Protein AF-A0A254RHG7-F1 (afdb_monomer_lite)

Foldseek 3Di:
DDDDDDDDDDDDDDDDDDDDDDDDDDDDDPDPDDQQDVLVPFRGEEQAVVVVLVVFQDPVQAQGWYFYHDVTFIWGWHQDPPVRDIWTATPVRDTDDHDDDDDDDDDDDDDDDDDDDDDDDDDDDDDDDDDDDDDDDDDDDDDDDDDDDDRPDDDLDDDLVQFAAEDAQFDDDALCQLFDPVDDWDWDAFPQPRDIFTWADAAQWIWTLAFAADQDDPVQVQSVRFKAAHSNDVVSCRNHNIWGWQCQQLSHPQRPAPHWPQPDDFFGQHNPGPQKTFAAPQSLVSRQVSCPLQLLLQAGQTFAHPVLPGRNVVRRSSFHQSAKQFVVNSYGDRGNAKAKEFYDDGTQWGWIWIRGSVVSGIDIDIDRDTRMIHTYMIIGPDGNPPDPPPDDDDDDDDDDDDDDDDPDPPNFYWAEADPAAPQLFDPVDDWDWDAFPPPRDIFTWFADPNWIWTLAFAADCADPVLVQSVPFKAAQVNDVVRCRRHNIWGWQCQQQVHPQRHQQHFAADDPQGCRNHGPQKGFAAPVRLVVVLVVCVDALLCCAGQYQACPPHTFTGRPVVRRSRFHQRFKDWANDTDGGRAKAWEFHDDGTQWGWIWMDGGSVSDTDIDTDHRPTTMTHTHMIIGD

Secondary structure (DSSP, 8-state):
----------------------------------SB-GGGT-SEEESSHHHHTTS---GGGTT-EEEETTTTEEEEEEEETTTTEEEEEETTS-EE-SS--------------------------------------------------------S---GGGSBPPPP-S--S-GGGGS-TTS--EEEE-TTT--EEEEEEETTEEEESS-------TT-HHHHHSEE-GGG-HHHHHHH--EE-HHHHTT-GGGSTTS---S-SS-B-TTSPTTEEBPPHHHHHHHHHHHTT-STTTB-SSSS-GGG-----TTS--B----EEETTTTEEE-TTTEEEEEE--SSS-EEEEEEETTTTEEEEEEESS--EEEE---EEEEE-----------------------------PBP---SSTTTTS-TTS--EEEE-TTT--EEEEEEETTEEEESS-------SSSHHHHHHEE-GGG-HHHHHHH--EE-HHHHTT-GGG-TT--B---SSB-TTSPTTEEBPBHHHHHHHHHH-SS-GGGGB-SSS--SSS--BPP--TTS--B--EEEEETTEEEEETTEEEEE-B-SBSEEEEEEEETTTTEEEEEEEES-S-EEEE---EE-

pLDDT: mean 74.55, std 24.4, range [22.67, 98.38]

Sequence (627 aa):
MKKERVILGVYGHVLAWMACAFLFWGCGDDDSFSPVARDRGYDYAYTTADGLSKTPCNDMREGRDAVIGRDKDHYECRFDRIDSVYIWVGYDDTLTAEGREFKRSESSSSEGSSDSGSSSSIRNSSSSYSSSSYSSSSYSSSSRYSSSSFYLDTAWSFNKSSVGQGSITFTLTSKDELLNPDVEYGVMTDERDGQVYRTVIVGNRVWMAENLNFAGNDDYPLVLERSTCFNFDDDNCALLGRLYSREAAMDNVYCMLGAPCDIGDTLVRGVCPKGWHIPSNDEATALTYAFGDDLDGVRSVKGWGTSYGVGTNTSGFSMPASGCLDFDDYNFKNAGKTGYVWAYIKGSSMRYLIFRGSDHDVIIHSGYTDNIFVSVRCISDDTLNIALSSSSIRSSSSVSSSSSSSLSSSSVGLTSPLTEKGEQFNPDIEYGTMTDPRDGMTYKTVEVNGRTWMAENLNFAGDEDFPLQKQYSLCYEDKDENCELYGRLYSREAAMNSTACAYNTSCSPADPLQGACPTGWHIPSESEATELKDLVSTSFLELLSAKGWGNDTLVVAGEDTYGLSFIGSGYKLGDIFKNMGVNAFMWANIAGNTQRYFGINVEKKEVFVHSGYNSNIIYANVRCVKD

Structure (mmCIF, N/CA/C/O backbone):
data_AF-A0A254RHG7-F1
#
_entry.id   AF-A0A254RHG7-F1
#
loop_
_atom_site.group_PDB
_atom_site.id
_atom_site.type_symbol
_atom_site.label_atom_id
_atom_site.label_alt_id
_atom_site.label_comp_id
_atom_site.label_asym_id
_atom_site.label_entity_id
_atom_site.label_seq_id
_atom_site.pdbx_PDB_ins_code
_atom_site.Cartn_x
_atom_site.Cartn_y
_atom_site.Cartn_z
_atom_site.occupancy
_atom_site.B_iso_or_equiv
_atom_site.auth_seq_id
_atom_site.auth_comp_id
_atom_site.auth_asym_id
_atom_site.auth_atom_id
_atom_site.pdbx_PDB_model_num
ATOM 1 N N . MET A 1 1 ? -45.191 -9.715 75.147 1.00 37.47 1 MET A N 1
ATOM 2 C CA . MET A 1 1 ? -44.730 -10.818 76.028 1.00 37.47 1 MET A CA 1
ATOM 3 C C . MET A 1 1 ? -44.026 -10.220 77.255 1.00 37.47 1 MET A C 1
ATOM 5 O O . MET A 1 1 ? -44.064 -9.004 77.390 1.00 37.47 1 MET A O 1
ATOM 9 N N . LYS A 1 2 ? -43.501 -11.051 78.172 1.00 34.06 2 LYS A N 1
ATOM 10 C CA . LYS A 1 2 ? -42.813 -10.706 79.448 1.00 34.06 2 LYS A CA 1
ATOM 11 C C . LYS A 1 2 ? -41.845 -9.500 79.312 1.00 34.06 2 LYS A C 1
ATOM 13 O O . LYS A 1 2 ? -41.232 -9.365 78.262 1.00 34.06 2 LYS A O 1
ATOM 18 N N . LYS A 1 3 ? -41.869 -8.509 80.228 1.00 35.81 3 LYS A N 1
ATOM 19 C CA . LYS A 1 3 ? -41.097 -8.402 81.508 1.00 35.81 3 LYS A CA 1
ATOM 20 C C . LYS A 1 3 ? -39.564 -8.441 81.282 1.00 35.81 3 LYS A C 1
ATOM 22 O O . LYS A 1 3 ? -39.119 -9.241 80.477 1.00 35.81 3 LYS A O 1
ATOM 27 N N . GLU A 1 4 ? -38.716 -7.644 81.946 1.00 37.03 4 GLU A N 1
ATOM 28 C CA . GLU A 1 4 ? -38.873 -6.868 83.199 1.00 37.03 4 GLU A CA 1
ATOM 29 C C . GLU A 1 4 ? -37.878 -5.673 83.278 1.00 37.03 4 GLU A C 1
ATOM 31 O O . GLU A 1 4 ? -36.964 -5.583 82.464 1.00 37.03 4 GLU A O 1
ATOM 36 N N . ARG A 1 5 ? -38.021 -4.763 84.263 1.00 39.44 5 ARG A N 1
ATOM 37 C CA . ARG A 1 5 ? -37.010 -3.737 84.632 1.00 39.44 5 ARG A CA 1
ATOM 38 C C . ARG A 1 5 ? -36.576 -3.939 86.090 1.00 39.44 5 ARG A C 1
ATOM 40 O O . ARG A 1 5 ? -37.443 -4.047 86.952 1.00 39.44 5 ARG A O 1
ATOM 47 N N . VAL A 1 6 ? -35.268 -3.898 86.362 1.00 42.03 6 VAL A N 1
ATOM 48 C CA . VAL A 1 6 ? -34.648 -3.828 87.708 1.00 42.03 6 VAL A CA 1
ATOM 49 C C . VAL A 1 6 ? -33.498 -2.793 87.669 1.00 42.03 6 VAL A C 1
ATOM 51 O O . VAL A 1 6 ? -33.129 -2.344 86.584 1.00 42.03 6 VAL A O 1
ATOM 54 N N . ILE A 1 7 ? -33.040 -2.295 88.827 1.00 37.12 7 ILE A N 1
ATOM 55 C CA . ILE A 1 7 ? -32.425 -0.961 89.005 1.00 37.12 7 ILE A CA 1
ATOM 56 C C . ILE A 1 7 ? -31.230 -1.000 90.006 1.00 37.12 7 ILE A C 1
ATOM 58 O O . ILE A 1 7 ? -31.261 -1.809 90.928 1.00 37.12 7 ILE A O 1
ATOM 62 N N . LEU A 1 8 ? -30.295 -0.028 89.888 1.00 32.66 8 LEU A N 1
ATOM 63 C CA . LEU A 1 8 ? -29.336 0.521 90.897 1.00 32.66 8 LEU A CA 1
ATOM 64 C C . LEU A 1 8 ? -27.938 -0.122 91.141 1.00 32.66 8 LEU A C 1
ATOM 66 O O . LEU A 1 8 ? -27.756 -1.327 91.032 1.00 32.66 8 LEU A O 1
ATOM 70 N N . GLY A 1 9 ? -26.984 0.747 91.549 1.00 29.52 9 GLY A N 1
ATOM 71 C CA . GLY A 1 9 ? -25.582 0.483 91.971 1.00 29.52 9 GLY A CA 1
ATOM 72 C C . GLY A 1 9 ? -24.538 0.589 90.838 1.00 29.52 9 GLY A C 1
ATOM 73 O O . GLY A 1 9 ? -24.499 -0.308 90.009 1.00 29.52 9 GLY A O 1
ATOM 74 N N . VAL A 1 10 ? -23.702 1.625 90.627 1.00 33.53 10 VAL A N 1
ATOM 75 C CA . VAL A 1 10 ? -23.188 2.810 91.380 1.00 33.53 10 VAL A CA 1
ATOM 76 C C . VAL A 1 10 ? -21.927 2.562 92.247 1.00 33.53 10 VAL A C 1
ATOM 78 O O . VAL A 1 10 ? -21.897 1.629 93.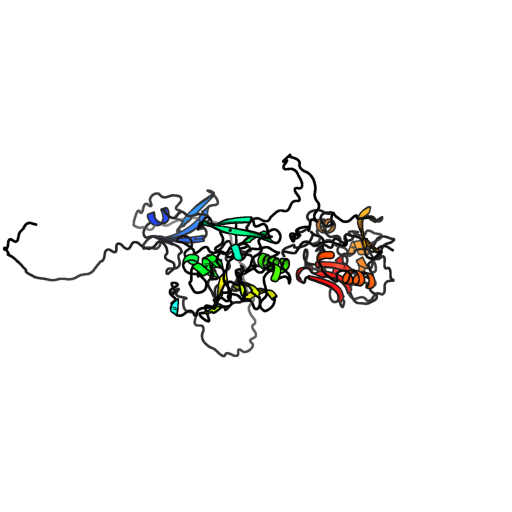039 1.00 33.53 10 VAL A O 1
ATOM 81 N N . TYR A 1 11 ? -20.953 3.488 92.125 1.00 31.22 11 TYR A N 1
ATOM 82 C CA . TYR A 1 11 ? -19.588 3.571 92.708 1.00 31.22 11 TYR A CA 1
ATOM 83 C C . TYR A 1 11 ? -18.489 2.699 92.052 1.00 31.22 11 TYR A C 1
ATOM 85 O O . TYR A 1 11 ? -18.737 1.558 91.687 1.00 31.22 11 TYR A O 1
ATOM 93 N N . GLY A 1 12 ? -17.249 3.192 91.874 1.00 28.59 12 GLY A N 1
ATOM 94 C CA . GLY A 1 12 ? -16.737 4.545 92.174 1.00 28.59 12 GLY A CA 1
ATOM 95 C C . GLY A 1 12 ? -15.328 4.838 91.614 1.00 28.59 12 GLY A C 1
ATOM 96 O O . GLY A 1 12 ? -14.592 3.924 91.258 1.00 28.59 12 GLY A O 1
ATOM 97 N N . HIS A 1 13 ? -14.968 6.125 91.521 1.00 31.89 13 HIS A N 1
ATOM 98 C CA . HIS A 1 13 ? -13.679 6.614 90.995 1.00 31.89 13 HIS A CA 1
ATOM 99 C C . HIS A 1 13 ? -12.520 6.492 91.999 1.00 31.89 13 HIS A C 1
ATOM 101 O O . HIS A 1 13 ? -12.733 6.705 93.190 1.00 31.89 13 HIS A O 1
ATOM 107 N N . VAL A 1 14 ? -11.282 6.411 91.486 1.00 32.38 14 VAL A N 1
ATOM 108 C CA . VAL A 1 14 ? -10.148 7.216 91.991 1.00 32.38 14 VAL A CA 1
ATOM 109 C C . VAL A 1 14 ? -9.352 7.780 90.799 1.00 32.38 14 VAL A C 1
ATOM 111 O O . VAL A 1 14 ? -9.077 7.064 89.841 1.00 32.38 14 VAL A O 1
ATOM 114 N N . LEU A 1 15 ? 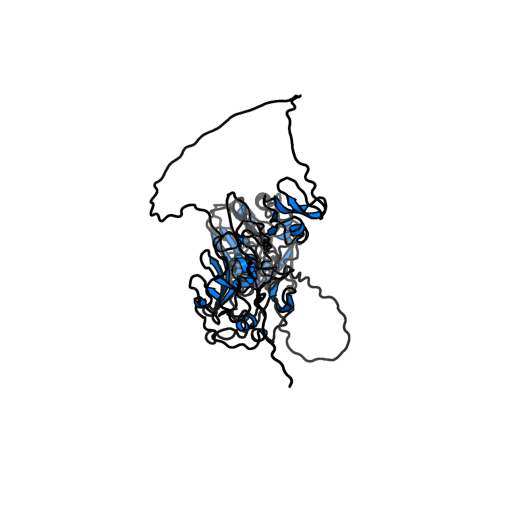-8.992 9.065 90.869 1.00 31.19 15 LEU A N 1
ATOM 115 C CA . LEU A 1 15 ? -8.139 9.815 89.932 1.00 31.19 15 LEU A CA 1
ATOM 116 C C . LEU A 1 15 ? -7.020 10.515 90.727 1.00 31.19 15 LEU A C 1
ATOM 118 O O . LEU A 1 15 ? -7.336 11.131 91.741 1.00 31.19 15 LEU A O 1
ATOM 122 N N . ALA A 1 16 ? -5.770 10.473 90.243 1.00 32.91 16 ALA A N 1
ATOM 123 C CA . ALA A 1 16 ? -4.665 11.437 90.473 1.00 32.91 16 ALA A CA 1
ATOM 124 C C . ALA A 1 16 ? -3.411 10.933 89.700 1.00 32.91 16 ALA A C 1
ATOM 126 O O . ALA A 1 16 ? -3.143 9.739 89.758 1.00 32.91 16 ALA A O 1
ATOM 127 N N . TRP A 1 17 ? -2.708 11.678 88.824 1.00 30.16 17 TRP A N 1
ATOM 128 C CA . TRP A 1 17 ? -1.944 12.943 89.007 1.00 30.16 17 TRP A CA 1
ATOM 129 C C . TRP A 1 17 ? -0.683 12.734 89.881 1.00 30.16 17 TRP A C 1
ATOM 131 O O . TRP A 1 17 ? -0.818 12.155 90.950 1.00 30.16 17 TRP A O 1
ATOM 141 N N . MET A 1 18 ? 0.555 13.166 89.562 1.00 31.02 18 MET A N 1
ATOM 142 C CA . MET A 1 18 ? 1.207 13.973 88.486 1.00 31.02 18 MET A CA 1
ATOM 143 C C . MET A 1 18 ? 2.749 13.690 88.527 1.00 31.02 18 MET A C 1
ATOM 145 O O . MET A 1 18 ? 3.188 13.119 89.520 1.00 31.02 18 MET A O 1
ATOM 149 N N . ALA A 1 19 ? 3.669 14.106 87.630 1.00 30.39 19 ALA A N 1
ATOM 150 C CA . ALA A 1 19 ? 3.687 14.593 86.230 1.00 30.39 19 ALA A CA 1
ATOM 151 C C . ALA A 1 19 ? 5.165 14.760 85.741 1.00 30.39 19 ALA A C 1
ATOM 153 O O . ALA A 1 19 ? 6.058 14.853 86.579 1.00 30.39 19 ALA A O 1
ATOM 154 N N . CYS A 1 20 ? 5.385 14.922 84.419 1.00 28.61 20 CYS A N 1
ATOM 155 C CA . CYS A 1 20 ? 6.659 15.278 83.729 1.00 28.61 20 CYS A CA 1
ATOM 156 C C . CYS A 1 20 ? 7.794 14.213 83.767 1.00 28.61 20 CYS A C 1
ATOM 158 O O . CYS A 1 20 ? 7.965 13.524 84.761 1.00 28.61 20 CYS A O 1
ATOM 160 N N . ALA A 1 21 ? 8.622 14.012 82.728 1.00 29.69 21 ALA A N 1
ATOM 161 C CA . ALA A 1 21 ? 9.085 14.938 81.679 1.00 29.69 21 ALA A CA 1
ATOM 162 C C . ALA A 1 21 ? 9.255 14.296 80.264 1.00 29.69 21 ALA A C 1
ATOM 164 O O . ALA A 1 21 ? 8.857 13.159 80.033 1.00 29.69 21 ALA A O 1
ATOM 165 N N . PHE A 1 22 ? 9.803 15.065 79.312 1.00 32.34 22 PHE A N 1
ATOM 166 C CA . PHE A 1 22 ? 9.886 14.801 77.859 1.00 32.34 22 PHE A CA 1
ATOM 167 C C . PHE A 1 22 ? 10.940 13.749 77.431 1.00 32.34 22 PHE A C 1
ATOM 169 O O . PHE A 1 22 ? 12.018 13.721 78.019 1.00 32.34 22 PHE A O 1
ATOM 176 N N . LEU A 1 23 ? 10.711 13.024 76.316 1.00 29.05 23 LEU A N 1
ATOM 177 C CA . LEU A 1 23 ? 11.305 13.291 74.974 1.00 29.05 23 LEU A CA 1
ATOM 178 C C . LEU A 1 23 ? 10.925 12.217 73.905 1.00 29.05 23 LEU A C 1
ATOM 180 O O . LEU A 1 23 ? 11.024 11.029 74.164 1.00 29.05 23 LEU A O 1
ATOM 184 N N . PHE A 1 24 ? 10.513 12.704 72.723 1.00 27.64 24 PHE A N 1
ATOM 185 C CA . PHE A 1 24 ? 10.409 12.153 71.342 1.00 27.64 24 PHE A CA 1
ATOM 186 C C . PHE A 1 24 ? 10.415 10.649 70.947 1.00 27.64 24 PHE A C 1
ATOM 188 O O . PHE A 1 24 ? 11.215 9.851 71.413 1.00 27.64 24 PHE A O 1
ATOM 195 N N . TRP A 1 25 ? 9.650 10.410 69.860 1.00 29.52 25 TRP A N 1
ATOM 196 C CA . TRP A 1 25 ? 9.616 9.274 68.906 1.00 29.52 25 TRP A CA 1
ATOM 197 C C . TRP A 1 25 ? 9.138 7.896 69.420 1.00 29.52 25 TRP A C 1
ATOM 199 O O . TRP A 1 25 ? 9.456 7.484 70.526 1.00 29.52 25 TRP A O 1
ATOM 209 N N . GLY A 1 26 ? 8.353 7.132 68.645 1.00 26.53 26 GLY A N 1
ATOM 210 C CA . GLY A 1 26 ? 7.794 7.393 67.302 1.00 26.53 26 GLY A CA 1
ATOM 211 C C . GLY A 1 26 ? 6.593 6.487 66.983 1.00 26.53 26 GLY A C 1
ATOM 212 O O . GLY A 1 26 ? 6.316 5.554 67.735 1.00 26.53 26 GLY A O 1
ATOM 213 N N . CYS A 1 27 ? 5.861 6.783 65.904 1.00 30.19 27 CYS A N 1
ATOM 214 C CA . CYS A 1 27 ? 4.738 5.955 65.446 1.00 30.19 27 CYS A CA 1
ATOM 215 C C . CYS A 1 27 ? 5.224 4.616 64.871 1.00 30.19 27 CYS A C 1
ATOM 217 O O . CYS A 1 27 ? 6.321 4.529 64.317 1.00 30.19 27 CYS A O 1
ATOM 219 N N . GLY A 1 28 ? 4.391 3.583 65.004 1.00 26.73 28 GLY A N 1
ATOM 220 C CA . GLY A 1 28 ? 4.493 2.354 64.223 1.00 26.73 28 GLY A CA 1
ATOM 221 C C . GLY A 1 28 ? 3.375 2.358 63.191 1.00 26.73 28 GLY A C 1
ATOM 222 O O . GLY A 1 28 ? 2.212 2.244 63.572 1.00 26.73 28 GLY A O 1
ATOM 223 N N . ASP A 1 29 ? 3.733 2.533 61.922 1.00 35.69 29 ASP A N 1
ATOM 224 C CA . ASP A 1 29 ? 2.783 2.635 60.816 1.00 35.69 29 ASP A CA 1
ATOM 225 C C . ASP A 1 29 ? 2.652 1.264 60.127 1.00 35.69 29 ASP A C 1
ATOM 227 O O . ASP A 1 29 ? 3.577 0.820 59.441 1.00 35.69 29 ASP A O 1
ATOM 231 N N . ASP A 1 30 ? 1.509 0.590 60.301 1.00 37.75 30 ASP A N 1
ATOM 232 C CA . ASP A 1 30 ? 1.137 -0.633 59.563 1.00 37.75 30 ASP A CA 1
ATOM 233 C C . ASP A 1 30 ? 0.602 -0.278 58.153 1.00 37.75 30 ASP A C 1
ATOM 235 O O . ASP A 1 30 ? -0.495 -0.671 57.751 1.00 37.75 30 ASP A O 1
ATOM 239 N N . ASP A 1 31 ? 1.377 0.502 57.391 1.00 35.47 31 ASP A N 1
ATOM 240 C CA . ASP A 1 31 ? 1.025 0.928 56.032 1.00 35.47 31 ASP A CA 1
ATOM 241 C C . ASP A 1 31 ? 1.254 -0.205 55.017 1.00 35.47 31 ASP A C 1
ATOM 243 O O . ASP A 1 31 ? 2.352 -0.410 54.483 1.00 35.47 31 ASP A O 1
ATOM 247 N N . SER A 1 32 ? 0.183 -0.931 54.692 1.00 38.09 32 SER A N 1
ATOM 248 C CA . SER A 1 32 ? 0.142 -1.828 53.535 1.00 38.09 32 SER A CA 1
ATOM 249 C C . SER A 1 32 ? 0.144 -1.015 52.233 1.00 38.09 32 SER A C 1
ATOM 251 O O . SER A 1 32 ? -0.911 -0.595 51.752 1.00 38.09 32 SER A O 1
ATOM 253 N N . PHE A 1 33 ? 1.328 -0.779 51.664 1.00 37.31 33 PHE A N 1
ATOM 254 C CA . PHE A 1 33 ? 1.475 -0.086 50.379 1.00 37.31 33 PHE A CA 1
ATOM 255 C C . PHE A 1 33 ? 0.704 -0.783 49.247 1.00 37.31 33 PHE A C 1
ATOM 257 O O . PHE A 1 33 ? 0.718 -2.009 49.127 1.00 37.31 33 PHE A O 1
ATOM 264 N N . SER A 1 34 ? 0.076 0.027 48.389 1.00 42.88 34 SER A N 1
ATOM 265 C CA . SER A 1 34 ? -0.474 -0.413 47.102 1.00 42.88 34 SER A CA 1
ATOM 266 C C . SER A 1 34 ? 0.655 -0.912 46.183 1.00 42.88 34 SER A C 1
ATOM 268 O O . SER A 1 34 ? 1.719 -0.289 46.176 1.00 42.88 34 SER A O 1
ATOM 270 N N . PRO A 1 35 ? 0.451 -1.978 45.382 1.00 44.72 35 PRO A N 1
ATOM 271 C CA . PRO A 1 35 ? 1.492 -2.531 44.508 1.00 44.72 35 PRO A CA 1
ATOM 272 C C . PRO A 1 35 ? 1.896 -1.619 43.334 1.00 44.72 35 PRO A C 1
ATOM 274 O O . PRO A 1 35 ? 2.892 -1.908 42.673 1.00 44.72 35 PRO A O 1
ATOM 277 N N . VAL A 1 36 ? 1.159 -0.531 43.073 1.00 49.34 36 VAL A N 1
ATOM 278 C CA . VAL A 1 36 ? 1.450 0.455 42.015 1.00 49.34 36 VAL A CA 1
ATOM 279 C C . VAL A 1 36 ? 1.908 1.770 42.650 1.00 49.34 36 VAL A C 1
ATOM 281 O O . VAL A 1 36 ? 1.174 2.363 43.441 1.00 49.34 36 VAL A O 1
ATOM 284 N N . ALA A 1 37 ? 3.105 2.246 42.289 1.00 46.34 37 ALA A N 1
ATOM 285 C CA . ALA A 1 37 ? 3.747 3.417 42.907 1.00 46.34 37 ALA A CA 1
ATOM 286 C C . ALA A 1 37 ? 4.294 4.435 41.883 1.00 46.34 37 ALA A C 1
ATOM 288 O O . ALA A 1 37 ? 5.361 5.027 42.081 1.00 46.34 37 ALA A O 1
ATOM 289 N N . ARG A 1 38 ? 3.535 4.656 40.800 1.00 42.88 38 ARG A N 1
ATOM 290 C CA . ARG A 1 38 ? 3.906 5.512 39.654 1.00 42.88 38 ARG A CA 1
ATOM 291 C C . ARG A 1 38 ? 4.381 6.917 40.043 1.00 42.88 38 ARG A C 1
ATOM 293 O O . ARG A 1 38 ? 5.352 7.393 39.462 1.00 42.88 38 ARG A O 1
ATOM 300 N N . ASP A 1 39 ? 3.801 7.522 41.081 1.00 46.12 39 ASP A N 1
ATOM 301 C CA . ASP A 1 39 ? 4.171 8.841 41.633 1.00 46.12 39 ASP A CA 1
ATOM 302 C C . ASP A 1 39 ? 5.650 8.965 42.061 1.00 46.12 39 ASP A C 1
ATOM 304 O O . ASP A 1 39 ? 6.124 10.057 42.381 1.00 46.12 39 ASP A O 1
ATOM 308 N N . ARG A 1 40 ? 6.386 7.846 42.136 1.00 48.69 40 ARG A N 1
ATOM 309 C CA . ARG A 1 40 ? 7.788 7.786 42.579 1.00 48.69 40 ARG A CA 1
ATOM 310 C C . ARG A 1 40 ? 8.770 7.341 41.492 1.00 48.69 40 ARG A C 1
ATOM 312 O O . ARG A 1 40 ? 9.963 7.302 41.778 1.00 48.69 40 ARG A O 1
ATOM 319 N N . GLY A 1 41 ? 8.290 7.080 40.273 1.00 55.28 41 GLY A N 1
ATOM 320 C CA . GLY A 1 41 ? 9.126 6.763 39.109 1.00 55.28 41 GLY A CA 1
ATOM 321 C C . GLY A 1 41 ? 9.441 5.279 38.896 1.00 55.28 41 GLY A C 1
ATOM 322 O O . GLY A 1 41 ? 10.425 4.992 38.228 1.00 55.28 41 GLY A O 1
ATOM 323 N N . TYR A 1 42 ? 8.633 4.364 39.444 1.00 64.62 42 TYR A N 1
ATOM 324 C CA . TYR A 1 42 ? 8.774 2.906 39.286 1.00 64.62 42 TYR A CA 1
ATOM 325 C C . TYR A 1 42 ? 7.408 2.289 38.954 1.00 64.62 42 TYR A C 1
ATOM 327 O O . TYR A 1 42 ? 6.379 2.832 39.372 1.00 64.62 42 TYR A O 1
ATOM 335 N N . ASP A 1 43 ? 7.370 1.162 38.237 1.00 69.62 43 ASP A N 1
ATOM 336 C CA . ASP A 1 43 ? 6.110 0.461 37.952 1.00 69.62 43 ASP A CA 1
ATOM 337 C C . ASP A 1 43 ? 5.527 -0.166 39.229 1.00 69.62 43 ASP A C 1
ATOM 339 O O . ASP A 1 43 ? 4.337 -0.004 39.516 1.00 69.62 43 ASP A O 1
ATOM 343 N N . TYR A 1 44 ? 6.380 -0.825 40.022 1.00 74.31 44 TYR A N 1
ATOM 344 C CA . TYR A 1 44 ? 5.988 -1.573 41.218 1.00 74.31 44 TYR A CA 1
ATOM 345 C C . TYR A 1 44 ? 6.738 -1.123 42.481 1.00 74.31 44 TYR A C 1
ATOM 347 O O . TYR A 1 44 ? 7.918 -0.770 42.432 1.00 74.31 44 TYR A O 1
ATOM 355 N N . ALA A 1 45 ? 6.090 -1.210 43.647 1.00 74.56 45 ALA A N 1
ATOM 356 C CA . ALA A 1 45 ? 6.768 -1.037 44.935 1.00 74.56 45 ALA A CA 1
ATOM 357 C C . ALA A 1 45 ? 6.237 -1.985 46.016 1.00 74.56 45 ALA A C 1
ATOM 359 O O . ALA A 1 45 ? 5.033 -2.206 46.132 1.00 74.56 45 ALA A O 1
ATOM 360 N N . TYR A 1 46 ? 7.145 -2.505 46.844 1.00 73.06 46 TYR A N 1
ATOM 361 C CA . TYR A 1 46 ? 6.838 -3.483 47.887 1.00 73.06 46 TYR A CA 1
ATOM 362 C C . TYR A 1 46 ? 7.539 -3.145 49.206 1.00 73.06 46 TYR A C 1
ATOM 364 O O . TYR A 1 46 ? 8.697 -2.735 49.236 1.00 73.06 46 TYR A O 1
ATOM 372 N N . THR A 1 47 ? 6.869 -3.374 50.336 1.00 66.38 47 THR A N 1
ATOM 373 C CA . THR A 1 47 ? 7.469 -3.164 51.669 1.00 66.38 47 THR A CA 1
ATOM 374 C C . THR A 1 47 ? 8.518 -4.220 52.030 1.00 66.38 47 THR A C 1
ATOM 376 O O . THR A 1 47 ? 9.380 -3.959 52.866 1.00 66.38 47 THR A O 1
ATOM 379 N N . THR A 1 48 ? 8.457 -5.405 51.411 1.00 66.62 48 THR A N 1
ATOM 380 C CA . THR A 1 48 ? 9.360 -6.542 51.649 1.00 66.62 48 THR A CA 1
ATOM 381 C C . THR A 1 48 ? 9.562 -7.365 50.372 1.00 66.62 48 THR A C 1
ATOM 383 O O . THR A 1 48 ? 8.742 -7.308 49.454 1.00 66.62 48 THR A O 1
ATOM 386 N N . ALA A 1 49 ? 10.611 -8.193 50.333 1.00 65.31 49 ALA A N 1
ATOM 387 C CA . ALA A 1 49 ? 10.867 -9.112 49.218 1.00 65.31 49 ALA A CA 1
ATOM 388 C C . ALA A 1 49 ? 9.782 -10.194 49.033 1.00 65.31 49 ALA A C 1
ATOM 390 O O . ALA A 1 49 ? 9.630 -10.727 47.937 1.00 65.31 49 ALA A O 1
ATOM 391 N N . ASP A 1 50 ? 8.975 -10.465 50.065 1.00 66.56 50 ASP A N 1
ATOM 392 C CA . ASP A 1 50 ? 7.787 -11.327 49.976 1.00 66.56 50 ASP A CA 1
ATOM 393 C C . ASP A 1 50 ? 6.604 -10.648 49.243 1.00 66.56 50 ASP A C 1
ATOM 395 O O . ASP A 1 50 ? 5.584 -11.273 48.962 1.00 66.56 50 ASP A O 1
ATOM 399 N N . GLY A 1 51 ? 6.718 -9.357 48.914 1.00 67.31 51 GLY A N 1
ATOM 400 C CA . GLY A 1 51 ? 5.858 -8.704 47.928 1.00 67.31 51 GLY A CA 1
ATOM 401 C C . GLY A 1 51 ? 6.290 -9.047 46.501 1.00 67.31 51 GLY A C 1
ATOM 402 O O . GLY A 1 51 ? 5.507 -9.612 45.742 1.00 67.31 51 GLY A O 1
ATOM 403 N N . LEU A 1 52 ? 7.559 -8.780 46.164 1.00 72.31 52 LEU A N 1
ATOM 404 C CA . LEU A 1 52 ? 8.093 -9.008 44.816 1.00 72.31 52 LEU A CA 1
ATOM 405 C C . LEU A 1 52 ? 8.087 -10.494 44.417 1.00 72.31 52 LEU A C 1
ATOM 407 O O . LEU A 1 52 ? 7.800 -10.814 43.267 1.00 72.31 52 LEU A O 1
ATOM 411 N N . SER A 1 53 ? 8.311 -11.417 45.361 1.00 65.12 53 SER A N 1
ATOM 412 C CA . SER A 1 53 ? 8.266 -12.869 45.108 1.00 65.12 53 SER A CA 1
ATOM 413 C C . SER A 1 53 ? 6.912 -13.375 44.585 1.00 65.12 53 SER A C 1
ATOM 415 O O . SER A 1 53 ? 6.857 -14.428 43.951 1.00 65.12 53 SER A O 1
ATOM 417 N N . LYS A 1 54 ? 5.823 -12.633 44.833 1.00 69.25 54 LYS A N 1
ATOM 418 C CA . LYS A 1 54 ? 4.461 -12.936 44.359 1.00 69.25 54 LYS A CA 1
ATOM 419 C C . LYS A 1 54 ? 4.145 -12.289 43.007 1.00 69.25 54 LYS A C 1
ATOM 421 O O . LYS A 1 54 ? 3.136 -12.635 42.397 1.00 69.25 54 LYS A O 1
ATOM 426 N N . THR A 1 55 ? 5.030 -11.423 42.516 1.00 69.75 55 THR A N 1
ATOM 427 C CA . THR A 1 55 ? 4.971 -10.790 41.194 1.00 69.75 55 THR A CA 1
ATOM 428 C C . THR A 1 55 ? 6.201 -11.221 40.384 1.00 69.75 55 THR A C 1
ATOM 430 O O . THR A 1 55 ? 7.133 -10.433 40.199 1.00 69.75 55 THR A O 1
ATOM 433 N N . PRO A 1 56 ? 6.261 -12.485 39.920 1.00 76.25 56 PRO A N 1
ATOM 434 C CA . PRO A 1 56 ? 7.413 -12.982 39.176 1.00 76.25 56 PRO A CA 1
ATOM 435 C C . PRO A 1 56 ? 7.648 -12.169 37.898 1.00 76.25 56 PRO A C 1
ATOM 437 O O . PRO A 1 56 ? 6.700 -11.766 37.215 1.00 76.25 56 PRO A O 1
ATOM 440 N N . CYS A 1 57 ? 8.924 -11.946 37.585 1.00 76.56 57 CYS A N 1
ATOM 441 C CA . CYS A 1 57 ? 9.361 -11.407 36.304 1.00 76.56 57 CYS A CA 1
ATOM 442 C C . CYS A 1 57 ? 8.992 -12.398 35.185 1.00 76.56 57 CYS A C 1
ATOM 444 O O . CYS A 1 57 ? 9.040 -13.614 35.379 1.00 76.56 57 CYS A O 1
ATOM 446 N N . ASN A 1 58 ? 8.561 -11.880 34.038 1.00 73.25 58 ASN A N 1
ATOM 447 C CA . ASN A 1 58 ? 8.144 -12.644 32.863 1.00 73.25 58 ASN A CA 1
ATOM 448 C C . ASN A 1 58 ? 8.220 -11.767 31.601 1.00 73.25 58 ASN A C 1
ATOM 450 O O . ASN A 1 58 ? 8.496 -10.571 31.686 1.00 73.25 58 ASN A O 1
ATOM 454 N N . ASP A 1 59 ? 7.931 -12.364 30.448 1.00 59.72 59 ASP A N 1
ATOM 455 C CA . ASP A 1 59 ? 7.795 -11.711 29.140 1.00 59.72 59 ASP A CA 1
ATOM 456 C C . ASP A 1 59 ? 6.907 -10.455 29.175 1.00 59.72 59 ASP A C 1
ATOM 458 O O . ASP A 1 59 ? 7.257 -9.420 28.616 1.00 59.72 59 ASP A O 1
ATOM 462 N N . MET A 1 60 ? 5.794 -10.504 29.910 1.00 52.44 60 MET A N 1
ATOM 463 C CA . MET A 1 60 ? 4.880 -9.367 30.087 1.00 52.44 60 MET A CA 1
ATOM 464 C C . MET A 1 60 ? 5.439 -8.227 30.966 1.00 52.44 60 MET A C 1
ATOM 466 O O . MET A 1 60 ? 4.788 -7.188 31.099 1.00 52.44 60 MET A O 1
ATOM 470 N N . ARG A 1 61 ? 6.606 -8.409 31.598 1.00 67.12 61 ARG A N 1
ATOM 471 C CA . ARG A 1 61 ? 7.228 -7.463 32.542 1.00 67.12 61 ARG A CA 1
ATOM 472 C C . ARG A 1 61 ? 8.664 -7.075 32.186 1.00 67.12 61 ARG A C 1
ATOM 474 O O . ARG A 1 61 ? 9.268 -6.328 32.949 1.00 67.12 61 ARG A O 1
ATOM 481 N N . GLU A 1 62 ? 9.217 -7.541 31.068 1.00 77.25 62 GLU A N 1
ATOM 482 C CA . GLU A 1 62 ? 10.585 -7.188 30.674 1.00 77.25 62 GLU A CA 1
ATOM 483 C C . GLU A 1 62 ? 10.761 -5.661 30.541 1.00 77.25 62 GLU A C 1
ATOM 485 O O . GLU A 1 62 ? 9.902 -4.964 29.998 1.00 77.25 62 GLU A O 1
ATOM 490 N N . GLY A 1 63 ? 11.853 -5.131 31.101 1.00 71.81 63 GLY A N 1
ATOM 491 C CA . GLY A 1 63 ? 12.142 -3.695 31.161 1.00 71.81 63 GLY A CA 1
ATOM 492 C C . GLY A 1 63 ? 11.314 -2.894 32.180 1.00 71.81 63 GLY A C 1
ATOM 493 O O . GLY A 1 63 ? 11.337 -1.667 32.127 1.00 71.81 63 GLY A O 1
ATOM 494 N N . ARG A 1 64 ? 10.568 -3.548 33.086 1.00 75.94 64 ARG A N 1
ATOM 495 C CA . ARG A 1 64 ? 9.835 -2.889 34.189 1.00 75.94 64 ARG A CA 1
ATOM 496 C C . ARG A 1 64 ? 10.696 -2.727 35.437 1.00 75.94 64 ARG A C 1
ATOM 498 O O . ARG A 1 64 ? 11.475 -3.624 35.766 1.00 75.94 64 ARG A O 1
ATOM 505 N N . ASP A 1 65 ? 10.450 -1.645 36.176 1.00 82.56 65 ASP A N 1
ATOM 506 C CA . ASP A 1 65 ? 11.130 -1.328 37.439 1.00 82.56 65 ASP A CA 1
ATOM 507 C C . ASP A 1 65 ? 10.290 -1.699 38.672 1.00 82.56 65 ASP A C 1
ATOM 509 O O . ASP A 1 65 ? 9.117 -1.328 38.797 1.00 82.56 65 ASP A O 1
ATOM 513 N N . ALA A 1 66 ? 10.921 -2.358 39.643 1.00 80.12 66 ALA A N 1
ATOM 514 C CA . ALA A 1 66 ? 10.370 -2.623 40.967 1.00 80.12 66 ALA A CA 1
ATOM 515 C C . ALA A 1 66 ? 11.310 -2.136 42.080 1.00 80.12 66 ALA A C 1
ATOM 517 O O . ALA A 1 66 ? 12.529 -2.268 41.985 1.00 80.12 66 ALA A O 1
ATOM 518 N N . VAL A 1 67 ? 10.745 -1.615 43.174 1.00 79.94 67 VAL A N 1
ATOM 519 C CA . VAL A 1 67 ? 11.516 -1.169 44.349 1.00 79.94 67 VAL A CA 1
ATOM 520 C C . VAL A 1 67 ? 11.048 -1.858 45.629 1.00 79.94 67 VAL A C 1
ATOM 522 O O . VAL A 1 67 ? 9.845 -1.994 45.871 1.00 79.94 67 VAL A O 1
ATOM 525 N N . ILE A 1 68 ? 11.999 -2.267 46.474 1.00 78.75 68 ILE A N 1
ATOM 526 C CA . ILE A 1 68 ? 11.739 -2.929 47.758 1.00 78.75 68 ILE A CA 1
ATOM 527 C C . ILE A 1 68 ? 12.230 -2.073 48.937 1.00 78.75 68 ILE A C 1
ATOM 529 O O . ILE A 1 68 ? 13.320 -1.504 48.922 1.00 78.75 68 ILE A O 1
ATOM 533 N N . GLY A 1 69 ? 11.429 -2.031 50.005 1.00 65.06 69 GLY A N 1
ATOM 534 C CA . GLY A 1 69 ? 11.860 -1.582 51.331 1.00 65.06 69 GLY A CA 1
ATOM 535 C C . GLY A 1 69 ? 11.993 -0.064 51.508 1.00 65.06 69 GLY A C 1
ATOM 536 O O . GLY A 1 69 ? 11.545 0.737 50.690 1.00 65.06 69 GLY A O 1
ATOM 537 N N . ARG A 1 70 ? 12.580 0.344 52.644 1.00 55.00 70 ARG A N 1
ATOM 538 C CA . ARG A 1 70 ? 12.807 1.766 52.985 1.00 55.00 70 ARG A CA 1
ATOM 539 C C . ARG A 1 70 ? 14.060 2.344 52.335 1.00 55.00 70 ARG A C 1
ATOM 541 O O . ARG A 1 70 ? 14.062 3.524 51.993 1.00 55.00 70 ARG A O 1
ATOM 548 N N . ASP A 1 71 ? 15.083 1.512 52.168 1.00 57.50 71 ASP A N 1
ATOM 549 C CA . ASP A 1 71 ? 16.382 1.902 51.612 1.00 57.50 71 ASP A CA 1
ATOM 550 C C . ASP A 1 71 ? 16.353 1.982 50.068 1.00 57.50 71 ASP A C 1
ATOM 552 O O . ASP A 1 71 ? 17.255 2.560 49.468 1.00 57.50 71 ASP A O 1
ATOM 556 N N . LYS A 1 72 ? 15.241 1.528 49.459 1.00 66.38 72 LYS A N 1
ATOM 557 C CA . LYS A 1 72 ? 14.949 1.471 48.018 1.00 66.38 72 LYS A CA 1
ATOM 558 C C . LYS A 1 72 ? 15.895 0.557 47.239 1.00 66.38 72 LYS A C 1
ATOM 560 O O . LYS A 1 72 ? 16.599 1.006 46.340 1.00 66.38 72 LYS A O 1
ATOM 565 N N . ASP A 1 73 ? 15.844 -0.736 47.523 1.00 73.69 73 ASP A N 1
ATOM 566 C CA . ASP A 1 73 ? 16.526 -1.723 46.688 1.00 73.69 73 ASP A CA 1
ATOM 567 C C . ASP A 1 73 ? 15.817 -1.771 45.317 1.00 73.69 73 ASP A C 1
ATOM 569 O O . ASP A 1 73 ? 14.630 -2.107 45.242 1.00 73.69 73 ASP A O 1
ATOM 573 N N . HIS A 1 74 ? 16.510 -1.357 44.251 1.00 79.69 74 HIS A N 1
ATOM 574 C CA . HIS A 1 74 ? 15.986 -1.274 42.879 1.00 79.69 74 HIS A CA 1
ATOM 575 C C . HIS A 1 74 ? 16.213 -2.579 42.107 1.00 79.69 74 HIS A C 1
ATOM 577 O O . HIS A 1 74 ? 17.334 -3.091 42.097 1.00 79.69 74 HIS A O 1
ATOM 583 N N . TYR A 1 75 ? 15.189 -3.041 41.384 1.00 82.50 75 TYR A N 1
ATOM 584 C CA . TYR A 1 75 ? 15.214 -4.241 40.547 1.00 82.50 75 TYR A CA 1
ATOM 585 C C . TYR A 1 75 ? 14.594 -3.985 39.170 1.00 82.50 75 TYR A C 1
ATOM 587 O O . TYR A 1 75 ? 13.459 -3.519 39.086 1.00 82.50 75 TYR A O 1
ATOM 595 N N . GLU A 1 76 ? 15.290 -4.385 38.108 1.00 83.94 76 GLU A N 1
ATOM 596 C CA . GLU A 1 76 ? 14.766 -4.395 36.735 1.00 83.94 76 GLU A CA 1
ATOM 597 C C . GLU A 1 76 ? 14.417 -5.839 36.329 1.00 83.94 76 GLU A C 1
ATOM 599 O O . GLU A 1 76 ? 15.183 -6.768 36.607 1.00 83.94 76 GLU A O 1
ATOM 604 N N . CYS A 1 77 ? 13.270 -6.058 35.685 1.00 82.88 77 CYS A N 1
ATOM 605 C CA . CYS A 1 77 ? 12.893 -7.375 35.159 1.00 82.88 77 CYS A CA 1
ATOM 606 C C . CYS A 1 77 ? 13.539 -7.612 33.783 1.00 82.88 77 CYS A C 1
ATOM 608 O O . CYS A 1 77 ? 13.271 -6.874 32.836 1.00 82.88 77 CYS A O 1
ATOM 610 N N . ARG A 1 78 ? 14.386 -8.644 33.661 1.00 79.75 78 ARG A N 1
ATOM 611 C CA . ARG A 1 78 ? 15.169 -8.952 32.446 1.00 79.75 78 ARG A CA 1
ATOM 612 C C . ARG A 1 78 ? 15.120 -10.437 32.085 1.00 79.75 78 ARG A C 1
ATOM 614 O O . ARG A 1 78 ? 15.032 -11.286 32.973 1.00 79.75 78 ARG A O 1
ATOM 621 N N . PHE A 1 79 ? 15.255 -10.759 30.798 1.00 81.12 79 PHE A N 1
ATOM 622 C CA . PHE A 1 79 ? 15.499 -12.129 30.342 1.00 81.12 79 PHE A CA 1
ATOM 623 C C . PHE A 1 79 ? 16.973 -12.544 30.510 1.00 81.12 79 PHE A C 1
ATOM 625 O O . PHE A 1 79 ? 17.864 -12.006 29.841 1.00 81.12 79 PHE A O 1
ATOM 632 N N . ASP A 1 80 ? 17.244 -13.539 31.358 1.00 77.50 80 ASP A N 1
ATOM 633 C CA . ASP A 1 80 ? 18.557 -14.181 31.432 1.00 77.50 80 ASP A CA 1
ATOM 634 C C . ASP A 1 80 ? 18.731 -15.174 30.274 1.00 77.50 80 ASP A C 1
ATOM 636 O O . ASP A 1 80 ? 17.996 -16.154 30.132 1.00 77.50 80 ASP A O 1
ATOM 640 N N . ARG A 1 81 ? 19.747 -14.925 29.443 1.00 70.94 81 ARG A N 1
ATOM 641 C CA . ARG A 1 81 ? 20.085 -15.734 28.264 1.00 70.94 81 ARG A CA 1
ATOM 642 C C . ARG A 1 81 ? 20.863 -17.012 28.590 1.00 70.94 81 ARG A C 1
ATOM 644 O O . ARG A 1 81 ? 21.041 -17.828 27.690 1.00 70.94 81 ARG A O 1
ATOM 651 N N . ILE A 1 82 ? 21.365 -17.167 29.815 1.00 67.00 82 ILE A N 1
ATOM 652 C CA . ILE A 1 82 ? 22.096 -18.358 30.263 1.00 67.00 82 ILE A CA 1
ATOM 653 C C . ILE A 1 82 ? 21.089 -19.442 30.650 1.00 67.00 82 ILE A C 1
ATOM 655 O O . ILE A 1 82 ? 21.066 -20.505 30.031 1.00 67.00 82 ILE A O 1
ATOM 659 N N . ASP A 1 83 ? 20.209 -19.135 31.603 1.00 66.81 83 ASP A N 1
ATOM 660 C CA . ASP A 1 83 ? 19.210 -20.077 32.126 1.00 66.81 83 ASP A CA 1
ATOM 661 C C . ASP A 1 83 ? 17.840 -19.978 31.415 1.00 66.81 83 ASP A C 1
ATOM 663 O O . ASP A 1 83 ? 16.923 -20.742 31.712 1.00 66.81 83 ASP A O 1
ATOM 667 N N . SER A 1 84 ? 17.709 -19.089 30.418 1.00 70.62 84 SER A N 1
ATOM 668 C CA . SER A 1 84 ? 16.503 -18.891 29.586 1.00 70.62 84 SER A CA 1
ATOM 669 C C . SER A 1 84 ? 15.242 -18.553 30.393 1.00 70.62 84 SER A C 1
ATOM 671 O O . SER A 1 84 ? 14.148 -19.047 30.112 1.00 70.62 84 SER A O 1
ATOM 673 N N . VAL A 1 85 ? 15.404 -17.710 31.415 1.00 68.94 85 VAL A N 1
ATOM 674 C CA . VAL A 1 85 ? 14.386 -17.404 32.426 1.00 68.94 85 VAL A CA 1
ATOM 675 C C . VAL A 1 85 ? 14.332 -15.905 32.717 1.00 68.94 85 VAL A C 1
ATOM 677 O O . VAL A 1 85 ? 15.332 -15.197 32.650 1.00 68.94 85 VAL A O 1
ATOM 680 N N . TYR A 1 86 ? 13.142 -15.414 33.046 1.00 76.56 86 TYR A N 1
ATOM 681 C CA . TYR A 1 86 ? 12.909 -14.026 33.425 1.00 76.56 86 TYR A CA 1
ATOM 682 C C . TYR A 1 86 ? 13.176 -13.811 34.920 1.00 76.56 86 TYR A C 1
ATOM 684 O O . TYR A 1 86 ? 12.579 -14.485 35.762 1.00 76.56 86 TYR A O 1
ATOM 692 N N . ILE A 1 87 ? 14.059 -12.868 35.258 1.00 80.75 87 ILE A N 1
ATOM 693 C CA . ILE A 1 87 ? 14.511 -12.611 36.633 1.00 80.75 87 ILE A CA 1
ATOM 694 C C . ILE A 1 87 ? 14.492 -11.124 37.000 1.00 80.75 87 ILE A C 1
ATOM 696 O O . ILE A 1 87 ? 14.708 -10.248 36.164 1.00 80.75 87 ILE A O 1
ATOM 700 N N . TRP A 1 88 ? 14.270 -10.848 38.287 1.00 80.38 88 TRP A N 1
ATOM 701 C CA . TRP A 1 88 ? 14.452 -9.520 38.873 1.00 80.38 88 TRP A CA 1
ATOM 702 C C . TRP A 1 88 ? 15.933 -9.320 39.228 1.00 80.38 88 TRP A C 1
ATOM 704 O O . TRP A 1 88 ? 16.472 -9.997 40.112 1.00 80.38 88 TRP A O 1
ATOM 714 N N . VAL A 1 89 ? 16.589 -8.396 38.525 1.00 81.19 89 VAL A N 1
ATOM 715 C CA . VAL A 1 89 ? 18.022 -8.096 38.650 1.00 81.19 89 VAL A CA 1
ATOM 716 C C . VAL A 1 89 ? 18.207 -6.833 39.486 1.00 81.19 89 VAL A C 1
ATOM 718 O O . VAL A 1 89 ? 17.804 -5.751 39.061 1.00 81.19 89 VAL A O 1
ATOM 721 N N . GLY A 1 90 ? 18.807 -6.969 40.671 1.00 79.69 90 GLY A N 1
ATOM 722 C CA . GLY A 1 90 ? 19.133 -5.832 41.531 1.00 79.69 90 GLY A CA 1
ATOM 723 C C . GLY A 1 90 ? 20.284 -4.991 40.970 1.00 79.69 90 GLY A C 1
ATOM 724 O O . GLY A 1 90 ? 21.240 -5.547 40.432 1.00 79.69 90 GLY A O 1
ATOM 725 N N . TYR A 1 91 ? 20.227 -3.665 41.129 1.00 69.81 91 TYR A N 1
ATOM 726 C CA . TYR A 1 91 ? 21.276 -2.752 40.632 1.00 69.81 91 TYR A CA 1
ATOM 727 C C . TYR A 1 91 ? 22.663 -2.960 41.279 1.00 69.81 91 TYR A C 1
ATOM 729 O O . TYR A 1 91 ? 23.670 -2.639 40.653 1.00 69.81 91 TYR A O 1
ATOM 737 N N . ASP A 1 92 ? 22.721 -3.544 42.481 1.00 62.22 92 ASP A N 1
ATOM 738 C CA . ASP A 1 92 ? 23.957 -3.903 43.202 1.00 62.22 92 ASP A CA 1
ATOM 739 C C . ASP A 1 92 ? 24.367 -5.383 42.967 1.00 62.22 92 ASP A C 1
ATOM 741 O O . ASP A 1 92 ? 24.792 -6.077 43.891 1.00 62.22 92 ASP A O 1
ATOM 745 N N . ASP A 1 93 ? 24.164 -5.909 41.750 1.00 51.28 93 ASP A N 1
ATOM 746 C CA . ASP A 1 93 ? 24.427 -7.308 41.334 1.00 51.28 93 ASP A CA 1
ATOM 747 C C . ASP A 1 93 ? 23.757 -8.401 42.211 1.00 51.28 93 ASP A C 1
ATOM 749 O O . ASP A 1 93 ? 24.122 -9.581 42.185 1.00 51.28 93 ASP A O 1
ATOM 753 N N . THR A 1 94 ? 22.716 -8.046 42.973 1.00 52.84 94 THR A N 1
ATOM 754 C CA . THR A 1 94 ? 21.936 -9.000 43.780 1.00 52.84 94 THR A CA 1
ATOM 755 C C . THR A 1 94 ? 20.832 -9.660 42.948 1.00 52.84 94 THR A C 1
ATOM 757 O O . THR A 1 94 ? 19.699 -9.186 42.851 1.00 52.84 94 THR A O 1
ATOM 760 N N . LEU A 1 95 ? 21.175 -10.793 42.334 1.00 49.59 95 LEU A N 1
ATOM 761 C CA . LEU A 1 95 ? 20.247 -11.645 41.583 1.00 49.59 95 LEU A CA 1
ATOM 762 C C . LEU A 1 95 ? 19.218 -12.318 42.508 1.00 49.59 95 LEU A C 1
ATOM 764 O O . LEU A 1 95 ? 19.585 -12.897 43.532 1.00 49.59 95 LEU A O 1
ATOM 768 N N . THR A 1 96 ? 17.940 -12.322 42.110 1.00 52.19 96 THR A N 1
ATOM 769 C CA . THR A 1 96 ? 16.882 -13.105 42.782 1.00 52.19 96 THR A CA 1
ATOM 770 C C . THR A 1 96 ? 16.220 -14.112 41.836 1.00 52.19 96 THR A C 1
ATOM 772 O O . THR A 1 96 ? 15.101 -13.928 41.359 1.00 52.19 96 THR A O 1
ATOM 775 N N . ALA A 1 97 ? 16.923 -15.219 41.580 1.00 45.16 97 ALA A N 1
ATOM 776 C CA . ALA A 1 97 ? 16.357 -16.405 40.939 1.00 45.16 97 ALA A CA 1
ATOM 777 C C . ALA A 1 97 ? 15.677 -17.297 41.997 1.00 45.16 97 ALA A C 1
ATOM 779 O O . ALA A 1 97 ? 16.348 -17.992 42.757 1.00 45.16 97 ALA A O 1
ATOM 780 N N . GLU A 1 98 ? 14.341 -17.257 42.024 1.00 40.62 98 GLU A N 1
ATOM 781 C CA . GLU A 1 98 ? 13.450 -17.951 42.971 1.00 40.62 98 GLU A CA 1
ATOM 782 C C . GLU A 1 98 ? 13.597 -17.563 44.463 1.00 40.62 98 GLU A C 1
ATOM 784 O O . GLU A 1 98 ? 14.651 -17.201 44.982 1.00 40.62 98 GLU A O 1
ATOM 789 N N . GLY A 1 99 ? 12.486 -17.607 45.204 1.00 43.50 99 GLY A N 1
ATOM 790 C CA . GLY A 1 99 ? 12.439 -17.074 46.568 1.00 43.50 99 GLY A CA 1
ATOM 791 C C . GLY A 1 99 ? 13.082 -17.974 47.631 1.00 43.50 99 GLY A C 1
ATOM 792 O O . GLY A 1 99 ? 12.431 -18.908 48.112 1.00 43.50 99 GLY A O 1
ATOM 793 N N . ARG A 1 100 ? 14.296 -17.637 48.110 1.00 31.64 100 ARG A N 1
ATOM 794 C CA . ARG A 1 100 ? 14.735 -17.998 49.479 1.00 31.64 100 ARG A CA 1
ATOM 795 C C . ARG A 1 100 ? 15.885 -17.158 50.072 1.00 31.64 100 ARG A C 1
ATOM 797 O O . ARG A 1 100 ? 16.990 -17.148 49.557 1.00 31.64 100 ARG A O 1
ATOM 804 N N . GLU A 1 101 ? 15.589 -16.555 51.229 1.00 27.84 101 GLU A N 1
ATOM 805 C CA . GLU A 1 101 ? 16.469 -15.966 52.266 1.00 27.84 101 GLU A CA 1
ATOM 806 C C . GLU A 1 101 ? 17.720 -15.145 51.875 1.00 27.84 101 GLU A C 1
ATOM 808 O O . GLU A 1 101 ? 18.811 -15.663 51.648 1.00 27.84 101 GLU A O 1
ATOM 813 N N . PHE A 1 102 ? 17.601 -13.828 52.066 1.00 27.23 102 PHE A N 1
ATOM 814 C CA . PHE A 1 102 ? 18.720 -12.914 52.311 1.00 27.23 102 PHE A CA 1
ATOM 815 C C . PHE A 1 102 ? 19.352 -13.172 53.696 1.00 27.23 102 PHE A C 1
ATOM 817 O O . PHE A 1 102 ? 18.630 -13.306 54.688 1.00 27.23 102 PHE A O 1
ATOM 824 N N . LYS A 1 103 ? 20.690 -13.153 53.813 1.00 23.77 103 LYS A N 1
ATOM 825 C CA . LYS A 1 103 ? 21.391 -13.138 55.115 1.00 23.77 103 LYS A CA 1
ATOM 826 C C . LYS A 1 103 ? 22.340 -11.952 55.254 1.00 23.77 103 LYS A C 1
ATOM 828 O O . LYS A 1 103 ? 23.494 -11.995 54.845 1.00 23.77 103 LYS A O 1
ATOM 833 N N . ARG A 1 104 ? 21.839 -10.917 55.931 1.00 26.41 104 ARG A N 1
ATOM 834 C CA . ARG A 1 104 ? 22.611 -9.778 56.442 1.00 26.41 104 ARG A CA 1
ATOM 835 C C . ARG A 1 104 ? 23.560 -10.246 57.551 1.00 26.41 104 ARG A C 1
ATOM 837 O O . ARG A 1 104 ? 23.113 -10.855 58.522 1.00 26.41 104 ARG A O 1
ATOM 844 N N . SER A 1 105 ? 24.838 -9.897 57.454 1.00 24.45 105 SER A N 1
ATOM 845 C CA . SER A 1 105 ? 25.785 -9.925 58.576 1.00 24.45 105 SER A CA 1
ATOM 846 C C . SER A 1 105 ? 26.480 -8.572 58.660 1.00 24.45 105 SER A C 1
ATOM 848 O O . SER A 1 105 ? 27.113 -8.147 57.697 1.00 24.45 105 SER A O 1
ATOM 850 N N . GLU A 1 106 ? 26.325 -7.874 59.781 1.00 25.52 106 GLU A N 1
ATOM 851 C CA . GLU A 1 106 ? 26.767 -6.486 59.905 1.00 25.52 106 GLU A CA 1
ATOM 852 C C . GLU A 1 106 ? 28.214 -6.342 60.401 1.00 25.52 106 GLU A C 1
ATOM 854 O O . GLU A 1 106 ? 28.678 -7.096 61.254 1.00 25.52 106 GLU A O 1
ATOM 859 N N . SER A 1 107 ? 28.818 -5.221 59.995 1.00 25.48 107 SER A N 1
ATOM 860 C CA . SER A 1 107 ? 29.796 -4.416 60.746 1.00 25.48 107 SER A CA 1
ATOM 861 C C . SER A 1 107 ? 31.305 -4.734 60.699 1.00 25.48 107 SER A C 1
ATOM 863 O O . SER A 1 107 ? 31.763 -5.867 60.797 1.00 25.48 107 SER A O 1
ATOM 865 N N . SER A 1 108 ? 32.050 -3.618 60.734 1.00 24.19 108 SER A N 1
ATOM 866 C CA . SER A 1 108 ? 33.432 -3.413 61.213 1.00 24.19 108 SER A CA 1
ATOM 867 C C . SER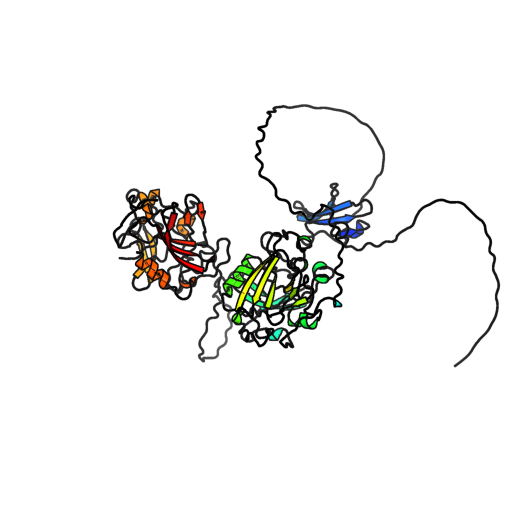 A 1 108 ? 34.631 -3.692 60.276 1.00 24.19 108 SER A C 1
ATOM 869 O O . SER A 1 108 ? 34.883 -4.815 59.871 1.00 24.19 108 SER A O 1
ATOM 871 N N . SER A 1 109 ? 35.373 -2.601 59.994 1.00 24.50 109 SER A N 1
ATOM 872 C CA . SER A 1 109 ? 36.852 -2.418 59.976 1.00 24.50 109 SER A CA 1
ATOM 873 C C . SER A 1 109 ? 37.777 -3.610 59.626 1.00 24.50 109 SER A C 1
ATOM 875 O O . SER A 1 109 ? 37.649 -4.671 60.218 1.00 24.50 109 SER A O 1
ATOM 877 N N . SER A 1 110 ? 38.857 -3.461 58.844 1.00 25.45 110 SER A N 1
ATOM 878 C CA . SER A 1 110 ? 39.852 -2.366 58.897 1.00 25.45 110 SER A CA 1
ATOM 879 C C . SER A 1 110 ? 40.812 -2.317 57.681 1.00 25.45 110 SER A C 1
ATOM 881 O O . SER A 1 110 ? 40.690 -3.087 56.738 1.00 25.45 110 SER A O 1
ATOM 883 N N . GLU A 1 111 ? 41.799 -1.416 57.757 1.00 26.56 111 GLU A N 1
ATOM 884 C CA . GLU A 1 111 ? 42.996 -1.247 56.906 1.00 26.56 111 GLU A CA 1
ATOM 885 C C . GLU A 1 111 ? 43.732 -2.557 56.512 1.00 26.56 111 GLU A C 1
ATOM 887 O O . GLU A 1 111 ? 43.783 -3.495 57.309 1.00 26.56 111 GLU A O 1
ATOM 892 N N . GLY A 1 112 ? 44.395 -2.591 55.339 1.00 25.17 112 GLY A N 1
ATOM 893 C CA . GLY A 1 112 ? 45.256 -3.719 54.923 1.00 25.17 112 GLY A CA 1
ATOM 894 C C . GLY A 1 112 ? 45.906 -3.588 53.528 1.00 25.17 112 GLY A C 1
ATOM 895 O O . GLY A 1 112 ? 45.331 -4.003 52.530 1.00 25.17 112 GLY A O 1
ATOM 896 N N . SER A 1 113 ? 47.109 -3.010 53.459 1.00 25.61 113 SER A N 1
ATOM 897 C CA . SER A 1 113 ? 47.871 -2.681 52.232 1.00 25.61 113 SER A CA 1
ATOM 898 C C . SER A 1 113 ? 48.468 -3.866 51.436 1.00 25.61 113 SER A C 1
ATOM 900 O O . SER A 1 113 ? 48.730 -4.918 52.012 1.00 25.61 113 SER A O 1
ATOM 902 N N . SER A 1 114 ? 48.928 -3.569 50.200 1.00 27.47 114 SER A N 1
ATOM 903 C CA . SER A 1 114 ? 50.070 -4.208 49.477 1.00 27.47 114 SER A CA 1
ATOM 904 C C . SER A 1 114 ? 49.834 -5.597 48.820 1.00 27.47 114 SER A C 1
ATOM 906 O O . SER A 1 114 ? 49.044 -6.382 49.327 1.00 27.47 114 SER A O 1
ATOM 908 N N . ASP A 1 115 ? 50.475 -5.995 47.705 1.00 26.39 115 ASP A N 1
ATOM 909 C CA . ASP A 1 115 ? 51.284 -5.269 46.696 1.00 26.39 115 ASP A CA 1
ATOM 910 C C . ASP A 1 115 ? 51.398 -6.074 45.370 1.00 26.39 115 ASP A C 1
ATOM 912 O O . ASP A 1 115 ? 51.140 -7.275 45.349 1.00 26.39 115 ASP A O 1
ATOM 916 N N . SER A 1 116 ? 51.960 -5.445 44.328 1.00 30.33 116 SER A N 1
ATOM 917 C CA . SER A 1 116 ? 52.587 -6.033 43.122 1.00 30.33 116 SER A CA 1
ATOM 918 C C . SER A 1 116 ? 51.706 -6.780 42.089 1.00 30.33 116 SER A C 1
ATOM 920 O O . SER A 1 116 ? 50.818 -7.547 42.431 1.00 30.33 116 SER A O 1
ATOM 922 N N . GLY A 1 117 ? 51.940 -6.643 40.773 1.00 26.53 117 GLY A N 1
ATOM 923 C CA . GLY A 1 117 ? 52.792 -5.658 40.083 1.00 26.53 117 GLY A CA 1
ATOM 924 C C . GLY A 1 117 ? 53.164 -6.024 38.631 1.00 26.53 117 GLY A C 1
ATOM 925 O O . GLY A 1 117 ? 53.357 -7.197 38.334 1.00 26.53 117 GLY A O 1
ATOM 926 N N . SER A 1 118 ? 53.383 -4.996 37.786 1.00 27.48 118 SER A N 1
ATOM 927 C CA . SER A 1 118 ? 54.027 -5.053 36.441 1.00 27.48 118 SER A CA 1
ATOM 928 C C . SER A 1 118 ? 53.262 -5.821 35.329 1.00 27.48 118 SER A C 1
ATOM 930 O O . SER A 1 118 ? 52.512 -6.737 35.619 1.00 27.48 118 SER A O 1
ATOM 932 N N . SER A 1 119 ? 53.397 -5.590 34.009 1.00 29.41 119 SER A N 1
ATOM 933 C CA . SER A 1 119 ? 53.958 -4.523 33.131 1.00 29.41 119 SER A CA 1
ATOM 934 C C . SER A 1 119 ? 53.769 -4.985 31.658 1.00 29.41 119 SER A C 1
ATOM 936 O O . SER A 1 119 ? 53.830 -6.190 31.445 1.00 29.41 119 SER A O 1
ATOM 938 N N . SER A 1 120 ? 53.661 -4.210 30.564 1.00 29.34 120 SER A N 1
ATOM 939 C CA . SER A 1 120 ? 53.507 -2.768 30.229 1.00 29.34 120 SER A CA 1
ATOM 940 C C . SER A 1 120 ? 53.169 -2.688 28.694 1.00 29.34 120 SER A C 1
ATOM 942 O O . SER A 1 120 ? 52.877 -3.732 28.124 1.00 29.34 120 SER A O 1
ATOM 944 N N . SER A 1 121 ? 53.163 -1.596 27.901 1.00 28.66 121 SER A N 1
ATOM 945 C CA . SER A 1 121 ? 53.597 -0.191 28.052 1.00 28.66 121 SER A CA 1
ATOM 946 C C . SER A 1 121 ? 52.918 0.769 27.040 1.00 28.66 121 SER A C 1
ATOM 948 O O . SER A 1 121 ? 52.722 0.434 25.879 1.00 28.66 121 SER A O 1
ATOM 950 N N . ILE A 1 122 ? 52.622 1.989 27.505 1.00 25.91 122 ILE A N 1
ATOM 951 C CA . ILE A 1 122 ? 52.734 3.317 26.849 1.00 25.91 122 ILE A CA 1
ATOM 952 C C . ILE A 1 122 ? 52.798 3.393 25.299 1.00 25.91 122 ILE A C 1
ATOM 954 O O . ILE A 1 122 ? 53.824 3.053 24.710 1.00 25.91 122 ILE A O 1
ATOM 958 N N . ARG A 1 123 ? 51.852 4.142 24.693 1.00 26.61 123 ARG A N 1
ATOM 959 C CA . ARG A 1 123 ? 52.160 5.351 23.877 1.00 26.61 123 ARG A CA 1
ATOM 960 C C . ARG A 1 123 ? 50.944 6.271 23.662 1.00 26.61 123 ARG A C 1
ATOM 962 O O . ARG A 1 123 ? 49.942 5.864 23.094 1.00 26.61 123 ARG A O 1
ATOM 969 N N . ASN A 1 124 ? 51.084 7.530 24.085 1.00 25.73 124 ASN A N 1
ATOM 970 C CA . ASN A 1 124 ? 50.173 8.640 23.773 1.00 25.73 124 ASN A CA 1
ATOM 971 C C . ASN A 1 124 ? 50.499 9.256 22.404 1.00 25.73 124 ASN A C 1
ATOM 973 O O . ASN A 1 124 ? 51.677 9.337 22.056 1.00 25.73 124 ASN A O 1
ATOM 977 N N . SER A 1 125 ? 49.491 9.850 21.752 1.00 27.89 125 SER A N 1
ATOM 978 C CA . SER A 1 125 ? 49.665 11.033 20.891 1.00 27.89 125 SER A CA 1
ATOM 979 C C . SER A 1 125 ? 48.412 11.924 20.872 1.00 27.89 125 SER A C 1
ATOM 981 O O . SER A 1 125 ? 47.376 11.576 20.320 1.00 27.89 125 SER A O 1
ATOM 983 N N . SER A 1 126 ? 48.559 13.100 21.476 1.00 27.22 126 SER A N 1
ATOM 984 C CA . SER A 1 126 ? 47.773 14.336 21.313 1.00 27.22 126 SER A CA 1
ATOM 985 C C . SER A 1 126 ? 47.888 14.917 19.882 1.00 27.22 126 SER A C 1
ATOM 987 O O . SER A 1 126 ? 48.853 14.589 19.197 1.00 27.22 126 SER A O 1
ATOM 989 N N . SER A 1 127 ? 47.047 15.836 19.378 1.00 26.61 127 SER A N 1
ATOM 990 C CA . SER A 1 127 ? 45.780 16.441 19.856 1.00 26.61 127 SER A CA 1
ATOM 991 C C . SER A 1 127 ? 45.160 17.355 18.773 1.00 26.61 127 SER A C 1
ATOM 993 O O . SER A 1 127 ? 45.866 17.806 17.880 1.00 26.61 127 SER A O 1
ATOM 995 N N . SER A 1 128 ? 43.877 17.708 18.943 1.00 24.55 128 SER A N 1
ATOM 996 C CA . SER A 1 128 ? 43.252 19.021 18.638 1.00 24.55 128 SER A CA 1
ATOM 997 C C . SER A 1 128 ? 43.566 19.772 17.325 1.00 24.55 128 SER A C 1
ATOM 999 O O . SER A 1 128 ? 44.659 20.308 17.150 1.00 24.55 128 SER A O 1
ATOM 1001 N N . TYR A 1 129 ? 42.511 20.075 16.561 1.00 24.33 129 TYR A N 1
ATOM 1002 C CA . TYR A 1 129 ? 42.374 21.369 15.876 1.00 24.33 129 TYR A CA 1
ATOM 1003 C C . TYR A 1 129 ? 41.055 22.032 16.287 1.00 24.33 129 TYR A C 1
ATOM 1005 O O . TYR A 1 129 ? 40.051 21.348 16.478 1.00 24.33 129 TYR A O 1
ATOM 1013 N N . SER A 1 130 ? 41.074 23.355 16.458 1.00 23.48 130 SER A N 1
ATOM 1014 C CA . SER A 1 130 ? 39.980 24.110 17.078 1.00 23.48 130 SER A CA 1
ATOM 1015 C C . SER A 1 130 ? 39.267 25.032 16.093 1.00 23.48 130 SER A C 1
ATOM 1017 O O . SER A 1 130 ? 39.915 25.735 15.326 1.00 23.48 130 SER A O 1
ATOM 1019 N N . SER A 1 131 ? 37.938 25.075 16.217 1.00 24.83 131 SER A N 1
ATOM 1020 C CA . SER A 1 131 ? 37.065 26.252 16.071 1.00 24.83 131 SER A CA 1
ATOM 1021 C C . SER A 1 131 ? 37.379 27.322 15.010 1.00 24.83 131 SER A C 1
ATOM 1023 O O . SER A 1 131 ? 38.313 28.114 15.152 1.00 24.83 131 SER A O 1
ATOM 1025 N N . SER A 1 132 ? 36.399 27.573 14.145 1.00 25.03 132 SER A N 1
ATOM 1026 C CA . SER A 1 132 ? 35.965 28.949 13.885 1.00 25.03 132 SER A CA 1
ATOM 1027 C C . SER A 1 132 ? 34.438 29.010 13.816 1.00 25.03 132 SER A C 1
ATOM 1029 O O . SER A 1 132 ? 33.780 28.072 13.372 1.00 25.03 132 SER A O 1
ATOM 1031 N N . SER A 1 133 ? 33.868 30.096 14.332 1.00 23.02 133 SER A N 1
ATOM 1032 C CA . SER A 1 133 ? 32.429 30.348 14.383 1.00 23.02 133 SER A CA 1
ATOM 1033 C C . SER A 1 133 ? 32.114 31.666 13.684 1.00 23.02 133 SER A C 1
ATOM 1035 O O . SER A 1 133 ? 32.895 32.615 13.758 1.00 23.02 133 SER A O 1
ATOM 1037 N N . TYR A 1 134 ? 30.954 31.738 13.032 1.00 22.73 134 TYR A N 1
ATOM 1038 C CA . TYR A 1 134 ? 30.389 32.990 12.538 1.00 22.73 134 TYR A CA 1
ATOM 1039 C C . TYR A 1 134 ? 28.915 33.080 12.921 1.00 22.73 134 TYR A C 1
ATOM 1041 O O . TYR A 1 134 ? 28.144 32.148 12.711 1.00 22.73 134 TYR A O 1
ATOM 1049 N N . SER A 1 135 ? 28.553 34.208 13.526 1.00 23.08 135 SER A N 1
ATOM 1050 C CA . SER A 1 135 ? 27.229 34.462 14.092 1.00 23.08 135 SER A CA 1
ATOM 1051 C C . SER A 1 135 ? 26.327 35.208 13.114 1.00 23.08 135 SER A C 1
ATOM 1053 O O . SER A 1 135 ? 26.782 36.133 12.442 1.00 23.08 135 SER A O 1
ATOM 1055 N N . SER A 1 136 ? 25.024 34.936 13.161 1.00 23.78 136 SER A N 1
ATOM 1056 C CA . SER A 1 136 ? 23.996 35.819 12.598 1.00 23.78 136 SER A CA 1
ATOM 1057 C C . SER A 1 136 ? 22.776 35.921 13.522 1.00 23.78 136 SER A C 1
ATOM 1059 O O . SER A 1 136 ? 21.911 35.055 13.550 1.00 23.78 136 SER A O 1
ATOM 1061 N N . SER A 1 137 ? 22.748 37.023 14.281 1.00 24.50 137 SER A N 1
ATOM 1062 C CA . SER A 1 137 ? 21.560 37.760 14.757 1.00 24.50 137 SER A CA 1
ATOM 1063 C C . SER A 1 137 ? 20.279 36.978 15.097 1.00 24.50 137 SER A C 1
ATOM 1065 O O . SER A 1 137 ? 19.491 36.627 14.219 1.00 24.50 137 SER A O 1
ATOM 1067 N N . SER A 1 138 ? 19.985 36.877 16.392 1.00 22.67 138 SER A N 1
ATOM 1068 C CA . SER A 1 138 ? 18.652 36.557 16.905 1.00 22.67 138 SER A CA 1
ATOM 1069 C C . SER A 1 138 ? 17.657 37.714 16.724 1.00 22.67 138 SER A C 1
ATOM 1071 O O . SER A 1 138 ? 18.019 38.886 16.814 1.00 22.67 138 SER A O 1
ATOM 1073 N N . TYR A 1 139 ? 16.374 37.369 16.590 1.00 23.28 139 TYR A N 1
ATOM 1074 C CA . TYR A 1 139 ? 15.257 38.224 16.998 1.00 23.28 139 TYR A CA 1
ATOM 1075 C C . TYR A 1 139 ? 14.366 37.427 17.951 1.00 23.28 139 TYR A C 1
ATOM 1077 O O . TYR A 1 139 ? 13.715 36.468 17.548 1.00 23.28 139 TYR A O 1
ATOM 1085 N N . SER A 1 140 ? 14.362 37.813 19.227 1.00 23.62 140 SER A N 1
ATOM 1086 C CA . SER A 1 140 ? 13.553 37.163 20.260 1.00 23.62 140 SER A CA 1
ATOM 1087 C C . SER A 1 140 ? 12.262 37.936 20.516 1.00 23.62 140 SER A C 1
ATOM 1089 O O . SER A 1 140 ? 12.306 39.110 20.876 1.00 23.62 140 SER A O 1
ATOM 1091 N N . SER A 1 141 ? 11.128 37.242 20.477 1.00 26.11 141 SER A N 1
ATOM 1092 C CA . SER A 1 141 ? 9.920 37.612 21.222 1.00 26.11 141 SER A CA 1
ATOM 1093 C C . SER A 1 141 ? 9.541 36.428 22.111 1.00 26.11 141 SER A C 1
ATOM 1095 O O . SER A 1 141 ? 9.166 35.369 21.616 1.00 26.11 141 SER A O 1
ATOM 1097 N N . SER A 1 142 ? 9.743 36.575 23.420 1.00 26.16 142 SER A N 1
ATOM 1098 C CA . SER A 1 142 ? 9.876 35.453 24.358 1.00 26.16 142 SER A CA 1
ATOM 1099 C C . SER A 1 142 ? 8.717 35.324 25.347 1.00 26.16 142 SER A C 1
ATOM 1101 O O . SER A 1 142 ? 8.428 36.284 26.061 1.00 26.16 142 SER A O 1
ATOM 1103 N N . SER A 1 143 ? 8.205 34.101 25.527 1.00 24.50 143 SER A N 1
ATOM 1104 C CA . SER A 1 143 ? 7.312 33.740 26.641 1.00 24.50 143 SER A CA 1
ATOM 1105 C C . SER A 1 143 ? 7.676 32.382 27.259 1.00 24.50 143 SER A C 1
ATOM 1107 O O . SER A 1 143 ? 6.933 31.422 27.131 1.00 24.50 143 SER A O 1
ATOM 1109 N N . ARG A 1 144 ? 8.828 32.328 27.943 1.00 26.66 144 ARG A N 1
ATOM 1110 C CA . ARG A 1 144 ? 9.174 31.382 29.031 1.00 26.66 144 ARG A CA 1
ATOM 1111 C C . ARG A 1 144 ? 8.589 29.952 28.952 1.00 26.66 144 ARG A C 1
ATOM 1113 O O . ARG A 1 144 ? 7.596 29.668 29.614 1.00 26.66 144 ARG A O 1
ATOM 1120 N N . TYR A 1 145 ? 9.347 29.025 28.367 1.00 25.06 145 TYR A N 1
ATOM 1121 C CA . TYR A 1 145 ? 9.501 27.711 29.002 1.00 25.06 145 TYR A CA 1
ATOM 1122 C C . TYR A 1 145 ? 10.713 27.778 29.930 1.00 25.06 145 TYR A C 1
ATOM 1124 O O . TYR A 1 145 ? 11.821 28.086 29.495 1.00 25.06 145 TYR A O 1
ATOM 1132 N N . SER A 1 146 ? 10.479 27.568 31.224 1.00 23.33 146 SER A N 1
ATOM 1133 C CA . SER A 1 146 ? 11.530 27.436 32.233 1.00 23.33 146 SER A CA 1
ATOM 1134 C C . SER A 1 146 ? 11.703 25.957 32.535 1.00 23.33 146 SER A C 1
ATOM 1136 O O . SER A 1 146 ? 10.717 25.280 32.811 1.00 23.33 146 SER A O 1
ATOM 1138 N N . SER A 1 147 ? 12.937 25.459 32.512 1.00 37.09 147 SER A N 1
ATOM 1139 C CA . SER A 1 147 ? 13.221 24.067 32.854 1.00 37.09 147 SER A CA 1
ATOM 1140 C C . SER A 1 147 ? 12.957 23.826 34.341 1.00 37.09 147 SER A C 1
ATOM 1142 O O . SER A 1 147 ? 13.744 24.236 35.194 1.00 37.09 147 SER A O 1
ATOM 1144 N N . SER A 1 148 ? 11.851 23.160 34.653 1.00 26.33 148 SER A N 1
ATOM 1145 C CA . SER A 1 148 ? 11.525 22.670 35.992 1.00 26.33 148 SER A CA 1
ATOM 1146 C C . SER A 1 148 ? 10.794 21.339 35.876 1.00 26.33 148 SER A C 1
ATOM 1148 O O . SER A 1 148 ? 9.827 21.248 35.127 1.00 26.33 148 SER A O 1
ATOM 1150 N N . SER A 1 149 ? 11.281 20.346 36.622 1.00 30.98 149 SER A N 1
ATOM 1151 C CA . SER A 1 149 ? 10.692 19.020 36.866 1.00 30.98 149 SER A CA 1
ATOM 1152 C C . SER A 1 149 ? 9.201 18.891 36.532 1.00 30.98 149 SER A C 1
ATOM 1154 O O . SER A 1 149 ? 8.367 19.491 37.216 1.00 30.98 149 SER A O 1
ATOM 1156 N N . PHE A 1 150 ? 8.872 18.044 35.552 1.00 27.75 150 PHE A N 1
ATOM 1157 C CA . PHE A 1 150 ? 7.510 17.540 35.379 1.00 27.75 150 PHE A CA 1
ATOM 1158 C C . PHE A 1 150 ? 7.134 16.705 36.608 1.00 27.75 150 PHE A C 1
ATOM 1160 O O . PHE A 1 150 ? 7.602 15.580 36.772 1.00 27.75 150 PHE A O 1
ATOM 1167 N N . TYR A 1 151 ? 6.303 17.274 37.477 1.00 30.11 151 TYR A N 1
ATOM 1168 C CA . TYR A 1 151 ? 5.550 16.498 38.454 1.00 30.11 151 TYR A CA 1
ATOM 1169 C C . TYR A 1 151 ? 4.384 15.834 37.723 1.00 30.11 151 TYR A C 1
ATOM 1171 O O . TYR A 1 151 ? 3.566 16.522 37.111 1.00 30.11 151 TYR A O 1
ATOM 1179 N N . LEU A 1 152 ? 4.310 14.506 37.796 1.00 31.88 152 LEU A N 1
ATOM 1180 C CA . LEU A 1 152 ? 3.111 13.761 37.434 1.00 31.88 152 LEU A CA 1
ATOM 1181 C C . LEU A 1 152 ? 2.083 13.934 38.557 1.00 31.88 152 LEU A C 1
ATOM 1183 O O . LEU A 1 152 ? 2.105 13.205 39.542 1.00 31.88 152 LEU A O 1
ATOM 1187 N N . ASP A 1 153 ? 1.200 14.917 38.402 1.00 32.44 153 ASP A N 1
ATOM 1188 C CA . ASP A 1 153 ? -0.038 15.034 39.175 1.00 32.44 153 ASP A CA 1
ATOM 1189 C C . ASP A 1 153 ? -1.217 15.098 38.201 1.00 32.44 153 ASP A C 1
ATOM 1191 O O . ASP A 1 153 ? -1.563 16.156 37.672 1.00 32.44 153 ASP A O 1
ATOM 1195 N N . THR A 1 154 ? -1.770 13.928 37.874 1.00 40.53 154 THR A N 1
ATOM 1196 C CA . THR A 1 154 ? -3.148 13.778 37.377 1.00 40.53 154 THR A CA 1
ATOM 1197 C C . THR A 1 154 ? -3.555 12.305 37.386 1.00 40.53 154 THR A C 1
ATOM 1199 O O . THR A 1 154 ? -3.518 11.613 36.367 1.00 40.53 154 THR A O 1
ATOM 1202 N N . ALA A 1 155 ? -4.040 11.832 38.536 1.00 39.12 155 ALA A N 1
ATOM 1203 C CA . ALA A 1 155 ? -5.032 10.759 38.517 1.00 39.12 155 ALA A CA 1
ATOM 1204 C C . ALA A 1 155 ? -6.211 11.213 37.635 1.00 39.12 155 ALA A C 1
ATOM 1206 O O . ALA A 1 155 ? -6.598 12.388 37.691 1.00 39.12 155 ALA A O 1
ATOM 1207 N N . TRP A 1 156 ? -6.773 10.318 36.818 1.00 49.66 156 TRP A N 1
ATOM 1208 C CA . TRP A 1 156 ? -7.798 10.633 35.810 1.00 49.66 156 TRP A CA 1
ATOM 1209 C C . TRP A 1 156 ? -9.156 10.998 36.446 1.00 49.66 156 TRP A C 1
ATOM 1211 O O . TRP A 1 156 ? -10.119 10.237 36.466 1.00 49.66 156 TRP A O 1
ATOM 1221 N N . SER A 1 157 ? -9.204 12.204 37.011 1.00 50.19 157 SER A N 1
ATOM 1222 C CA . SER A 1 157 ? -10.240 12.717 37.914 1.00 50.19 157 SER A CA 1
ATOM 1223 C C . SER A 1 157 ? -10.901 13.990 37.373 1.00 50.19 157 SER A C 1
ATOM 1225 O O . SER A 1 157 ? -11.395 14.833 38.125 1.00 50.19 157 SER A O 1
ATOM 1227 N N . PHE A 1 158 ? -10.942 14.131 36.043 1.00 60.75 158 PHE A N 1
ATOM 1228 C CA . PHE A 1 158 ? -11.726 15.183 35.403 1.00 60.75 158 PHE A CA 1
ATOM 1229 C C . PHE A 1 158 ? -13.219 14.969 35.697 1.00 60.75 158 PHE A C 1
ATOM 1231 O O . PHE A 1 158 ? -13.714 13.841 35.775 1.00 60.75 158 PHE A O 1
ATOM 1238 N N . ASN A 1 159 ? -13.969 16.057 35.861 1.00 67.25 159 ASN A N 1
ATOM 1239 C CA . ASN A 1 159 ? -15.394 15.944 36.132 1.00 67.25 159 ASN A CA 1
ATOM 1240 C C . ASN A 1 159 ? -16.150 15.575 34.844 1.00 67.25 159 ASN A C 1
ATOM 1242 O O . ASN A 1 159 ? -16.300 16.410 33.954 1.00 67.25 159 ASN A O 1
ATOM 1246 N N . LYS A 1 160 ? -16.710 14.360 34.768 1.00 76.00 160 LYS A N 1
ATOM 1247 C CA . LYS A 1 160 ? -17.571 13.938 33.645 1.00 76.00 160 LYS A CA 1
ATOM 1248 C C . LYS A 1 160 ? -18.708 14.932 33.357 1.00 76.00 160 LYS A C 1
ATOM 1250 O O . LYS A 1 160 ? -19.090 15.092 32.204 1.00 76.00 160 LYS A O 1
ATOM 1255 N N . SER A 1 161 ? -19.211 15.657 34.364 1.00 76.75 161 SER A N 1
ATOM 1256 C CA . SER A 1 161 ? -20.274 16.656 34.183 1.00 76.75 161 SER A CA 1
ATOM 1257 C C . SER A 1 161 ? -19.816 17.992 33.575 1.00 76.75 161 SER A C 1
ATOM 1259 O O . SER A 1 161 ? -20.658 18.873 33.407 1.00 76.75 161 SER A O 1
ATOM 1261 N N . SER A 1 162 ? -18.521 18.191 33.297 1.00 82.19 162 SER A N 1
ATOM 1262 C CA . SER A 1 162 ? -18.018 19.355 32.546 1.00 82.19 162 SER A CA 1
ATOM 1263 C C . SER A 1 162 ? -17.680 19.044 31.086 1.00 82.19 162 SER A C 1
ATOM 1265 O O . SER A 1 162 ? -17.328 19.967 30.359 1.00 82.19 162 SER A O 1
ATOM 1267 N N . VAL A 1 163 ? -17.803 17.785 30.646 1.00 83.94 163 VAL A N 1
ATOM 1268 C CA . VAL A 1 163 ? -17.683 17.412 29.229 1.00 83.94 163 VAL A CA 1
ATOM 1269 C C . VAL A 1 163 ? -19.052 17.482 28.552 1.00 83.94 163 VAL A C 1
ATOM 1271 O O . VAL A 1 163 ? -20.027 16.871 29.001 1.00 83.94 163 VAL A O 1
ATOM 1274 N N . GLY A 1 164 ? -19.122 18.245 27.463 1.00 86.69 164 GLY A N 1
ATOM 1275 C CA . GLY A 1 164 ? -20.338 18.443 26.685 1.00 86.69 164 GLY A CA 1
ATOM 1276 C C . GLY A 1 164 ? -20.748 17.198 25.897 1.00 86.69 164 GLY A C 1
ATOM 1277 O O . GLY A 1 164 ? -19.917 16.446 25.383 1.00 86.69 164 GLY A O 1
ATOM 1278 N N . GLN A 1 165 ? -22.059 16.976 25.839 1.00 89.31 165 GLN A N 1
ATOM 1279 C CA . GLN A 1 165 ? -22.684 15.777 25.285 1.00 89.31 165 GLN A CA 1
ATOM 1280 C C . GLN A 1 165 ? -22.879 15.901 23.770 1.00 89.31 165 GLN A C 1
ATOM 1282 O O . GLN A 1 165 ? -23.412 16.898 23.279 1.00 89.31 165 GLN A O 1
ATOM 1287 N N . GLY A 1 166 ? -22.488 14.865 23.033 1.00 87.69 166 GLY A N 1
ATOM 1288 C CA . GLY A 1 166 ? -22.629 14.780 21.586 1.00 87.69 166 GLY A CA 1
ATOM 1289 C C . GLY A 1 166 ? -24.015 14.287 21.169 1.00 87.69 166 GLY A C 1
ATOM 1290 O O . GLY A 1 166 ? -24.671 13.527 21.882 1.00 87.69 166 GLY A O 1
ATOM 1291 N N . SER A 1 167 ? -24.470 14.696 19.984 1.00 87.44 167 SER A N 1
ATOM 1292 C CA . SER A 1 167 ? -25.741 14.235 19.416 1.00 87.44 167 SER A CA 1
ATOM 1293 C C . SER A 1 167 ? -25.533 12.997 18.544 1.00 87.44 167 SER A C 1
ATOM 1295 O O . SER A 1 167 ? -24.866 13.066 17.513 1.00 87.44 167 SER A O 1
ATOM 1297 N N . ILE A 1 168 ? -26.149 11.881 18.937 1.00 84.31 168 ILE A N 1
ATOM 1298 C CA . ILE A 1 168 ? -26.305 10.693 18.091 1.00 84.31 168 ILE A CA 1
ATOM 1299 C C . ILE A 1 168 ? -27.529 10.914 17.191 1.00 84.31 168 ILE A C 1
ATOM 1301 O O . ILE A 1 168 ? -28.587 11.332 17.658 1.00 84.31 168 ILE A O 1
ATOM 1305 N N . THR A 1 169 ? -27.373 10.672 15.887 1.00 82.62 169 THR A N 1
ATOM 1306 C CA . THR A 1 169 ? -28.367 11.011 14.843 1.00 82.62 169 THR A CA 1
ATOM 1307 C C . THR A 1 169 ? -29.003 9.788 14.171 1.00 82.62 169 THR A C 1
ATOM 1309 O O . THR A 1 169 ? -29.710 9.916 13.173 1.00 82.62 169 THR A O 1
ATOM 1312 N N . PHE A 1 170 ? -28.764 8.602 14.728 1.00 85.19 170 PHE A N 1
ATOM 1313 C CA . PHE A 1 170 ? -29.262 7.308 14.264 1.00 85.19 170 PHE A CA 1
ATOM 1314 C C . PHE A 1 170 ? -29.849 6.504 15.438 1.00 85.19 170 PHE A C 1
ATOM 1316 O O . PHE A 1 170 ? -29.875 6.968 16.577 1.00 85.19 170 PHE A O 1
ATOM 1323 N N . THR A 1 171 ? -30.318 5.285 15.174 1.00 88.38 171 THR A N 1
ATOM 1324 C CA . THR A 1 171 ? -30.778 4.349 16.210 1.00 88.38 171 THR A CA 1
ATOM 1325 C C . THR A 1 171 ? -30.254 2.951 15.901 1.00 88.38 171 THR A C 1
ATOM 1327 O O . THR A 1 171 ? -30.301 2.520 14.749 1.00 88.38 171 THR A O 1
ATOM 1330 N N . LEU A 1 172 ? -29.754 2.268 16.930 1.00 89.62 172 LEU A N 1
ATOM 1331 C CA . LEU A 1 172 ? -29.315 0.872 16.919 1.00 89.62 172 LEU A CA 1
ATOM 1332 C C . LEU A 1 172 ? -29.922 0.176 18.145 1.00 89.62 172 LEU A C 1
ATOM 1334 O O . LEU A 1 172 ? -30.180 0.826 19.157 1.00 89.62 172 LEU A O 1
ATOM 1338 N N . THR A 1 173 ? -30.144 -1.130 18.048 1.00 91.44 173 THR A N 1
ATOM 1339 C CA . THR A 1 173 ? -30.614 -2.003 19.137 1.00 91.44 173 THR A CA 1
ATOM 1340 C C . THR A 1 173 ? -29.713 -3.226 19.345 1.00 91.44 173 THR A C 1
ATOM 1342 O O . THR A 1 173 ? -29.709 -3.791 20.434 1.00 91.44 173 THR A O 1
ATOM 1345 N N . SER A 1 174 ? -28.899 -3.593 18.347 1.00 94.00 174 SER A N 1
ATOM 1346 C CA . SER A 1 174 ? -27.712 -4.453 18.493 1.00 94.00 174 SER A CA 1
ATOM 1347 C C . SER A 1 174 ? -26.542 -3.907 17.667 1.00 94.00 174 SER A C 1
ATOM 1349 O O . SER A 1 174 ? -26.756 -3.271 16.632 1.00 94.00 174 SER A O 1
ATOM 1351 N N . LYS A 1 175 ? -25.308 -4.231 18.076 1.00 93.88 175 LYS A N 1
ATOM 1352 C CA . LYS A 1 175 ? -24.093 -4.036 17.267 1.00 93.88 175 LYS A CA 1
ATOM 1353 C C . LYS A 1 175 ? -24.116 -4.841 15.961 1.00 93.88 175 LYS A C 1
ATOM 1355 O O . LYS A 1 175 ? -23.576 -4.381 14.960 1.00 93.88 175 LYS A O 1
ATOM 1360 N N . ASP A 1 176 ? -24.835 -5.972 15.916 1.00 94.31 176 ASP A N 1
ATOM 1361 C CA . ASP A 1 176 ? -25.015 -6.748 14.676 1.00 94.31 176 ASP A CA 1
ATOM 1362 C C . ASP A 1 176 ? -25.710 -5.930 13.564 1.00 94.31 176 ASP A C 1
ATOM 1364 O O . ASP A 1 176 ? -25.537 -6.230 12.387 1.00 94.31 176 ASP A O 1
ATOM 1368 N N . GLU A 1 177 ? -26.455 -4.865 13.896 1.00 94.81 177 GLU A N 1
ATOM 1369 C CA . GLU A 1 177 ? -27.088 -3.980 12.904 1.00 94.81 177 GLU A CA 1
ATOM 1370 C C . GLU A 1 177 ? -26.098 -3.066 12.153 1.00 94.81 177 GLU A C 1
ATOM 1372 O O . GLU A 1 177 ? -26.512 -2.308 11.273 1.00 94.81 177 GLU A O 1
ATOM 1377 N N . LEU A 1 178 ? -24.806 -3.113 12.491 1.00 94.62 178 LEU A N 1
ATOM 1378 C CA . LEU A 1 178 ? -23.731 -2.483 11.721 1.00 94.62 178 LEU A CA 1
ATOM 1379 C C . LEU A 1 178 ? -23.254 -3.368 10.553 1.00 94.62 178 LEU A C 1
ATOM 1381 O O . LEU A 1 178 ? -22.731 -2.851 9.562 1.00 94.62 178 LEU A O 1
ATOM 1385 N N . LEU A 1 179 ? -23.441 -4.684 10.666 1.00 95.12 179 LEU A N 1
ATOM 1386 C CA . LEU A 1 179 ? -22.891 -5.698 9.769 1.00 95.12 179 LEU A CA 1
ATOM 1387 C C . LEU A 1 179 ? -23.721 -5.837 8.486 1.00 95.12 179 LEU A C 1
ATOM 1389 O O . LEU A 1 179 ? -24.940 -5.669 8.486 1.00 95.12 179 LEU A O 1
ATOM 1393 N N . ASN A 1 180 ? -23.062 -6.201 7.389 1.00 92.31 180 ASN A N 1
ATOM 1394 C CA . ASN A 1 180 ? -23.733 -6.607 6.153 1.00 92.31 180 ASN A CA 1
ATOM 1395 C C . ASN A 1 180 ? -24.212 -8.070 6.252 1.00 92.31 180 ASN A C 1
ATOM 1397 O O . ASN A 1 180 ? -23.353 -8.940 6.368 1.00 92.31 180 ASN A O 1
ATOM 1401 N N . PRO A 1 181 ? -25.518 -8.389 6.173 1.00 91.19 181 PRO A N 1
ATOM 1402 C CA . PRO A 1 181 ? -25.990 -9.777 6.223 1.00 91.19 181 PRO A CA 1
ATOM 1403 C C . PRO A 1 181 ? -25.532 -10.642 5.035 1.00 91.19 181 PRO A C 1
ATOM 1405 O O . PRO A 1 181 ? -25.574 -11.865 5.148 1.00 91.19 181 PRO A O 1
ATOM 1408 N N . ASP A 1 182 ? -25.089 -10.030 3.930 1.00 88.88 182 ASP A N 1
ATOM 1409 C CA . ASP A 1 182 ? -24.623 -10.729 2.725 1.00 88.88 182 ASP A CA 1
ATOM 1410 C C . ASP A 1 182 ? -23.106 -11.044 2.748 1.00 88.88 182 ASP A C 1
ATOM 1412 O O . ASP A 1 182 ? -22.583 -11.624 1.797 1.00 88.88 182 ASP A O 1
ATOM 1416 N N . VAL A 1 183 ? -22.389 -10.684 3.823 1.00 86.31 183 VAL A N 1
ATOM 1417 C CA . VAL A 1 183 ? -20.951 -10.967 4.013 1.00 86.31 183 VAL A CA 1
ATOM 1418 C C . VAL A 1 183 ? -20.746 -12.098 5.026 1.00 86.31 183 VAL A C 1
ATOM 1420 O O . VAL A 1 183 ? -21.344 -12.104 6.102 1.00 86.31 183 VAL A O 1
ATOM 1423 N N . GLU A 1 184 ? -19.851 -13.040 4.715 1.00 89.19 184 GLU A N 1
ATOM 1424 C CA . GLU A 1 184 ? -19.407 -14.066 5.663 1.00 89.19 184 GLU A CA 1
ATOM 1425 C C . GLU A 1 184 ? -18.325 -13.503 6.601 1.00 89.19 184 GLU A C 1
ATOM 1427 O O . GLU A 1 184 ? -17.235 -13.132 6.167 1.00 89.19 184 GLU A O 1
ATOM 1432 N N . TYR A 1 185 ? -18.629 -13.443 7.901 1.00 91.50 185 TYR A N 1
ATOM 1433 C CA . TYR A 1 185 ? -17.700 -12.979 8.935 1.00 91.50 185 TYR A CA 1
ATOM 1434 C C . TYR A 1 185 ? -17.049 -14.145 9.665 1.00 91.50 185 TYR A C 1
ATOM 1436 O O . TYR A 1 185 ? -17.728 -15.065 10.131 1.00 91.50 185 TYR A O 1
ATOM 1444 N N . GLY A 1 186 ? -15.747 -14.017 9.902 1.00 93.12 186 GLY A N 1
ATOM 1445 C CA . GLY A 1 186 ? -15.091 -14.739 10.979 1.00 93.12 186 GLY A CA 1
ATOM 1446 C C . GLY A 1 186 ? -15.542 -14.233 12.354 1.00 93.12 186 GLY A C 1
ATOM 1447 O O . GLY A 1 186 ? -16.279 -13.250 12.497 1.00 93.12 186 GLY A O 1
ATOM 1448 N N . VAL A 1 187 ? -15.078 -14.914 13.396 1.00 95.50 187 VAL A N 1
ATOM 1449 C CA . VAL A 1 187 ? -15.260 -14.500 14.790 1.00 95.50 187 VAL A CA 1
ATOM 1450 C C . VAL A 1 187 ? -13.953 -14.652 15.550 1.00 95.50 187 VAL A C 1
ATOM 1452 O O . VAL A 1 187 ? -13.197 -15.594 15.313 1.00 95.50 187 VAL A O 1
ATOM 1455 N N . MET A 1 188 ? -13.715 -13.752 16.497 1.00 95.12 188 MET A N 1
ATOM 1456 C CA . MET A 1 188 ? -12.723 -13.932 17.551 1.00 95.12 188 MET A CA 1
ATOM 1457 C C . MET A 1 188 ? -13.357 -13.615 18.908 1.00 95.12 188 MET A C 1
ATOM 1459 O O . MET A 1 188 ? -14.345 -12.880 18.982 1.00 95.12 188 MET A O 1
ATOM 1463 N N . THR A 1 189 ? -12.797 -14.179 19.975 1.00 96.75 189 THR A N 1
ATOM 1464 C CA . THR A 1 189 ? -13.209 -13.904 21.356 1.00 96.75 189 THR A CA 1
ATOM 1465 C C . THR A 1 189 ? -12.029 -13.302 22.098 1.00 96.75 189 THR A C 1
ATOM 1467 O O . THR A 1 189 ? -10.934 -13.864 22.061 1.00 96.75 189 THR A O 1
ATOM 1470 N N . ASP A 1 190 ? -12.239 -12.182 22.780 1.00 96.38 190 ASP A N 1
ATOM 1471 C CA . ASP A 1 190 ? -11.239 -11.610 23.674 1.00 96.38 190 ASP A CA 1
ATOM 1472 C C . ASP A 1 190 ? -11.276 -12.353 25.018 1.00 96.38 190 ASP A C 1
ATOM 1474 O O . ASP A 1 190 ? -12.253 -12.281 25.763 1.00 96.38 190 ASP A O 1
ATOM 1478 N N . GLU A 1 191 ? -10.219 -13.102 25.335 1.00 94.50 191 GLU A N 1
ATOM 1479 C CA . GLU A 1 191 ? -10.139 -13.900 26.568 1.00 94.50 191 GLU A CA 1
ATOM 1480 C C . GLU A 1 191 ? -10.131 -13.043 27.851 1.00 94.50 191 GLU A C 1
ATOM 1482 O O . GLU A 1 191 ? -10.321 -13.578 28.944 1.00 94.50 191 GLU A O 1
ATOM 1487 N N . ARG A 1 192 ? -9.921 -11.720 27.741 1.00 94.62 192 ARG A N 1
ATOM 1488 C CA . ARG A 1 192 ? -9.787 -10.798 28.884 1.00 94.62 192 ARG A CA 1
ATOM 1489 C C . ARG A 1 192 ? -11.124 -10.314 29.444 1.00 94.62 192 ARG A C 1
ATOM 1491 O O . ARG A 1 192 ? -11.185 -9.955 30.618 1.00 94.62 192 ARG A O 1
ATOM 1498 N N . ASP A 1 193 ? -12.173 -10.282 28.621 1.00 94.75 193 ASP A N 1
ATOM 1499 C CA . ASP A 1 193 ? -13.528 -9.861 29.013 1.00 94.75 193 ASP A CA 1
ATOM 1500 C C . ASP A 1 193 ? -14.658 -10.767 28.478 1.00 94.75 193 ASP A C 1
ATOM 1502 O O . ASP A 1 193 ? -15.811 -10.625 28.888 1.00 94.75 193 ASP A O 1
ATOM 1506 N N . GLY A 1 194 ? -14.339 -11.727 27.605 1.00 94.62 194 GLY A N 1
ATOM 1507 C CA . GLY A 1 194 ? -15.292 -12.652 26.995 1.00 94.62 194 GLY A CA 1
ATOM 1508 C C . GLY A 1 194 ? -16.102 -12.067 25.834 1.00 94.62 194 GLY A C 1
ATOM 1509 O O . GLY A 1 194 ? -17.016 -12.740 25.351 1.00 94.62 194 GLY A O 1
ATOM 1510 N N . GLN A 1 195 ? -15.814 -10.845 25.372 1.00 95.44 195 GLN A N 1
ATOM 1511 C CA . GLN A 1 195 ? -16.526 -10.251 24.242 1.00 95.44 195 GLN A CA 1
ATOM 1512 C C . GLN A 1 195 ? -16.146 -10.936 22.924 1.00 95.44 195 GLN A C 1
ATOM 1514 O O . GLN A 1 195 ? -14.978 -11.194 22.631 1.00 95.44 195 GLN A O 1
ATOM 1519 N N . VAL A 1 196 ? -17.168 -11.218 22.112 1.00 97.00 196 VAL A N 1
ATOM 1520 C CA . VAL A 1 196 ? -17.026 -11.806 20.777 1.00 97.00 196 VAL A CA 1
ATOM 1521 C C . VAL A 1 196 ? -17.141 -10.699 19.735 1.00 97.00 196 VAL A C 1
ATOM 1523 O O . VAL A 1 196 ? -18.130 -9.955 19.716 1.00 97.00 196 VAL A O 1
ATOM 1526 N N . TYR A 1 197 ? -16.144 -10.621 18.859 1.00 97.44 197 TYR A N 1
ATOM 1527 C CA . TYR A 1 197 ? -16.047 -9.640 17.785 1.00 97.44 197 TYR A CA 1
ATOM 1528 C C . TYR A 1 197 ? -16.089 -10.347 16.429 1.00 97.44 197 TYR A C 1
ATOM 1530 O O . TYR A 1 197 ? -15.445 -11.383 16.233 1.00 97.44 197 TYR A O 1
ATOM 1538 N N . ARG A 1 198 ? -16.831 -9.786 15.472 1.00 97.69 198 ARG A N 1
ATOM 1539 C CA . ARG A 1 198 ? -16.747 -10.201 14.067 1.00 97.69 198 ARG A CA 1
ATOM 1540 C C . ARG A 1 198 ? -15.399 -9.824 13.477 1.00 97.69 198 ARG A C 1
ATOM 1542 O O . ARG A 1 198 ? -14.841 -8.767 13.780 1.00 97.69 198 ARG A O 1
ATOM 1549 N N . THR A 1 199 ? -14.913 -10.664 12.577 1.00 96.12 199 THR A N 1
ATOM 1550 C CA . THR A 1 199 ? -13.672 -10.438 11.841 1.00 96.12 199 THR A CA 1
ATOM 1551 C C . THR A 1 199 ? -13.900 -10.597 10.343 1.00 96.12 199 THR A C 1
ATOM 1553 O O . THR A 1 199 ? -14.806 -11.308 9.910 1.00 96.12 199 THR A O 1
ATOM 1556 N N . VAL A 1 200 ? -13.100 -9.897 9.544 1.00 93.00 200 VAL A N 1
ATOM 1557 C CA . VAL A 1 200 ? -13.171 -9.908 8.079 1.00 93.00 200 VAL A CA 1
ATOM 1558 C C . VAL A 1 200 ? -11.761 -9.859 7.498 1.00 93.00 200 VAL A C 1
ATOM 1560 O O . VAL A 1 200 ? -10.836 -9.360 8.141 1.00 93.00 200 VAL A O 1
ATOM 1563 N N . ILE A 1 201 ? -11.576 -10.406 6.300 1.00 82.88 201 ILE A N 1
ATOM 1564 C CA . ILE A 1 201 ? -10.291 -10.387 5.600 1.00 82.88 201 ILE A CA 1
ATOM 1565 C C . ILE A 1 201 ? -10.241 -9.138 4.717 1.00 82.88 201 ILE A C 1
ATOM 1567 O O . ILE A 1 201 ? -11.102 -8.961 3.860 1.00 82.88 201 ILE A O 1
ATOM 1571 N N . VAL A 1 202 ? -9.226 -8.292 4.910 1.00 77.38 202 VAL A N 1
ATOM 1572 C CA . VAL A 1 202 ? -8.935 -7.146 4.032 1.00 77.38 202 VAL A CA 1
ATOM 1573 C C . VAL A 1 202 ? -7.449 -7.181 3.692 1.00 77.38 202 VAL A C 1
ATOM 1575 O O . VAL A 1 202 ? -6.599 -7.210 4.587 1.00 77.38 202 VAL A O 1
ATOM 1578 N N . GLY A 1 203 ? -7.122 -7.233 2.399 1.00 70.88 203 GLY A N 1
ATOM 1579 C CA . GLY A 1 203 ? -5.783 -7.625 1.963 1.00 70.88 203 GLY A CA 1
ATOM 1580 C C . GLY A 1 203 ? -5.497 -9.089 2.321 1.00 70.88 203 GLY A C 1
ATOM 1581 O O . GLY A 1 203 ? -6.366 -9.954 2.232 1.00 70.88 203 GLY A O 1
ATOM 1582 N N . ASN A 1 204 ? -4.286 -9.358 2.807 1.00 62.69 204 ASN A N 1
ATOM 1583 C CA . ASN A 1 204 ? -3.879 -10.647 3.382 1.00 62.69 204 ASN A CA 1
ATOM 1584 C C . ASN A 1 204 ? -4.021 -10.701 4.922 1.00 62.69 204 ASN A C 1
ATOM 1586 O O . ASN A 1 204 ? -3.439 -11.577 5.565 1.00 62.69 204 ASN A O 1
ATOM 1590 N N . ARG A 1 205 ? -4.750 -9.757 5.530 1.00 74.94 205 ARG A N 1
ATOM 1591 C CA . ARG A 1 205 ? -4.861 -9.587 6.986 1.00 74.94 205 ARG A CA 1
ATOM 1592 C C . ARG A 1 205 ? -6.283 -9.831 7.473 1.00 74.94 205 ARG A C 1
ATOM 1594 O O . ARG A 1 205 ? -7.250 -9.437 6.822 1.00 74.94 205 ARG A O 1
ATOM 1601 N N . VAL A 1 206 ? -6.406 -10.435 8.654 1.00 89.06 206 VAL A N 1
ATOM 1602 C CA . VAL A 1 206 ? -7.684 -10.527 9.370 1.00 89.06 206 VAL A CA 1
ATOM 1603 C C . VAL A 1 206 ? -7.836 -9.284 10.247 1.00 89.06 206 VAL A C 1
ATOM 1605 O O . VAL A 1 206 ? -7.016 -9.038 11.128 1.00 89.06 206 VAL A O 1
ATOM 1608 N N . TRP A 1 207 ? -8.889 -8.508 10.012 1.00 95.94 207 TRP A N 1
ATOM 1609 C CA . TRP A 1 207 ? -9.233 -7.301 10.763 1.00 95.94 207 TRP A CA 1
ATOM 1610 C C . TRP A 1 207 ? -10.464 -7.538 11.635 1.00 95.94 207 TRP A C 1
ATOM 1612 O O . TRP A 1 207 ? -11.354 -8.314 11.277 1.00 95.94 207 TRP A O 1
ATOM 1622 N N . MET A 1 208 ? -10.569 -6.819 12.752 1.00 97.69 208 MET A N 1
ATOM 1623 C CA . MET A 1 208 ? -11.845 -6.667 13.449 1.00 97.69 208 MET A CA 1
ATOM 1624 C C . MET A 1 208 ? -12.823 -5.862 12.577 1.00 97.69 208 MET A C 1
ATOM 1626 O O . MET A 1 208 ? -12.557 -4.712 12.218 1.00 97.69 208 MET A O 1
ATOM 1630 N N . ALA A 1 209 ? -13.980 -6.460 12.280 1.00 96.62 209 ALA A N 1
ATOM 1631 C CA . ALA A 1 209 ? -15.114 -5.792 11.636 1.00 96.62 209 ALA A CA 1
ATOM 1632 C C . ALA A 1 209 ? -15.926 -4.939 12.635 1.00 96.62 209 ALA A C 1
ATOM 1634 O O . ALA A 1 209 ? -16.807 -4.176 12.249 1.00 96.62 209 ALA A O 1
ATOM 1635 N N . GLU A 1 210 ? -15.598 -5.006 13.924 1.00 97.00 210 GLU A N 1
ATOM 1636 C CA . GLU A 1 210 ? -16.206 -4.209 14.986 1.00 97.00 210 GLU A CA 1
ATOM 1637 C C . GLU A 1 210 ? -15.152 -3.368 15.717 1.00 97.00 210 GLU A C 1
ATOM 1639 O O . GLU A 1 210 ? -13.968 -3.697 15.722 1.00 97.00 210 GLU A O 1
ATOM 1644 N N . ASN A 1 211 ? -15.578 -2.276 16.353 1.00 98.06 211 ASN A N 1
ATOM 1645 C CA . ASN A 1 211 ? -14.710 -1.505 17.244 1.00 98.06 211 ASN A CA 1
ATOM 1646 C C . ASN A 1 211 ? -14.491 -2.276 18.559 1.00 98.06 211 ASN A C 1
ATOM 1648 O O . ASN A 1 211 ? -15.440 -2.824 19.121 1.00 98.06 211 ASN A O 1
ATOM 1652 N N . LEU A 1 212 ? -13.262 -2.266 19.080 1.00 98.38 212 LEU A N 1
ATOM 1653 C CA . LEU A 1 212 ? -12.917 -2.863 20.370 1.00 98.38 212 LEU A CA 1
ATOM 1654 C C . LEU A 1 212 ? -13.722 -2.206 21.507 1.00 98.38 212 LEU A C 1
ATOM 1656 O O . LEU A 1 212 ? -13.910 -0.987 21.525 1.00 98.38 212 LEU A O 1
ATOM 1660 N N . ASN A 1 213 ? -14.178 -3.014 22.465 1.00 97.94 213 ASN A N 1
ATOM 1661 C CA . ASN A 1 213 ? -14.948 -2.574 23.632 1.00 97.94 213 ASN A CA 1
ATOM 1662 C C . ASN A 1 213 ? -14.340 -3.050 24.971 1.00 97.94 213 ASN A C 1
ATOM 1664 O O . ASN A 1 213 ? -14.998 -2.992 26.010 1.00 97.94 213 ASN A O 1
ATOM 1668 N N . PHE A 1 214 ? -13.084 -3.512 24.972 1.00 97.88 214 PHE A N 1
ATOM 1669 C CA . PHE A 1 214 ? -12.375 -3.914 26.189 1.00 97.88 214 PHE A CA 1
ATOM 1670 C C . PHE A 1 214 ? -12.232 -2.725 27.148 1.00 97.88 214 PHE A C 1
ATOM 1672 O O . PHE A 1 214 ? -11.596 -1.721 26.816 1.00 97.88 214 PHE A O 1
ATOM 1679 N N . ALA A 1 215 ? -12.842 -2.823 28.329 1.00 95.12 215 ALA A N 1
ATOM 1680 C CA . ALA A 1 215 ? -12.948 -1.715 29.280 1.00 95.12 215 ALA A CA 1
ATOM 1681 C C . ALA A 1 215 ? -11.704 -1.504 30.162 1.00 95.12 215 ALA A C 1
ATOM 1683 O O . ALA A 1 215 ? -11.654 -0.515 30.890 1.00 95.12 215 ALA A O 1
ATOM 1684 N N . GLY A 1 216 ? -10.716 -2.403 30.095 1.00 91.25 216 GLY A N 1
ATOM 1685 C CA . GLY A 1 216 ? -9.630 -2.487 31.072 1.00 91.25 216 GLY A CA 1
ATOM 1686 C C . GLY A 1 216 ? -10.031 -3.254 32.336 1.00 91.25 216 GLY A C 1
ATOM 1687 O O . GLY A 1 216 ? -11.204 -3.538 32.576 1.00 91.25 216 GLY A O 1
ATOM 1688 N N . ASN A 1 217 ? -9.033 -3.617 33.137 1.00 89.19 217 ASN A N 1
ATOM 1689 C CA . ASN A 1 217 ? -9.163 -4.292 34.431 1.00 89.19 217 ASN A CA 1
ATOM 1690 C C . ASN A 1 217 ? -7.895 -4.006 35.272 1.00 89.19 217 ASN A C 1
ATOM 1692 O O . ASN A 1 217 ? -7.089 -3.159 34.883 1.00 89.19 217 ASN A O 1
ATOM 1696 N N . ASP A 1 218 ? -7.700 -4.708 36.391 1.00 82.38 218 ASP A N 1
ATOM 1697 C CA . ASP A 1 218 ? -6.553 -4.502 37.293 1.00 82.38 218 ASP A CA 1
ATOM 1698 C C . ASP A 1 218 ? -5.177 -4.774 36.637 1.00 82.38 218 ASP A C 1
ATOM 1700 O O . ASP A 1 218 ? -4.188 -4.148 37.019 1.00 82.38 218 ASP A O 1
ATOM 1704 N N . ASP A 1 219 ? -5.103 -5.648 35.622 1.00 84.25 219 ASP A N 1
ATOM 1705 C CA . ASP A 1 219 ? -3.8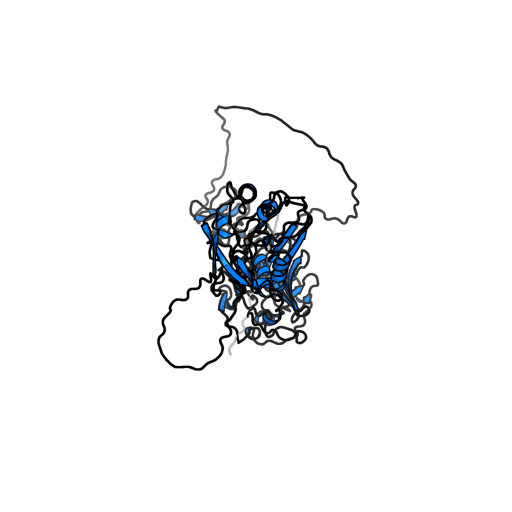86 -5.895 34.827 1.00 84.25 219 ASP A CA 1
ATOM 1706 C C . ASP A 1 219 ? -3.660 -4.820 33.740 1.00 84.25 219 ASP A C 1
ATOM 1708 O O . ASP A 1 219 ? -2.534 -4.621 33.286 1.00 84.25 219 ASP A O 1
ATOM 1712 N N . TYR A 1 220 ? -4.718 -4.101 33.343 1.00 86.75 220 TYR A N 1
ATOM 1713 C CA . TYR A 1 220 ? -4.722 -3.063 32.302 1.00 86.75 220 TYR A CA 1
ATOM 1714 C C . TYR A 1 220 ? -5.180 -1.687 32.849 1.00 86.75 220 TYR A C 1
ATOM 1716 O O . TYR A 1 220 ? -6.143 -1.101 32.335 1.00 86.75 220 TYR A O 1
ATOM 1724 N N . PRO A 1 221 ? -4.512 -1.113 33.874 1.00 82.94 221 PRO A N 1
ATOM 1725 C CA . PRO A 1 221 ? -4.991 0.088 34.564 1.00 82.94 221 PRO A CA 1
ATOM 1726 C C . PRO A 1 221 ? -4.991 1.349 33.684 1.00 82.94 221 PRO A C 1
ATOM 1728 O O . PRO A 1 221 ? -5.839 2.220 33.862 1.00 82.94 221 PRO A O 1
ATOM 1731 N N . LEU A 1 222 ? -4.094 1.447 32.689 1.00 85.12 222 LEU A N 1
ATOM 1732 C CA . LEU A 1 222 ? -4.117 2.551 31.714 1.00 85.12 222 LEU A CA 1
ATOM 1733 C C . LEU A 1 222 ? -5.405 2.542 30.883 1.00 85.12 222 LEU A C 1
ATOM 1735 O O . LEU A 1 222 ? -5.979 3.598 30.631 1.00 85.12 222 LEU A O 1
ATOM 1739 N N . VAL A 1 223 ? -5.874 1.356 30.499 1.00 91.50 223 VAL A N 1
ATOM 1740 C CA . VAL A 1 223 ? -7.118 1.168 29.746 1.00 91.50 223 VAL A CA 1
ATOM 1741 C C . VAL A 1 223 ? -8.333 1.419 30.641 1.00 91.50 223 VAL A C 1
ATOM 1743 O O . VAL A 1 223 ? -9.277 2.082 30.213 1.00 91.50 223 VAL A O 1
ATOM 1746 N N . LEU A 1 224 ? -8.286 0.936 31.887 1.00 87.38 224 LEU A N 1
ATOM 1747 C CA . LEU A 1 224 ? -9.356 1.087 32.877 1.00 87.38 224 LEU A CA 1
ATOM 1748 C C . LEU A 1 224 ? -9.628 2.558 33.218 1.00 87.38 224 LEU A C 1
ATOM 1750 O O . LEU A 1 224 ? -10.780 2.983 33.271 1.00 87.38 224 LEU A O 1
ATOM 1754 N N . GLU A 1 225 ? -8.570 3.345 33.417 1.00 84.94 225 GLU A N 1
ATOM 1755 C CA . GLU A 1 225 ? -8.693 4.783 33.644 1.00 84.94 225 GLU A CA 1
ATOM 1756 C C . GLU A 1 225 ? -9.018 5.531 32.343 1.00 84.94 225 GLU A C 1
ATOM 1758 O O . GLU A 1 225 ? -9.980 6.295 32.286 1.00 84.94 225 GLU A O 1
ATOM 1763 N N . ARG A 1 226 ? -8.225 5.329 31.282 1.00 88.50 226 ARG A N 1
ATOM 1764 C CA . ARG A 1 226 ? -8.131 6.258 30.139 1.00 88.50 226 ARG A CA 1
ATOM 1765 C C . ARG A 1 226 ? -8.825 5.720 28.880 1.00 88.50 226 ARG A C 1
ATOM 1767 O O . ARG A 1 226 ? -8.408 5.960 27.747 1.00 88.50 226 ARG A O 1
ATOM 1774 N N . SER A 1 227 ? -9.955 5.049 29.093 1.00 92.94 227 SER A N 1
ATOM 1775 C CA . SER A 1 227 ? -10.946 4.711 28.066 1.00 92.94 227 SER A CA 1
ATOM 1776 C C . SER A 1 227 ? -12.345 5.196 28.462 1.00 92.94 227 SER A C 1
ATOM 1778 O O . SER A 1 227 ? -12.626 5.484 29.628 1.00 92.94 227 SER A O 1
ATOM 1780 N N . THR A 1 228 ? -13.246 5.354 27.492 1.00 93.06 228 THR A N 1
ATOM 1781 C CA . THR A 1 228 ? -14.583 5.888 27.755 1.00 93.06 228 THR A CA 1
ATOM 1782 C C . THR A 1 228 ? -15.603 5.544 26.672 1.00 93.06 228 THR A C 1
ATOM 1784 O O . THR A 1 228 ? -15.257 5.332 25.512 1.00 93.06 228 THR A O 1
ATOM 1787 N N . CYS A 1 229 ? -16.878 5.501 27.050 1.00 94.81 229 CYS A N 1
ATOM 1788 C CA . CYS A 1 229 ? -17.994 5.327 26.121 1.00 94.81 229 CYS A CA 1
ATOM 1789 C C . CYS A 1 229 ? -18.470 6.681 25.595 1.00 94.81 229 CYS A C 1
ATOM 1791 O O . CYS A 1 229 ? -18.367 7.689 26.300 1.00 94.81 229 CYS A O 1
ATOM 1793 N N . PHE A 1 230 ? -19.030 6.722 24.383 1.00 93.75 230 PHE A N 1
ATOM 1794 C CA . PHE A 1 230 ? -19.621 7.956 23.862 1.00 93.75 230 PHE A CA 1
ATOM 1795 C C . PHE A 1 230 ? -20.714 8.464 24.823 1.00 93.75 230 PHE A C 1
ATOM 1797 O O . PHE A 1 230 ? -21.544 7.682 25.289 1.00 93.75 230 PHE A O 1
ATOM 1804 N N . ASN A 1 231 ? -20.684 9.758 25.160 1.00 92.62 231 ASN A N 1
ATOM 1805 C CA . ASN A 1 231 ? -21.541 10.387 26.180 1.00 92.62 231 ASN A CA 1
ATOM 1806 C C . ASN A 1 231 ? -21.417 9.822 27.619 1.00 92.62 231 ASN A C 1
ATOM 1808 O O . ASN A 1 231 ? -22.212 10.179 28.484 1.00 92.62 231 ASN A O 1
ATOM 1812 N N . PHE A 1 232 ? -20.393 9.009 27.913 1.00 92.12 232 PHE A N 1
ATOM 1813 C CA . PHE A 1 232 ? -20.238 8.237 29.164 1.00 92.12 232 PHE A CA 1
ATOM 1814 C C . PHE A 1 232 ? -21.353 7.215 29.432 1.00 92.12 232 PHE A C 1
ATOM 1816 O O . PHE A 1 232 ? -21.593 6.858 30.584 1.00 92.12 232 PHE A O 1
ATOM 1823 N N . ASP A 1 233 ? -22.012 6.755 28.374 1.00 91.81 233 ASP A N 1
ATOM 1824 C CA . ASP A 1 233 ? -23.142 5.832 28.422 1.00 91.81 233 ASP A CA 1
ATOM 1825 C C . ASP A 1 233 ? -22.702 4.445 27.924 1.00 91.81 233 ASP A C 1
ATOM 1827 O O . ASP A 1 233 ? -22.233 4.303 26.790 1.00 91.81 233 ASP A O 1
ATOM 1831 N N . ASP A 1 234 ? -22.801 3.431 28.788 1.00 93.62 234 ASP A N 1
ATOM 1832 C CA . ASP A 1 234 ? -22.302 2.080 28.514 1.00 93.62 234 ASP A CA 1
ATOM 1833 C C . ASP A 1 234 ? -23.089 1.372 27.390 1.00 93.62 234 ASP A C 1
ATOM 1835 O O . ASP A 1 234 ? -22.511 0.541 26.681 1.00 93.62 234 ASP A O 1
ATOM 1839 N N . ASP A 1 235 ? -24.344 1.763 27.125 1.00 93.69 235 ASP A N 1
ATOM 1840 C CA . ASP A 1 235 ? -25.106 1.258 25.972 1.00 93.69 235 ASP A CA 1
ATOM 1841 C C . ASP A 1 235 ? -24.451 1.702 24.647 1.00 93.69 235 ASP A C 1
ATOM 1843 O O . ASP A 1 235 ? -24.382 0.931 23.686 1.00 93.69 235 ASP A O 1
ATOM 1847 N N . ASN A 1 236 ? -23.860 2.905 24.591 1.00 94.62 236 ASN A N 1
ATOM 1848 C CA . ASN A 1 236 ? -23.105 3.346 23.411 1.00 94.62 236 ASN A CA 1
ATOM 1849 C C . ASN A 1 236 ? -21.799 2.557 23.233 1.00 94.62 236 ASN A C 1
ATOM 1851 O O . ASN A 1 236 ? -21.408 2.300 22.096 1.00 94.62 236 ASN A O 1
ATOM 1855 N N . CYS A 1 237 ? -21.149 2.128 24.322 1.00 95.44 237 CYS A N 1
ATOM 1856 C CA . CYS A 1 237 ? -20.015 1.198 24.248 1.00 95.44 237 CYS A CA 1
ATOM 1857 C C . CYS A 1 237 ? -20.436 -0.148 23.638 1.00 95.44 237 CYS A C 1
ATOM 1859 O O . CYS A 1 237 ? -19.780 -0.646 22.724 1.00 95.44 237 CYS A O 1
ATOM 1861 N N . ALA A 1 238 ? -21.557 -0.712 24.096 1.00 94.81 238 ALA A N 1
ATOM 1862 C CA . ALA A 1 238 ? -22.077 -1.985 23.597 1.00 94.81 238 ALA A CA 1
ATOM 1863 C C . ALA A 1 238 ? -22.505 -1.941 22.114 1.00 94.81 238 ALA A C 1
ATOM 1865 O O . ALA A 1 238 ? -22.472 -2.972 21.443 1.00 94.81 238 ALA A O 1
ATOM 1866 N N . LEU A 1 239 ? -22.893 -0.766 21.600 1.00 94.81 239 LEU A N 1
ATOM 1867 C CA . LEU A 1 239 ? -23.369 -0.574 20.223 1.00 94.81 239 LEU A CA 1
ATOM 1868 C C . LEU A 1 239 ? -22.300 -0.078 19.234 1.00 94.81 239 LEU A C 1
ATOM 1870 O O . LEU A 1 239 ? -22.399 -0.381 18.047 1.00 94.81 239 LEU A O 1
ATOM 1874 N N . LEU A 1 240 ? -21.317 0.710 19.684 1.00 94.88 240 LEU A N 1
ATOM 1875 C CA . LEU A 1 240 ? -20.349 1.417 18.821 1.00 94.88 240 LEU A CA 1
ATOM 1876 C C . LEU A 1 240 ? -18.882 1.113 19.160 1.00 94.88 240 LEU A C 1
ATOM 1878 O O . LEU A 1 240 ? -17.983 1.643 18.500 1.00 94.88 240 LEU A O 1
ATOM 1882 N N . GLY A 1 241 ? -18.633 0.288 20.176 1.00 96.69 241 GLY A N 1
ATOM 1883 C CA . GLY A 1 241 ? -17.322 0.111 20.787 1.00 96.69 241 GLY A CA 1
ATOM 1884 C C . GLY A 1 241 ? -16.891 1.310 21.634 1.00 96.69 241 GLY A C 1
ATOM 1885 O O . GLY A 1 241 ? -17.589 2.317 21.776 1.00 96.69 241 GLY A O 1
ATOM 1886 N N . ARG A 1 242 ? -15.705 1.185 22.220 1.00 96.94 242 ARG A N 1
ATOM 1887 C CA . ARG A 1 242 ? -15.149 2.117 23.201 1.00 96.94 242 ARG A CA 1
ATOM 1888 C C . ARG A 1 242 ? -14.190 3.111 22.544 1.00 96.94 242 ARG A C 1
ATOM 1890 O O . ARG A 1 242 ? -13.634 2.850 21.477 1.00 96.94 242 ARG A O 1
ATOM 1897 N N . LEU A 1 243 ? -14.016 4.269 23.176 1.00 97.25 243 LEU A N 1
ATOM 1898 C CA . LEU A 1 243 ? -13.047 5.294 22.794 1.00 97.25 243 LEU A CA 1
ATOM 1899 C C . LEU A 1 243 ? -11.864 5.248 23.768 1.00 97.25 243 LEU A C 1
ATOM 1901 O O . LEU A 1 243 ? -12.053 5.194 24.982 1.00 97.25 243 LEU A O 1
ATOM 1905 N N . TYR A 1 244 ? -10.645 5.293 23.249 1.00 95.50 244 TYR A N 1
ATOM 1906 C CA . TYR A 1 244 ? -9.398 5.181 24.008 1.00 95.50 244 TYR A CA 1
ATOM 1907 C C . TYR A 1 244 ? -8.538 6.414 23.743 1.00 95.50 244 TYR A C 1
ATOM 1909 O O . TYR A 1 244 ? -8.556 6.920 22.621 1.00 95.50 244 TYR A O 1
ATOM 1917 N N . SER A 1 245 ? -7.762 6.881 24.720 1.00 92.38 245 SER A N 1
ATOM 1918 C CA . SER A 1 245 ? -6.666 7.819 24.440 1.00 92.38 245 SER A CA 1
ATOM 1919 C C . SER A 1 245 ? -5.480 7.112 23.774 1.00 92.38 245 SER A C 1
ATOM 1921 O O . SER A 1 245 ? -5.450 5.883 23.688 1.00 92.38 245 SER A O 1
ATOM 1923 N N . ARG A 1 246 ? -4.466 7.874 23.348 1.00 90.69 246 ARG A N 1
ATOM 1924 C CA . ARG A 1 246 ? -3.227 7.334 22.765 1.00 90.69 246 ARG A CA 1
ATOM 1925 C C . ARG A 1 246 ? -2.512 6.378 23.725 1.00 90.69 246 ARG A C 1
ATOM 1927 O O . ARG A 1 246 ? -2.232 5.244 23.355 1.00 90.69 246 ARG A O 1
ATOM 1934 N N . GLU A 1 247 ? -2.260 6.794 24.965 1.00 88.62 247 GLU A N 1
ATOM 1935 C CA . GLU A 1 247 ? -1.605 5.952 25.978 1.00 88.62 247 GLU A CA 1
ATOM 1936 C C . GLU A 1 247 ? -2.428 4.728 26.408 1.00 88.62 247 GLU A C 1
ATOM 1938 O O . GLU A 1 247 ? -1.835 3.717 26.780 1.00 88.62 247 GLU A O 1
ATOM 1943 N N . ALA A 1 248 ? -3.763 4.780 26.323 1.00 93.06 248 ALA A N 1
ATOM 1944 C CA . ALA A 1 248 ? -4.613 3.612 26.554 1.00 93.06 248 ALA A CA 1
ATOM 1945 C C . ALA A 1 248 ? -4.604 2.656 25.354 1.00 93.06 248 ALA A C 1
ATOM 1947 O O . ALA A 1 248 ? -4.434 1.457 25.540 1.00 93.06 248 ALA A O 1
ATOM 1948 N N . ALA A 1 249 ? -4.731 3.168 24.126 1.00 95.00 249 ALA A N 1
ATOM 1949 C CA . ALA A 1 249 ? -4.704 2.362 22.906 1.00 95.00 249 ALA A CA 1
ATOM 1950 C C . ALA A 1 249 ? -3.356 1.647 22.715 1.00 95.00 249 ALA A C 1
ATOM 1952 O O . ALA A 1 249 ? -3.321 0.475 22.348 1.00 95.00 249 ALA A O 1
ATOM 1953 N N . MET A 1 250 ? -2.253 2.327 23.030 1.00 92.81 250 MET A N 1
ATOM 1954 C CA . MET A 1 250 ? -0.898 1.764 22.995 1.00 92.81 250 MET A CA 1
ATOM 1955 C C . MET A 1 250 ? -0.517 1.007 24.282 1.00 92.81 250 MET A C 1
ATOM 1957 O O . MET A 1 250 ? 0.580 0.458 24.346 1.00 92.81 250 MET A O 1
ATOM 1961 N N . ASP A 1 251 ? -1.398 0.979 25.294 1.00 91.62 251 ASP A N 1
ATOM 1962 C CA . ASP A 1 251 ? -1.202 0.365 26.622 1.00 91.62 251 ASP A CA 1
ATOM 1963 C C . ASP A 1 251 ? 0.149 0.729 27.282 1.00 91.62 251 ASP A C 1
ATOM 1965 O O . ASP A 1 251 ? 0.824 -0.088 27.913 1.00 91.62 251 ASP A O 1
ATOM 1969 N N . ASN A 1 252 ? 0.599 1.975 27.089 1.00 88.12 252 ASN A N 1
ATOM 1970 C CA . ASN A 1 252 ? 1.939 2.400 27.481 1.00 88.12 252 ASN A CA 1
ATOM 1971 C C . ASN A 1 252 ? 2.009 3.876 27.900 1.00 88.12 252 ASN A C 1
ATOM 1973 O O . ASN A 1 252 ? 1.621 4.784 27.164 1.00 88.12 252 ASN A O 1
ATOM 1977 N N . VAL A 1 253 ? 2.583 4.111 29.084 1.00 81.88 253 VAL A N 1
ATOM 1978 C CA . VAL A 1 253 ? 2.766 5.435 29.696 1.00 81.88 253 VAL A CA 1
ATOM 1979 C C . VAL A 1 253 ? 3.673 6.359 28.872 1.00 81.88 253 VAL A C 1
ATOM 1981 O O . VAL A 1 253 ? 3.428 7.562 28.833 1.00 81.88 253 VAL A O 1
ATOM 1984 N N . TYR A 1 254 ? 4.660 5.827 28.141 1.00 82.25 254 TYR A N 1
ATOM 1985 C CA . TYR A 1 254 ? 5.527 6.641 27.275 1.00 82.25 254 TYR A CA 1
ATOM 1986 C C . TYR A 1 254 ? 4.785 7.244 26.073 1.00 82.25 254 TYR A C 1
ATOM 1988 O O . TYR A 1 254 ? 5.242 8.222 25.492 1.00 82.25 254 TYR A O 1
ATOM 1996 N N . CYS A 1 255 ? 3.612 6.709 25.724 1.00 85.81 255 CYS A N 1
ATOM 1997 C CA . CYS A 1 255 ? 2.794 7.199 24.618 1.00 85.81 255 CYS A CA 1
ATOM 1998 C C . CYS A 1 255 ? 1.821 8.322 25.014 1.00 85.81 255 CYS A C 1
ATOM 2000 O O . CYS A 1 255 ? 1.047 8.766 24.162 1.00 85.81 255 CYS A O 1
ATOM 2002 N N . MET A 1 256 ? 1.882 8.807 26.262 1.00 80.38 256 MET A N 1
ATOM 2003 C CA . MET A 1 256 ? 1.102 9.955 26.739 1.00 80.38 256 MET A CA 1
ATOM 2004 C C . MET A 1 256 ? 1.276 11.202 25.860 1.00 80.38 256 MET A C 1
ATOM 2006 O O . MET A 1 256 ? 2.302 11.401 25.202 1.00 80.38 256 MET A O 1
ATOM 2010 N N . LEU A 1 257 ? 0.252 12.059 25.858 1.00 71.56 257 LEU A N 1
ATOM 2011 C CA . LEU A 1 257 ? 0.232 13.308 25.097 1.00 71.56 257 LEU A CA 1
ATOM 2012 C C . LEU A 1 257 ? 1.488 14.163 25.364 1.00 71.56 257 LEU A C 1
ATOM 2014 O O . LEU A 1 257 ? 1.854 14.422 26.509 1.00 71.56 257 LEU A O 1
ATOM 2018 N N . GLY A 1 258 ? 2.144 14.607 24.289 1.00 66.81 258 GLY A N 1
ATOM 2019 C CA . GLY A 1 258 ? 3.389 15.382 24.340 1.00 66.81 258 GLY A CA 1
ATOM 2020 C C . GLY A 1 258 ? 4.681 14.556 24.425 1.00 66.81 258 GLY A C 1
ATOM 2021 O O . GLY A 1 258 ? 5.755 15.122 24.222 1.00 66.81 258 GLY A O 1
ATOM 2022 N N . ALA A 1 259 ? 4.609 13.239 24.655 1.00 72.50 259 ALA A N 1
ATOM 2023 C CA . ALA A 1 259 ? 5.768 12.344 24.676 1.00 72.50 259 ALA A CA 1
ATOM 2024 C C . ALA A 1 259 ? 5.934 11.549 23.356 1.00 72.50 259 ALA A C 1
ATOM 2026 O O . ALA A 1 259 ? 4.943 11.229 22.681 1.00 72.50 259 ALA A O 1
ATOM 2027 N N . PRO A 1 260 ? 7.179 11.221 22.950 1.00 80.00 260 PRO A N 1
ATOM 2028 C CA . PRO A 1 260 ? 7.429 10.316 21.834 1.00 80.00 260 PRO A CA 1
ATOM 2029 C C . PRO A 1 260 ? 7.068 8.870 22.209 1.00 80.00 260 PRO A C 1
ATOM 2031 O O . PRO A 1 260 ? 7.539 8.335 23.208 1.00 80.00 260 PRO A O 1
ATOM 2034 N N . CYS A 1 261 ? 6.233 8.234 21.389 1.00 84.88 261 CYS A N 1
ATOM 2035 C CA . CYS A 1 261 ? 5.757 6.865 21.589 1.00 84.88 261 CYS A CA 1
ATOM 2036 C C . CYS A 1 261 ? 6.711 5.888 20.888 1.00 84.88 261 CYS A C 1
ATOM 2038 O O . CYS A 1 261 ? 6.367 5.283 19.881 1.00 84.88 261 CYS A O 1
ATOM 2040 N N . ASP A 1 262 ? 7.941 5.779 21.392 1.00 84.94 262 ASP A N 1
ATOM 2041 C CA . ASP A 1 262 ? 9.015 4.987 20.773 1.00 84.94 262 ASP A CA 1
ATOM 2042 C C . ASP A 1 262 ? 9.060 3.551 21.327 1.00 84.94 262 ASP A C 1
ATOM 2044 O O . ASP A 1 262 ? 10.091 3.078 21.798 1.00 84.94 262 ASP A O 1
ATOM 2048 N N . ILE A 1 263 ? 7.911 2.867 21.311 1.00 79.69 263 ILE A N 1
ATOM 2049 C CA . ILE A 1 263 ? 7.681 1.608 22.051 1.00 79.69 263 ILE A CA 1
ATOM 2050 C C . ILE A 1 263 ? 7.826 0.329 21.206 1.00 79.69 263 ILE A C 1
ATOM 2052 O O . ILE A 1 263 ? 7.606 -0.771 21.705 1.00 79.69 263 ILE A O 1
ATOM 2056 N N . GLY A 1 264 ? 8.181 0.473 19.931 1.00 68.69 264 GLY A N 1
ATOM 2057 C CA . GLY A 1 264 ? 8.396 -0.615 18.976 1.00 68.69 264 GLY A CA 1
ATOM 2058 C C . GLY A 1 264 ? 8.714 -0.066 17.584 1.00 68.69 264 GLY A C 1
ATOM 2059 O O . GLY A 1 264 ? 8.394 1.088 17.286 1.00 68.69 264 GLY A O 1
ATOM 2060 N N . ASP A 1 265 ? 9.355 -0.863 16.729 1.00 55.94 265 ASP A N 1
ATOM 2061 C CA . ASP A 1 265 ? 9.747 -0.413 15.384 1.00 55.94 265 ASP A CA 1
ATOM 2062 C C . ASP A 1 265 ? 8.670 -0.644 14.308 1.00 55.94 265 ASP A C 1
ATOM 2064 O O . ASP A 1 265 ? 8.622 0.127 13.353 1.00 55.94 265 ASP A O 1
ATOM 2068 N N . THR A 1 266 ? 7.767 -1.622 14.476 1.00 62.41 266 THR A N 1
ATOM 2069 C CA . THR A 1 266 ? 6.638 -1.872 13.549 1.00 62.41 266 THR A CA 1
ATOM 2070 C C . THR A 1 266 ? 5.345 -2.293 14.260 1.00 62.41 266 THR A C 1
ATOM 2072 O O . THR A 1 266 ? 4.393 -1.515 14.291 1.00 62.41 266 THR A O 1
ATOM 2075 N N . LEU A 1 267 ? 5.291 -3.497 14.848 1.00 78.38 267 LEU A N 1
ATOM 2076 C CA . LEU A 1 267 ? 4.096 -4.015 15.530 1.00 78.38 267 LEU A CA 1
ATOM 2077 C C . LEU A 1 267 ? 4.010 -3.550 16.992 1.00 78.38 267 LEU A C 1
ATOM 2079 O O . LEU A 1 267 ? 4.956 -3.701 17.764 1.00 78.38 267 LEU A O 1
ATOM 2083 N N . VAL A 1 268 ? 2.829 -3.067 17.390 1.00 88.75 268 VAL A N 1
ATOM 2084 C CA . VAL A 1 268 ? 2.490 -2.700 18.774 1.00 88.75 268 VAL A CA 1
ATOM 2085 C C . VAL A 1 268 ? 1.170 -3.362 19.156 1.00 88.75 268 VAL A C 1
ATOM 2087 O O . VAL A 1 268 ? 0.112 -2.966 18.670 1.00 88.75 268 VAL A O 1
ATOM 2090 N N . ARG A 1 269 ? 1.208 -4.346 20.069 1.00 91.56 269 ARG A N 1
ATOM 2091 C CA . ARG A 1 269 ? -0.013 -4.998 20.584 1.00 91.56 269 ARG A CA 1
ATOM 2092 C C . ARG A 1 269 ? -0.973 -3.974 21.198 1.00 91.56 269 ARG A C 1
ATOM 2094 O O . ARG A 1 269 ? -2.164 -3.975 20.907 1.00 91.56 269 ARG A O 1
ATOM 2101 N N . GLY A 1 270 ? -0.445 -3.105 22.062 1.00 93.12 270 GLY A N 1
ATOM 2102 C CA . GLY A 1 270 ? -1.235 -2.143 22.825 1.00 93.12 270 GLY A CA 1
ATOM 2103 C C . GLY A 1 270 ? -2.400 -2.810 23.563 1.00 93.12 270 GLY A C 1
ATOM 2104 O O . GLY A 1 270 ? -2.242 -3.888 24.150 1.00 93.12 270 GLY A O 1
ATOM 2105 N N . VAL A 1 271 ? -3.578 -2.183 23.479 1.00 96.94 271 VAL A N 1
ATOM 2106 C CA . VAL A 1 271 ? -4.835 -2.663 24.076 1.00 96.94 271 VAL A CA 1
ATOM 2107 C C . VAL A 1 271 ? -5.448 -3.872 23.355 1.00 96.94 271 VAL A C 1
ATOM 2109 O O . VAL A 1 271 ? -6.428 -4.430 23.847 1.00 96.94 271 VAL A O 1
ATOM 2112 N N . CYS A 1 272 ? -4.907 -4.322 22.222 1.00 97.38 272 CYS A N 1
ATOM 2113 C CA . CYS A 1 272 ? -5.446 -5.478 21.507 1.00 97.38 272 CYS A CA 1
ATOM 2114 C C . CYS A 1 272 ? -5.217 -6.810 22.253 1.00 97.38 272 CYS A C 1
ATOM 2116 O O . CYS A 1 272 ? -4.294 -6.921 23.068 1.00 97.38 272 CYS A O 1
ATOM 2118 N N . PRO A 1 273 ? -6.081 -7.820 22.026 1.00 96.06 273 PRO A N 1
ATOM 2119 C CA . PRO A 1 273 ? -5.915 -9.150 22.607 1.00 96.06 273 PRO A CA 1
ATOM 2120 C C . PRO A 1 273 ? -4.670 -9.860 22.053 1.00 96.06 273 PRO A C 1
ATOM 2122 O O . PRO A 1 273 ? -4.081 -9.447 21.060 1.00 96.06 273 PRO A O 1
ATOM 2125 N N . LYS A 1 274 ? -4.246 -10.955 22.691 1.00 88.69 274 LYS A N 1
ATOM 2126 C CA . LYS A 1 274 ? -3.093 -11.747 22.230 1.00 88.69 274 LYS A CA 1
ATOM 2127 C C . LYS A 1 274 ? -3.351 -12.324 20.827 1.00 88.69 274 LYS A C 1
ATOM 2129 O O . LYS A 1 274 ? -4.428 -12.863 20.589 1.00 88.69 274 LYS A O 1
ATOM 2134 N N . GLY A 1 275 ? -2.365 -12.244 19.927 1.00 87.81 275 GLY A N 1
ATOM 2135 C CA . GLY A 1 275 ? -2.530 -12.602 18.509 1.00 87.81 275 GLY A CA 1
ATOM 2136 C C . GLY A 1 275 ? -3.078 -11.458 17.643 1.00 87.81 275 GLY A C 1
ATOM 2137 O O . GLY A 1 275 ? -3.461 -11.693 16.493 1.00 87.81 275 GLY A O 1
ATOM 2138 N N . TRP A 1 276 ? -3.175 -10.247 18.206 1.00 95.56 276 TRP A N 1
ATOM 2139 C CA . TRP A 1 276 ? -3.697 -9.050 17.559 1.00 95.56 276 TRP A CA 1
ATOM 2140 C C . TRP A 1 276 ? -2.944 -7.786 18.004 1.00 95.56 276 TRP A C 1
ATOM 2142 O O . TRP A 1 276 ? -2.544 -7.656 19.163 1.00 95.56 276 TRP A O 1
ATOM 2152 N N . HIS A 1 277 ? -2.841 -6.800 17.115 1.00 94.25 277 HIS A N 1
ATOM 2153 C CA . HIS A 1 277 ? -2.140 -5.538 17.346 1.00 94.25 277 HIS A CA 1
ATOM 2154 C C . HIS A 1 277 ? -2.930 -4.306 16.888 1.00 94.25 277 HIS A C 1
ATOM 2156 O O . HIS A 1 277 ? -3.926 -4.400 16.162 1.00 94.25 277 HIS A O 1
ATOM 2162 N N . ILE A 1 278 ? -2.481 -3.135 17.349 1.00 95.81 278 ILE A N 1
ATOM 2163 C CA . ILE A 1 278 ? -2.887 -1.840 16.801 1.00 95.81 278 ILE A CA 1
ATOM 2164 C C . ILE A 1 278 ? -2.309 -1.740 15.383 1.00 95.81 278 ILE A C 1
ATOM 2166 O O . ILE A 1 278 ? -1.114 -2.000 15.229 1.00 95.81 278 ILE A O 1
ATOM 2170 N N . PRO A 1 279 ? -3.098 -1.344 14.364 1.00 93.75 279 PRO A N 1
ATOM 2171 C CA . PRO A 1 279 ? -2.613 -1.222 12.994 1.00 93.75 279 PRO A CA 1
ATOM 2172 C C . PRO A 1 279 ? -1.347 -0.374 12.922 1.00 93.75 279 PRO A C 1
ATOM 2174 O O . PRO A 1 279 ? -1.334 0.763 13.406 1.00 93.75 279 PRO A O 1
ATOM 2177 N N . SER A 1 280 ? -0.287 -0.912 12.318 1.00 86.88 280 SER A N 1
ATOM 2178 C CA . SER A 1 280 ? 0.914 -0.128 12.030 1.00 86.88 280 SER A CA 1
ATOM 2179 C C . SER A 1 280 ? 0.604 1.005 11.044 1.00 86.88 280 SER A C 1
ATOM 2181 O O . SER A 1 280 ? -0.456 1.039 10.408 1.00 86.88 280 SER A O 1
ATOM 2183 N N . ASN A 1 281 ? 1.542 1.939 10.880 1.00 84.25 281 ASN A N 1
ATOM 2184 C CA . ASN A 1 281 ? 1.443 2.977 9.856 1.00 84.25 281 ASN A CA 1
ATOM 2185 C C . ASN A 1 281 ? 1.142 2.394 8.466 1.00 84.25 281 ASN A C 1
ATOM 2187 O O . ASN A 1 281 ? 0.306 2.914 7.724 1.00 84.25 281 ASN A O 1
ATOM 2191 N N . ASP A 1 282 ? 1.847 1.323 8.123 1.00 79.62 282 ASP A N 1
ATOM 2192 C CA . ASP A 1 282 ? 1.877 0.790 6.770 1.00 79.62 282 ASP A CA 1
ATOM 2193 C C . ASP A 1 282 ? 0.635 -0.063 6.509 1.00 79.62 282 ASP A C 1
ATOM 2195 O O . ASP A 1 282 ? 0.064 0.011 5.427 1.00 79.62 282 ASP A O 1
ATOM 2199 N N . GLU A 1 283 ? 0.113 -0.755 7.527 1.00 85.69 283 GLU A N 1
ATOM 2200 C CA . GLU A 1 283 ? -1.176 -1.457 7.460 1.00 85.69 283 GLU A CA 1
ATOM 2201 C C . GLU A 1 283 ? -2.369 -0.498 7.452 1.00 85.69 283 GLU A C 1
ATOM 2203 O O . GLU A 1 283 ? -3.332 -0.732 6.724 1.00 85.69 283 GLU A O 1
ATOM 2208 N N . ALA A 1 284 ? -2.307 0.621 8.183 1.00 87.94 284 ALA A N 1
ATOM 2209 C CA . ALA A 1 284 ? -3.304 1.685 8.066 1.00 87.94 284 ALA A CA 1
ATOM 2210 C C . ALA A 1 284 ? -3.293 2.320 6.661 1.00 87.94 284 ALA A C 1
ATOM 2212 O O . ALA A 1 284 ? -4.349 2.663 6.131 1.00 87.94 284 ALA A O 1
ATOM 2213 N N . THR A 1 285 ? -2.117 2.433 6.035 1.00 82.69 285 THR A N 1
ATOM 2214 C CA . THR A 1 285 ? -1.961 2.937 4.657 1.00 82.69 285 THR A CA 1
ATOM 2215 C C . THR A 1 285 ? -2.419 1.904 3.620 1.00 82.69 285 THR A C 1
ATOM 2217 O O . THR A 1 285 ? -3.126 2.249 2.676 1.00 82.69 285 THR A O 1
ATOM 2220 N N . ALA A 1 286 ? -2.127 0.619 3.831 1.00 74.88 286 ALA A N 1
ATOM 2221 C CA . ALA A 1 286 ? -2.661 -0.477 3.025 1.00 74.88 286 ALA A CA 1
ATOM 2222 C C . ALA A 1 286 ? -4.192 -0.542 3.089 1.00 74.88 286 ALA A C 1
ATOM 2224 O O . ALA A 1 286 ? -4.836 -0.793 2.074 1.00 74.88 286 ALA A O 1
ATOM 2225 N N . LEU A 1 287 ? -4.782 -0.275 4.259 1.00 84.31 287 LEU A N 1
ATOM 2226 C CA . LEU A 1 287 ? -6.229 -0.256 4.452 1.00 84.31 287 LEU A CA 1
ATOM 2227 C C . LEU A 1 287 ? -6.901 0.841 3.609 1.00 84.31 287 LEU A C 1
ATOM 2229 O O . LEU A 1 287 ? -7.867 0.557 2.903 1.00 84.31 287 LEU A O 1
ATOM 2233 N N . THR A 1 288 ? -6.377 2.075 3.608 1.00 82.06 288 THR A N 1
ATOM 2234 C CA . THR A 1 288 ? -6.921 3.136 2.736 1.00 82.06 288 THR A CA 1
ATOM 2235 C C . THR A 1 288 ? -6.668 2.851 1.256 1.00 82.06 288 THR A C 1
ATOM 2237 O O . THR A 1 288 ? -7.521 3.147 0.420 1.00 82.06 288 THR A O 1
ATOM 2240 N N . TYR A 1 289 ? -5.550 2.208 0.902 1.00 68.94 289 TYR A N 1
ATOM 2241 C CA . TYR A 1 289 ? -5.308 1.766 -0.472 1.00 68.94 289 TYR A CA 1
ATOM 2242 C C . TYR A 1 289 ? -6.260 0.658 -0.941 1.00 68.94 289 TYR A C 1
ATOM 2244 O O . TYR A 1 289 ? -6.687 0.727 -2.094 1.00 68.94 289 TYR A O 1
ATOM 2252 N N . ALA A 1 290 ? -6.603 -0.305 -0.079 1.00 70.75 290 ALA A N 1
ATOM 2253 C CA . ALA A 1 290 ? -7.510 -1.417 -0.375 1.00 70.75 290 ALA A CA 1
ATOM 2254 C C . ALA A 1 290 ? -8.978 -0.981 -0.515 1.00 70.75 290 ALA A C 1
ATOM 2256 O O . ALA A 1 290 ? -9.742 -1.632 -1.221 1.00 70.75 290 ALA A O 1
ATOM 2257 N N . PHE A 1 291 ? -9.366 0.117 0.139 1.00 79.56 291 PHE A N 1
ATOM 2258 C CA . PHE A 1 291 ? -10.696 0.719 0.010 1.00 79.56 291 PHE A CA 1
ATOM 2259 C C . PHE A 1 291 ? -10.804 1.709 -1.159 1.00 79.56 291 PHE A C 1
ATOM 2261 O O . PHE A 1 291 ? -11.861 1.824 -1.776 1.00 79.56 291 PHE A O 1
ATOM 2268 N N . GLY A 1 292 ? -9.716 2.415 -1.485 1.00 72.56 292 GLY A N 1
ATOM 2269 C CA . GLY A 1 292 ? -9.730 3.442 -2.525 1.00 72.56 292 GLY A CA 1
ATOM 2270 C C . GLY A 1 292 ? -10.759 4.533 -2.220 1.00 72.56 292 GLY A C 1
ATOM 2271 O O . GLY A 1 292 ? -10.785 5.064 -1.111 1.00 72.56 292 GLY A O 1
ATOM 2272 N N . ASP A 1 293 ? -11.608 4.834 -3.203 1.00 75.38 293 ASP A N 1
ATOM 2273 C CA . ASP A 1 293 ? -12.660 5.850 -3.093 1.00 75.38 293 ASP A CA 1
ATOM 2274 C C . ASP A 1 293 ? -14.037 5.257 -2.693 1.00 75.38 293 ASP A C 1
ATOM 2276 O O . ASP A 1 293 ? -15.011 5.998 -2.555 1.00 75.38 293 ASP A O 1
ATOM 2280 N N . ASP A 1 294 ? -14.155 3.934 -2.486 1.00 80.69 294 ASP A N 1
ATOM 2281 C CA . ASP A 1 294 ? -15.415 3.281 -2.084 1.00 80.69 294 ASP A CA 1
ATOM 2282 C C . ASP A 1 294 ? -15.637 3.353 -0.563 1.00 80.69 294 ASP A C 1
ATOM 2284 O O . ASP A 1 294 ? -15.600 2.351 0.154 1.00 80.69 294 ASP A O 1
ATOM 2288 N N . LEU A 1 295 ? -15.891 4.559 -0.040 1.00 83.38 295 LEU A N 1
ATOM 2289 C CA . LEU A 1 295 ? -16.282 4.705 1.366 1.00 83.38 295 LEU A CA 1
ATOM 2290 C C . LEU A 1 295 ? -17.592 3.947 1.667 1.00 83.38 295 LEU A C 1
ATOM 2292 O O . LEU A 1 295 ? -17.767 3.433 2.772 1.00 83.38 295 LEU A O 1
ATOM 2296 N N . ASP A 1 296 ? -18.522 3.857 0.717 1.00 86.00 296 ASP A N 1
ATOM 2297 C CA . ASP A 1 296 ? -19.829 3.223 0.928 1.00 86.00 296 ASP A CA 1
ATOM 2298 C C . ASP A 1 296 ? -19.688 1.723 1.205 1.00 86.00 296 ASP A C 1
ATOM 2300 O O . ASP A 1 296 ? -20.336 1.212 2.124 1.00 86.00 296 ASP A O 1
ATOM 2304 N N . GLY A 1 297 ? -18.767 1.051 0.513 1.00 87.75 297 GLY A N 1
ATOM 2305 C CA . GLY A 1 297 ? -18.384 -0.336 0.757 1.00 87.75 297 GLY A CA 1
ATOM 2306 C C . GLY A 1 297 ? -17.698 -0.594 2.100 1.00 87.75 297 GLY A C 1
ATOM 2307 O O . GLY A 1 297 ? -17.619 -1.745 2.534 1.00 87.75 297 GLY A O 1
ATOM 2308 N N . VAL A 1 298 ? -17.236 0.447 2.795 1.00 91.56 298 VAL A N 1
ATOM 2309 C CA . VAL A 1 298 ? -16.504 0.372 4.077 1.00 91.56 298 VAL A CA 1
ATOM 2310 C C . VAL A 1 298 ? -17.380 0.735 5.274 1.00 91.56 298 VAL A C 1
ATOM 2312 O O . VAL A 1 298 ? -17.208 0.204 6.378 1.00 91.56 298 VAL A O 1
ATOM 2315 N N . ARG A 1 299 ? -18.325 1.657 5.076 1.00 92.81 299 ARG A N 1
ATOM 2316 C CA . ARG A 1 299 ? -19.258 2.105 6.114 1.00 92.81 299 ARG A CA 1
ATOM 2317 C C . ARG A 1 299 ? -20.228 0.995 6.485 1.00 92.81 299 ARG A C 1
ATOM 2319 O O . ARG A 1 299 ? -20.820 0.365 5.618 1.00 92.81 299 ARG A O 1
ATOM 2326 N N . SER A 1 300 ? -20.448 0.811 7.784 1.00 94.06 300 SER A N 1
ATOM 2327 C CA . SER A 1 300 ? -21.507 -0.051 8.315 1.00 94.06 300 SER A CA 1
ATOM 2328 C C . SER A 1 300 ? -22.892 0.321 7.777 1.00 94.06 300 SER A C 1
ATOM 2330 O O . SER A 1 300 ? -23.188 1.494 7.531 1.00 94.06 300 SER A O 1
ATOM 2332 N N . VAL A 1 301 ? -23.782 -0.672 7.672 1.00 91.62 301 VAL A N 1
ATOM 2333 C CA . VAL A 1 301 ? -25.124 -0.496 7.074 1.00 91.62 301 VAL A CA 1
ATOM 2334 C C . VAL A 1 301 ? -26.052 0.405 7.906 1.00 91.62 301 VAL A C 1
ATOM 2336 O O . VAL A 1 301 ? -27.050 0.926 7.407 1.00 91.62 301 VAL A O 1
ATOM 2339 N N . LYS A 1 302 ? -25.706 0.635 9.179 1.00 93.00 302 LYS A N 1
ATOM 2340 C CA . LYS A 1 302 ? -26.272 1.660 10.075 1.00 93.00 302 LYS A CA 1
ATOM 2341 C C . LYS A 1 302 ? -25.150 2.340 10.870 1.00 93.00 302 LYS A C 1
ATOM 2343 O O . LYS A 1 302 ? -23.977 2.119 10.598 1.00 93.00 302 LYS A O 1
ATOM 2348 N N . GLY A 1 303 ? -25.484 3.194 11.839 1.00 90.88 303 GLY A N 1
ATOM 2349 C CA . GLY A 1 303 ? -24.488 3.948 12.619 1.00 90.88 303 GLY A CA 1
ATOM 2350 C C . GLY A 1 303 ? -23.975 5.217 11.924 1.00 90.88 303 GLY A C 1
ATOM 2351 O O . GLY A 1 303 ? -22.989 5.803 12.363 1.00 90.88 303 GLY A O 1
ATOM 2352 N N . TRP A 1 304 ? -24.652 5.654 10.857 1.00 92.69 304 TRP A N 1
ATOM 2353 C CA . TRP A 1 304 ? -24.397 6.895 10.121 1.00 92.69 304 TRP A CA 1
ATOM 2354 C C . TRP A 1 304 ? -25.679 7.735 10.061 1.00 92.69 304 TRP A C 1
ATOM 2356 O O . TRP A 1 304 ? -26.788 7.197 10.045 1.00 92.69 304 TRP A O 1
ATOM 2366 N N . GLY A 1 305 ? -25.538 9.060 10.076 1.00 87.00 305 GLY A N 1
ATOM 2367 C CA . GLY A 1 305 ? -26.654 10.000 10.016 1.00 87.00 305 GLY A CA 1
ATOM 2368 C C . GLY A 1 305 ? -27.302 10.028 8.630 1.00 87.00 305 GLY A C 1
ATOM 2369 O O . GLY A 1 305 ? -26.621 9.941 7.610 1.00 87.00 305 GLY A O 1
ATOM 2370 N N . THR A 1 306 ? -28.623 10.206 8.585 1.00 80.06 306 THR A N 1
ATOM 2371 C CA . THR A 1 306 ? -29.447 10.067 7.364 1.00 80.06 306 THR A CA 1
ATOM 2372 C C . THR A 1 306 ? -29.093 11.020 6.215 1.00 80.06 306 THR A C 1
ATOM 2374 O O . THR A 1 306 ? -29.519 10.798 5.085 1.00 80.06 306 THR A O 1
ATOM 2377 N N . SER A 1 307 ? -28.302 12.065 6.473 1.00 82.00 307 SER A N 1
ATOM 2378 C CA . SER A 1 307 ? -27.771 12.988 5.464 1.00 82.00 307 SER A CA 1
ATOM 2379 C C . SER A 1 307 ? -26.648 12.411 4.594 1.00 82.00 307 SER A C 1
ATOM 2381 O O . SER A 1 307 ? -26.294 13.043 3.605 1.00 82.00 307 SER A O 1
ATOM 2383 N N . TYR A 1 308 ? -26.074 11.260 4.959 1.00 79.12 308 TYR A N 1
ATOM 2384 C CA . TYR A 1 308 ? -24.866 10.703 4.333 1.00 79.12 308 TYR A CA 1
ATOM 2385 C C . TYR A 1 308 ? -25.121 9.398 3.560 1.00 79.12 308 TYR A C 1
ATOM 2387 O O . TYR A 1 308 ? -24.192 8.628 3.333 1.00 79.12 308 TYR A O 1
ATOM 2395 N N . GLY A 1 309 ? -26.372 9.105 3.195 1.00 71.44 309 GLY A N 1
ATOM 2396 C CA . GLY A 1 309 ? -26.734 7.837 2.554 1.00 71.44 309 GLY A CA 1
ATOM 2397 C C . GLY A 1 309 ? -26.667 6.634 3.503 1.00 71.44 309 GLY A C 1
ATOM 2398 O O . GLY A 1 309 ? -26.751 6.783 4.723 1.00 71.44 309 GLY A O 1
ATOM 2399 N N . VAL A 1 310 ? -26.549 5.437 2.929 1.00 73.88 310 VAL A N 1
ATOM 2400 C CA . VAL A 1 310 ? -26.474 4.150 3.639 1.00 73.88 310 VAL A CA 1
ATOM 2401 C C . VAL A 1 310 ? -25.190 3.458 3.195 1.00 73.88 310 VAL A C 1
ATOM 2403 O O . VAL A 1 310 ? -24.974 3.336 1.993 1.00 73.88 310 VAL A O 1
ATOM 2406 N N . GLY A 1 311 ? -24.354 3.010 4.135 1.00 83.06 311 GLY A N 1
ATOM 2407 C CA . GLY A 1 311 ? -23.190 2.188 3.800 1.00 83.06 311 GLY A CA 1
ATOM 2408 C C . GLY A 1 311 ? -23.640 0.861 3.189 1.00 83.06 311 GLY A C 1
ATOM 2409 O O . GLY A 1 311 ? -24.507 0.188 3.746 1.00 83.06 311 GLY A O 1
ATOM 2410 N N . THR A 1 312 ? -23.083 0.493 2.038 1.00 85.00 312 THR A N 1
ATOM 2411 C CA . THR A 1 312 ? -23.335 -0.810 1.405 1.00 85.00 312 THR A CA 1
ATOM 2412 C C . THR A 1 312 ? -22.559 -1.920 2.105 1.00 85.00 312 THR A C 1
ATOM 2414 O O . THR A 1 312 ? -22.999 -3.067 2.086 1.00 85.00 312 THR A O 1
ATOM 2417 N N . ASN A 1 313 ? -21.442 -1.578 2.763 1.00 90.75 313 ASN A N 1
ATOM 2418 C CA . ASN A 1 313 ? -20.629 -2.491 3.563 1.00 90.75 313 ASN A CA 1
ATOM 2419 C C . ASN A 1 313 ? -20.214 -3.766 2.791 1.00 90.75 313 ASN A C 1
ATOM 2421 O O . ASN A 1 313 ? -20.245 -4.882 3.315 1.00 90.75 313 ASN A O 1
ATOM 2425 N N . THR A 1 314 ? -19.883 -3.615 1.508 1.00 86.81 314 THR A N 1
ATOM 2426 C CA . THR A 1 314 ? -19.448 -4.695 0.604 1.00 86.81 314 THR A CA 1
ATOM 2427 C C . THR A 1 314 ? -18.085 -5.274 0.981 1.00 86.81 314 THR A C 1
ATOM 2429 O O . THR A 1 314 ? -17.857 -6.460 0.769 1.00 86.81 314 THR A O 1
ATOM 2432 N N . SER A 1 315 ? -17.203 -4.477 1.595 1.00 86.00 315 SER A N 1
ATOM 2433 C CA . SER A 1 315 ? -15.923 -4.947 2.151 1.00 86.00 315 SER A CA 1
ATOM 2434 C C . SER A 1 315 ? -16.078 -5.757 3.443 1.00 86.00 315 SER A C 1
ATOM 2436 O O . SER A 1 315 ? -15.112 -6.347 3.919 1.00 86.00 315 SER A O 1
ATOM 2438 N N . GLY A 1 316 ? -17.256 -5.711 4.074 1.00 91.69 316 GLY A N 1
ATOM 2439 C CA . GLY A 1 316 ? -17.484 -6.233 5.418 1.00 91.69 316 GLY A CA 1
ATOM 2440 C C . GLY A 1 316 ? -16.763 -5.476 6.538 1.00 91.69 316 GLY A C 1
ATOM 2441 O O . GLY A 1 316 ? -16.977 -5.795 7.706 1.00 91.69 316 GLY A O 1
ATOM 2442 N N . PHE A 1 317 ? -15.941 -4.456 6.256 1.00 94.12 317 PHE A N 1
ATOM 2443 C CA . PHE A 1 317 ? -15.214 -3.744 7.312 1.00 94.12 317 PHE A CA 1
ATOM 2444 C C . PHE A 1 317 ? -16.153 -3.053 8.312 1.00 94.12 317 PHE A C 1
ATOM 2446 O O . PHE A 1 317 ? -15.778 -2.876 9.464 1.00 94.12 317 PHE A O 1
ATOM 2453 N N . SER A 1 318 ? -17.406 -2.763 7.946 1.00 95.56 318 SER A N 1
ATOM 2454 C CA . SER A 1 318 ? -18.475 -2.400 8.888 1.00 95.56 318 SER A CA 1
ATOM 2455 C C . SER A 1 318 ? -18.123 -1.221 9.810 1.00 95.56 318 SER A C 1
ATOM 2457 O O . SER A 1 318 ? -18.389 -1.273 11.012 1.00 95.56 318 SER A O 1
ATOM 2459 N N . MET A 1 319 ? -17.503 -0.154 9.292 1.00 96.31 319 MET A N 1
ATOM 2460 C CA . MET A 1 319 ? -17.071 0.977 10.124 1.00 96.31 319 MET A CA 1
ATOM 2461 C C . MET A 1 319 ? -18.247 1.891 10.515 1.00 96.31 319 MET A C 1
ATOM 2463 O O . MET A 1 319 ? -18.828 2.511 9.617 1.00 96.31 319 MET A O 1
ATOM 2467 N N . PRO A 1 320 ? -18.583 2.057 11.813 1.00 95.56 320 PRO A N 1
ATOM 2468 C CA . PRO A 1 320 ? -19.576 3.029 12.263 1.00 95.56 320 PRO A CA 1
ATOM 2469 C C . PRO A 1 320 ? -18.982 4.431 12.391 1.00 95.56 320 PRO A C 1
ATOM 2471 O O . PRO A 1 320 ? -17.796 4.602 12.681 1.00 95.56 320 PRO A O 1
ATOM 2474 N N . ALA A 1 321 ? -19.829 5.456 12.304 1.00 94.50 321 ALA A N 1
ATOM 2475 C CA . ALA A 1 321 ? -19.456 6.791 12.750 1.00 94.50 321 ALA A CA 1
ATOM 2476 C C . ALA A 1 321 ? -19.586 6.907 14.278 1.00 94.50 321 ALA A C 1
ATOM 2478 O O . ALA A 1 321 ? -20.490 7.576 14.787 1.00 94.50 321 ALA A O 1
ATOM 2479 N N . SER A 1 322 ? -18.681 6.243 15.007 1.00 93.00 322 SER A N 1
ATOM 2480 C CA . SER A 1 322 ? -18.594 6.286 16.476 1.00 93.00 322 SER A CA 1
ATOM 2481 C C . SER A 1 322 ? -18.260 7.678 17.030 1.00 93.00 322 SER A C 1
ATOM 2483 O O . SER A 1 322 ? -18.518 7.943 18.203 1.00 93.00 322 SER A O 1
ATOM 2485 N N . GLY A 1 323 ? -17.745 8.590 16.197 1.00 94.12 323 GLY A N 1
ATOM 2486 C CA . GLY A 1 323 ? -17.308 9.911 16.633 1.00 94.12 323 GLY A CA 1
ATOM 2487 C C . GLY A 1 323 ? -16.059 9.854 17.514 1.00 94.12 323 GLY A C 1
ATOM 2488 O O . GLY A 1 323 ? -15.277 8.905 17.463 1.00 94.12 323 GLY A O 1
ATOM 2489 N N . CYS A 1 324 ? -15.860 10.897 18.311 1.00 94.44 324 CYS A N 1
ATOM 2490 C CA . CYS A 1 324 ? -14.737 11.016 19.235 1.00 94.44 324 CYS A CA 1
ATOM 2491 C C . CYS A 1 324 ? -15.135 11.782 20.504 1.00 94.44 324 CYS A C 1
ATOM 2493 O O . CYS A 1 324 ? -16.151 12.484 20.526 1.00 94.44 324 CYS A O 1
ATOM 2495 N N . LEU A 1 325 ? -14.309 11.684 21.547 1.00 92.62 325 LEU A N 1
ATOM 2496 C CA . LEU A 1 325 ? -14.222 12.721 22.575 1.00 92.62 325 LEU A CA 1
ATOM 2497 C C . LEU A 1 325 ? -12.993 13.573 22.261 1.00 92.62 325 LEU A C 1
ATOM 2499 O O . LEU A 1 325 ? -11.877 13.066 22.198 1.00 92.62 325 LEU A O 1
ATOM 2503 N N . ASP A 1 326 ? -13.226 14.859 22.049 1.00 88.06 326 ASP A N 1
ATOM 2504 C CA . ASP A 1 326 ? -12.197 15.882 21.941 1.00 88.06 326 ASP A CA 1
ATOM 2505 C C . ASP A 1 326 ? -12.027 16.506 23.329 1.00 88.06 326 ASP A C 1
ATOM 2507 O O . ASP A 1 326 ? -12.973 17.079 23.880 1.00 88.06 326 ASP A O 1
ATOM 2511 N N . PHE A 1 327 ? -10.859 16.307 23.935 1.00 76.69 327 PHE A N 1
ATOM 2512 C CA . PHE A 1 327 ? -10.606 16.683 25.323 1.00 76.69 327 PHE A CA 1
ATOM 2513 C C . PHE A 1 327 ? -10.045 18.105 25.465 1.00 76.69 327 PHE A C 1
ATOM 2515 O O . PHE A 1 327 ? -10.111 18.660 26.557 1.00 76.69 327 PHE A O 1
ATOM 2522 N N . ASP A 1 328 ? -9.562 18.730 24.386 1.00 78.19 328 ASP A N 1
ATOM 2523 C CA . ASP A 1 328 ? -9.150 20.140 24.413 1.00 78.19 328 ASP A CA 1
ATOM 2524 C C . ASP A 1 328 ? -10.374 21.063 24.370 1.00 78.19 328 ASP A C 1
ATOM 2526 O O . ASP A 1 328 ? -10.468 22.016 25.147 1.00 78.19 328 ASP A O 1
ATOM 2530 N N . ASP A 1 329 ? -11.371 20.718 23.546 1.00 77.69 329 ASP A N 1
ATOM 2531 C CA . ASP A 1 329 ? -12.690 21.363 23.548 1.00 77.69 329 ASP A CA 1
ATOM 2532 C C . ASP A 1 329 ? -13.645 20.790 24.620 1.00 77.69 329 ASP A C 1
ATOM 2534 O O . ASP A 1 329 ? -14.765 21.285 24.757 1.00 77.69 329 ASP A O 1
ATOM 2538 N N . TYR A 1 330 ? -13.253 19.753 25.374 1.00 82.56 330 TYR A N 1
ATOM 2539 C CA . TYR A 1 330 ? -14.079 19.053 26.378 1.00 82.56 330 TYR A CA 1
ATOM 2540 C C . TYR A 1 330 ? -15.473 18.632 25.856 1.00 82.56 330 TYR A C 1
ATOM 2542 O O . TYR A 1 330 ? -16.491 18.840 26.520 1.00 82.56 330 TYR A O 1
ATOM 2550 N N . ASN A 1 331 ? -15.560 18.056 24.653 1.00 89.81 331 ASN A N 1
ATOM 2551 C CA . ASN A 1 331 ? -16.835 17.728 24.002 1.00 89.81 331 ASN A CA 1
ATOM 2552 C C . ASN A 1 331 ? -16.797 16.407 23.217 1.00 89.81 331 ASN A C 1
ATOM 2554 O O . ASN A 1 331 ? -15.869 16.141 22.454 1.00 89.81 331 ASN A O 1
ATOM 2558 N N . PHE A 1 332 ? -17.873 15.622 23.314 1.00 92.81 332 PHE A N 1
ATOM 2559 C CA . PHE A 1 332 ? -18.134 14.521 22.383 1.00 92.81 332 PHE A CA 1
ATOM 2560 C C . PHE A 1 332 ? -18.586 15.064 21.016 1.00 92.81 332 PHE A C 1
ATOM 2562 O O . PHE A 1 332 ? -19.518 15.868 20.926 1.00 92.81 332 PHE A O 1
ATOM 2569 N N . LYS A 1 333 ? -17.942 14.618 19.931 1.00 92.44 333 LYS A N 1
ATOM 2570 C CA . LYS A 1 333 ? -18.119 15.151 18.569 1.00 92.44 333 LYS A CA 1
ATOM 2571 C C . LYS A 1 333 ? -18.371 14.045 17.538 1.00 92.44 333 LYS A C 1
ATOM 2573 O O . LYS A 1 333 ? -18.023 12.886 17.727 1.00 92.44 333 LYS A O 1
ATOM 2578 N N . ASN A 1 334 ? -18.953 14.441 16.405 1.00 92.19 334 ASN A N 1
ATOM 2579 C CA . ASN A 1 334 ? -18.990 13.704 15.131 1.00 92.19 334 ASN A CA 1
ATOM 2580 C C . ASN A 1 334 ? -19.626 12.295 15.090 1.00 92.19 334 ASN A C 1
ATOM 2582 O O . ASN A 1 334 ? -19.573 11.656 14.037 1.00 92.19 334 ASN A O 1
ATOM 2586 N N . ALA A 1 335 ? -20.315 11.842 16.143 1.00 92.38 335 ALA A N 1
ATOM 2587 C CA . ALA A 1 335 ? -21.154 10.643 16.062 1.00 92.38 335 ALA A CA 1
ATOM 2588 C C . ALA A 1 335 ? -22.191 10.759 14.927 1.00 92.38 335 ALA A C 1
ATOM 2590 O O . ALA A 1 335 ? -22.834 11.795 14.735 1.00 92.38 335 ALA A O 1
ATOM 2591 N N . GLY A 1 336 ? -22.317 9.701 14.128 1.00 92.19 336 GLY A N 1
ATOM 2592 C CA . GLY A 1 336 ? -23.142 9.679 12.917 1.00 92.19 336 GLY A CA 1
ATOM 2593 C C . GLY A 1 336 ? -22.569 10.458 11.723 1.00 92.19 336 GLY A C 1
ATOM 2594 O O . GLY A 1 336 ? -23.218 10.498 10.681 1.00 92.19 336 GLY A O 1
ATOM 2595 N N . LYS A 1 337 ? -21.381 11.069 11.837 1.00 92.50 337 LYS A N 1
ATOM 2596 C CA . LYS A 1 337 ? -20.713 11.821 10.754 1.00 92.50 337 LYS A CA 1
ATOM 2597 C C . LYS A 1 337 ? -19.350 11.262 10.362 1.00 92.50 337 LYS A C 1
ATOM 2599 O O . LYS A 1 337 ? -18.984 11.313 9.188 1.00 92.50 337 LYS A O 1
ATOM 2604 N N . THR A 1 338 ? -18.590 10.788 11.347 1.00 93.38 338 THR A N 1
ATOM 2605 C CA . THR A 1 338 ? -17.190 10.402 11.175 1.00 93.38 338 THR A CA 1
ATOM 2606 C C . THR A 1 338 ? -16.856 9.183 12.030 1.00 93.38 338 THR A C 1
ATOM 2608 O O . THR A 1 338 ? -17.157 9.160 13.226 1.00 93.38 338 THR A O 1
ATOM 2611 N N . GLY A 1 339 ? -16.234 8.176 11.421 1.00 94.94 339 GLY A N 1
ATOM 2612 C CA . GLY A 1 339 ? -15.589 7.070 12.133 1.00 94.94 339 GLY A CA 1
ATOM 2613 C C . GLY A 1 339 ? -14.112 7.381 12.361 1.00 94.94 339 GLY A C 1
ATOM 2614 O O . GLY A 1 339 ? -13.484 8.005 11.504 1.00 94.94 339 GLY A O 1
ATOM 2615 N N . TYR A 1 340 ? -13.553 6.947 13.489 1.00 96.12 340 TYR A N 1
ATOM 2616 C CA . TYR A 1 340 ? -12.141 7.151 13.822 1.00 96.12 340 TYR A CA 1
ATOM 2617 C C . TYR A 1 340 ? -11.519 5.871 14.389 1.00 96.12 340 TYR A C 1
ATOM 2619 O O . TYR A 1 340 ? -12.142 5.221 15.230 1.00 96.12 340 TYR A O 1
ATOM 2627 N N . VAL A 1 341 ? -10.298 5.530 13.963 1.00 97.19 341 VAL A N 1
ATOM 2628 C CA . VAL A 1 341 ? -9.571 4.327 14.418 1.00 97.19 341 VAL A CA 1
ATOM 2629 C C . VAL A 1 341 ? -8.094 4.647 14.658 1.00 97.19 341 VAL A C 1
ATOM 2631 O O . VAL A 1 341 ? -7.432 5.162 13.759 1.00 97.19 341 VAL A O 1
ATOM 2634 N N . TRP A 1 342 ? -7.563 4.331 15.843 1.00 96.31 342 TRP A N 1
ATOM 2635 C CA . TRP A 1 342 ? -6.132 4.477 16.153 1.00 96.31 342 TRP A CA 1
ATOM 2636 C C . TRP A 1 342 ? -5.221 3.656 15.229 1.00 96.31 342 TRP A C 1
ATOM 2638 O O . TRP A 1 342 ? -5.539 2.522 14.880 1.00 96.31 342 TRP A O 1
ATOM 2648 N N . ALA A 1 343 ? -4.047 4.211 14.920 1.00 93.69 343 ALA A N 1
ATOM 2649 C CA . ALA A 1 343 ? -2.934 3.510 14.284 1.00 93.69 343 ALA A CA 1
ATOM 2650 C C . ALA A 1 343 ? -1.611 3.888 14.976 1.00 93.69 343 ALA A C 1
ATOM 2652 O O . ALA A 1 343 ? -1.486 4.970 15.555 1.00 93.69 343 ALA A O 1
ATOM 2653 N N . TYR A 1 344 ? -0.614 3.008 14.938 1.00 90.38 344 TYR A N 1
ATOM 2654 C CA . TYR A 1 344 ? 0.691 3.262 15.541 1.00 90.38 344 TYR A CA 1
ATOM 2655 C C . TYR A 1 344 ? 1.631 4.011 14.585 1.00 90.38 344 TYR A C 1
ATOM 2657 O O . TYR A 1 344 ? 1.717 3.716 13.393 1.00 90.38 344 TYR A O 1
ATOM 2665 N N . ILE A 1 345 ? 2.377 4.971 15.134 1.00 85.62 345 ILE A N 1
ATOM 2666 C CA . ILE A 1 345 ? 3.588 5.516 14.523 1.00 85.62 345 ILE A CA 1
ATOM 2667 C C . ILE A 1 345 ? 4.591 5.879 15.621 1.00 85.62 345 ILE A C 1
ATOM 2669 O O . ILE A 1 345 ? 4.216 6.412 16.668 1.00 85.62 345 ILE A O 1
ATOM 2673 N N . LYS A 1 346 ? 5.869 5.615 15.345 1.00 84.19 346 LYS A N 1
ATOM 2674 C CA . LYS A 1 346 ? 7.004 5.995 16.188 1.00 84.19 346 LYS A CA 1
ATOM 2675 C C . LYS A 1 346 ? 7.130 7.528 16.300 1.00 84.19 346 LYS A C 1
ATOM 2677 O O . LYS A 1 346 ? 6.821 8.262 15.358 1.00 84.19 346 LYS A O 1
ATOM 2682 N N . GLY A 1 347 ? 7.617 8.026 17.433 1.00 82.31 347 GLY A N 1
ATOM 2683 C CA . GLY A 1 347 ? 7.869 9.446 17.692 1.00 82.31 347 GLY A CA 1
ATOM 2684 C C . GLY A 1 347 ? 6.698 10.221 18.310 1.00 82.31 347 GLY A C 1
ATOM 2685 O O . GLY A 1 347 ? 5.760 9.669 18.890 1.00 82.31 347 GLY A O 1
ATOM 2686 N N . SER A 1 348 ? 6.772 11.555 18.244 1.00 80.19 348 SER A N 1
ATOM 2687 C CA . SER A 1 348 ? 5.831 12.469 18.922 1.00 80.19 348 SER A CA 1
ATOM 2688 C C . SER A 1 348 ? 4.516 12.718 18.173 1.00 80.19 348 SER A C 1
ATOM 2690 O O . SER A 1 348 ? 3.658 13.420 18.700 1.00 80.19 348 SER A O 1
ATOM 2692 N N . SER A 1 349 ? 4.347 12.191 16.955 1.00 82.50 349 SER A N 1
ATOM 2693 C CA . SER A 1 349 ? 3.069 12.289 16.238 1.00 82.50 349 SER A CA 1
ATOM 2694 C C . SER A 1 349 ? 2.053 11.287 16.782 1.00 82.50 349 SER A C 1
ATOM 2696 O O . SER A 1 349 ? 2.377 10.145 17.109 1.00 82.50 349 SER A O 1
ATOM 2698 N N . MET A 1 350 ? 0.793 11.698 16.813 1.00 84.50 350 MET A N 1
ATOM 2699 C CA . MET A 1 350 ? -0.345 10.789 16.832 1.00 84.50 350 MET A CA 1
ATOM 2700 C C . MET A 1 350 ? -0.700 10.380 15.400 1.00 84.50 350 MET A C 1
ATOM 2702 O O . MET A 1 350 ? -0.523 11.182 14.480 1.00 84.50 350 MET A O 1
ATOM 2706 N N . ARG A 1 351 ? -1.247 9.174 15.208 1.00 89.06 351 ARG A N 1
ATOM 2707 C CA . ARG A 1 351 ? -1.774 8.719 13.915 1.00 89.06 351 ARG A CA 1
ATOM 2708 C C . ARG A 1 351 ? -3.097 7.985 14.099 1.00 89.06 351 ARG A C 1
ATOM 2710 O O . ARG A 1 351 ? -3.253 7.193 15.022 1.00 89.06 351 ARG A O 1
ATOM 2717 N N . TYR A 1 352 ? -4.069 8.288 13.250 1.00 93.06 352 TYR A N 1
ATOM 2718 C CA . TYR A 1 352 ? -5.368 7.617 13.239 1.00 93.06 352 TYR A CA 1
ATOM 2719 C C . TYR A 1 352 ? -6.048 7.777 11.880 1.00 93.06 352 TYR A C 1
ATOM 2721 O O . TYR A 1 352 ? -5.838 8.761 11.168 1.00 93.06 352 TYR A O 1
ATOM 2729 N N . LEU A 1 353 ? -6.866 6.792 11.533 1.00 94.38 353 LEU A N 1
ATOM 2730 C CA . LEU A 1 353 ? -7.740 6.795 10.368 1.00 94.38 353 LEU A CA 1
ATOM 2731 C C . LEU A 1 353 ? -8.985 7.639 10.660 1.00 94.38 353 LEU A C 1
ATOM 2733 O O . LEU A 1 353 ? -9.534 7.581 11.763 1.00 94.38 353 LEU A O 1
ATOM 2737 N N . ILE A 1 354 ? -9.445 8.389 9.661 1.00 94.31 354 ILE A N 1
ATOM 2738 C CA . ILE A 1 354 ? -10.686 9.164 9.682 1.00 94.31 354 ILE A CA 1
ATOM 2739 C C . ILE A 1 354 ? -11.534 8.753 8.475 1.00 94.31 354 ILE A C 1
ATOM 2741 O O . ILE A 1 354 ? -11.116 8.937 7.336 1.00 94.31 354 ILE A O 1
ATOM 2745 N N . PHE A 1 355 ? -12.742 8.257 8.730 1.00 94.00 355 PHE A N 1
ATOM 2746 C CA . PHE A 1 355 ? -13.728 7.857 7.723 1.00 94.00 355 PHE A CA 1
ATOM 2747 C C . PHE A 1 355 ? -14.806 8.950 7.653 1.00 94.00 355 PHE A C 1
ATOM 2749 O O . PHE A 1 355 ? -15.576 9.098 8.608 1.00 94.00 355 PHE A O 1
ATOM 2756 N N . ARG A 1 356 ? -14.851 9.768 6.590 1.00 91.06 356 ARG A N 1
ATOM 2757 C CA . ARG A 1 356 ? -15.639 11.020 6.558 1.00 91.06 356 ARG A CA 1
ATOM 2758 C C . ARG A 1 356 ? -16.901 10.912 5.706 1.00 91.06 356 ARG A C 1
ATOM 2760 O O . ARG A 1 356 ? -16.852 11.022 4.487 1.00 91.06 356 ARG A O 1
ATOM 2767 N N . GLY A 1 357 ? -18.066 10.838 6.352 1.00 86.19 357 GLY A N 1
ATOM 2768 C CA . GLY A 1 357 ? -19.359 10.793 5.654 1.00 86.19 357 GLY A CA 1
ATOM 2769 C C . GLY A 1 357 ? -19.721 12.084 4.907 1.00 86.19 357 GLY A C 1
ATOM 2770 O O . GLY A 1 357 ? -20.557 12.054 4.013 1.00 86.19 357 GLY A O 1
ATOM 2771 N N . SER A 1 358 ? -19.106 13.222 5.248 1.00 84.31 358 SER A N 1
ATOM 2772 C CA . SER A 1 358 ? -19.239 14.481 4.500 1.00 84.31 358 SER A CA 1
ATOM 2773 C C . SER A 1 358 ? -18.513 14.439 3.159 1.00 84.31 358 SER A C 1
ATOM 2775 O O . SER A 1 358 ? -19.091 14.774 2.128 1.00 84.31 358 SER A O 1
ATOM 2777 N N . ASP A 1 359 ? -17.247 14.039 3.194 1.00 84.25 359 ASP A N 1
ATOM 2778 C CA . ASP A 1 359 ? -16.299 14.181 2.088 1.00 84.25 359 ASP A CA 1
ATOM 2779 C C . ASP A 1 359 ? -16.200 12.907 1.232 1.00 84.25 359 ASP A C 1
ATOM 2781 O O . ASP A 1 359 ? -15.640 12.947 0.144 1.00 84.25 359 ASP A O 1
ATOM 2785 N N . HIS A 1 360 ? -16.816 11.816 1.704 1.00 84.25 360 HIS A N 1
ATOM 2786 C CA . HIS A 1 360 ? -16.864 10.488 1.088 1.00 84.25 360 HIS A CA 1
ATOM 2787 C C . HIS A 1 360 ? -15.485 9.825 0.915 1.00 84.25 360 HIS A C 1
ATOM 2789 O O . HIS A 1 360 ? -15.269 9.079 -0.031 1.00 84.25 360 HIS A O 1
ATOM 2795 N N . ASP A 1 361 ? -14.568 10.057 1.864 1.00 85.81 361 ASP A N 1
ATOM 2796 C CA . ASP A 1 361 ? -13.208 9.510 1.843 1.00 85.81 361 ASP A CA 1
ATOM 2797 C C . ASP A 1 361 ? -12.761 8.838 3.159 1.00 85.81 361 ASP A C 1
ATOM 2799 O O . ASP A 1 361 ? -13.410 8.928 4.212 1.00 85.81 361 ASP A O 1
ATOM 2803 N N . VAL A 1 362 ? -11.614 8.153 3.079 1.00 89.44 362 VAL A N 1
ATOM 2804 C CA . VAL A 1 362 ? -10.843 7.658 4.227 1.00 89.44 362 VAL A CA 1
ATOM 2805 C C . VAL A 1 362 ? -9.450 8.279 4.187 1.00 89.44 362 VAL A C 1
ATOM 2807 O O . VAL A 1 362 ? -8.704 8.080 3.230 1.00 89.44 362 VAL A O 1
ATOM 2810 N N . ILE A 1 363 ? -9.075 9.014 5.234 1.00 88.31 363 ILE A N 1
ATOM 2811 C CA . ILE A 1 363 ? -7.770 9.686 5.333 1.00 88.31 363 ILE A CA 1
ATOM 2812 C C . ILE A 1 363 ? -7.009 9.266 6.589 1.00 88.31 363 ILE A C 1
ATOM 2814 O O . ILE A 1 363 ? -7.603 8.921 7.609 1.00 88.31 363 ILE A O 1
ATOM 2818 N N . ILE A 1 364 ? -5.680 9.351 6.536 1.00 88.62 364 ILE A N 1
ATOM 2819 C CA . ILE A 1 364 ? -4.806 9.181 7.701 1.00 88.62 364 ILE A CA 1
ATOM 2820 C C . ILE A 1 364 ? -4.439 10.564 8.233 1.00 88.62 364 ILE A C 1
ATOM 2822 O O . ILE A 1 364 ? -3.847 11.378 7.524 1.00 88.62 364 ILE A O 1
ATOM 2826 N N . HIS A 1 365 ? -4.771 10.832 9.493 1.00 87.56 365 HIS A N 1
ATOM 2827 C CA . HIS A 1 365 ? -4.333 12.034 10.190 1.00 87.56 365 HIS A CA 1
ATOM 2828 C C . HIS A 1 365 ? -2.950 11.831 10.822 1.00 87.56 365 HIS A C 1
ATOM 2830 O O . HIS A 1 365 ? -2.629 10.748 11.311 1.00 87.56 365 HIS A O 1
ATOM 2836 N N . SER A 1 366 ? -2.149 12.899 10.862 1.00 83.12 366 SER A N 1
ATOM 2837 C CA . SER A 1 366 ? -0.905 12.959 11.628 1.00 83.12 366 SER A CA 1
ATOM 2838 C C . SER A 1 366 ? -0.764 14.331 12.278 1.00 83.12 366 SER A C 1
ATOM 2840 O O . SER A 1 366 ? -0.710 15.337 11.571 1.00 83.12 366 SER A O 1
ATOM 2842 N N . GLY A 1 367 ? -0.673 14.370 13.606 1.00 73.75 367 GLY A N 1
ATOM 2843 C CA . GLY A 1 367 ? -0.702 15.615 14.379 1.00 73.75 367 GLY A CA 1
ATOM 2844 C C . GLY A 1 367 ? -0.005 15.500 15.733 1.00 73.75 367 GLY A C 1
ATOM 2845 O O . GLY A 1 367 ? 0.385 14.410 16.146 1.00 73.75 367 GLY A O 1
ATOM 2846 N N . TYR A 1 368 ? 0.169 16.636 16.411 1.00 61.31 368 TYR A N 1
ATOM 2847 C CA . TYR A 1 368 ? 0.959 16.757 17.651 1.00 61.31 368 TYR A CA 1
ATOM 2848 C C . TYR A 1 368 ? 0.174 17.323 18.845 1.00 61.31 368 TYR A C 1
ATOM 2850 O O . TYR A 1 368 ? 0.704 17.362 19.953 1.00 61.31 368 TYR A O 1
ATOM 2858 N N . THR A 1 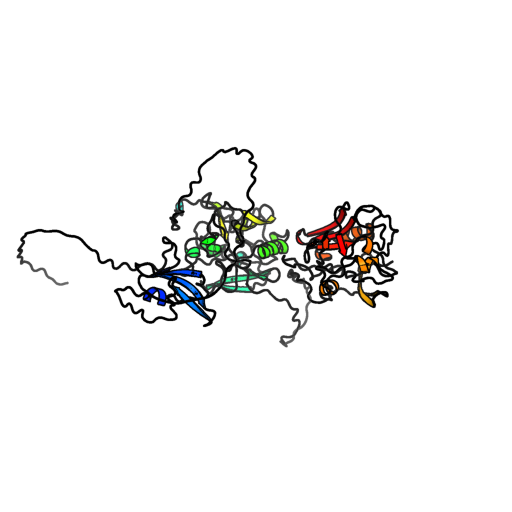369 ? -1.032 17.839 18.608 1.00 54.78 369 THR A N 1
ATOM 2859 C CA . THR A 1 369 ? -1.714 18.787 19.502 1.00 54.78 369 THR A CA 1
ATOM 2860 C C . THR A 1 369 ? -2.962 18.233 20.170 1.00 54.78 369 THR A C 1
ATOM 2862 O O . THR A 1 369 ? -3.224 18.592 21.311 1.00 54.78 369 THR A O 1
ATOM 2865 N N . ASP A 1 370 ? -3.708 17.384 19.469 1.00 66.25 370 ASP A N 1
ATOM 2866 C CA . ASP A 1 370 ? -5.121 17.151 19.759 1.00 66.25 370 ASP A CA 1
ATOM 2867 C C . ASP A 1 370 ? -5.280 16.026 20.794 1.00 66.25 370 ASP A C 1
ATOM 2869 O O . ASP A 1 370 ? -4.954 14.870 20.528 1.00 66.25 370 ASP A O 1
ATOM 2873 N N . ASN A 1 371 ? -5.801 16.324 21.978 1.00 79.25 371 ASN A N 1
ATOM 2874 C CA . ASN A 1 371 ? -6.066 15.343 23.026 1.00 79.25 371 ASN A CA 1
ATOM 2875 C C . ASN A 1 371 ? -7.370 14.580 22.728 1.00 79.25 371 ASN A C 1
ATOM 2877 O O . ASN A 1 371 ? -8.433 14.870 23.279 1.00 79.25 371 ASN A O 1
ATOM 2881 N N . ILE A 1 372 ? -7.306 13.635 21.789 1.00 88.88 372 ILE A N 1
ATOM 2882 C CA . ILE A 1 372 ? -8.477 12.915 21.273 1.00 88.88 372 ILE A CA 1
ATOM 2883 C C . ILE A 1 372 ? -8.621 11.512 21.878 1.00 88.88 372 ILE A C 1
ATOM 2885 O O . ILE A 1 372 ? -7.640 10.814 22.138 1.00 88.88 372 ILE A O 1
ATOM 2889 N N . PHE A 1 373 ? -9.868 11.069 22.036 1.00 93.75 373 PHE A N 1
ATOM 2890 C CA . PHE A 1 373 ? -10.223 9.677 22.292 1.00 93.75 373 PHE A CA 1
ATOM 2891 C C . PHE A 1 373 ? -11.006 9.137 21.094 1.00 93.75 373 PHE A C 1
ATOM 2893 O O . PHE A 1 373 ? -12.077 9.658 20.760 1.00 93.75 373 PHE A O 1
ATOM 2900 N N . VAL A 1 374 ? -10.488 8.078 20.471 1.00 96.19 374 VAL A N 1
ATOM 2901 C CA . VAL A 1 374 ? -11.078 7.416 19.294 1.00 96.19 374 VAL A CA 1
ATOM 2902 C C . VAL A 1 374 ? -11.094 5.898 19.466 1.00 96.19 374 VAL A C 1
ATOM 2904 O O . VAL A 1 374 ? -10.489 5.363 20.397 1.00 96.19 374 VAL A O 1
ATOM 2907 N N . SER A 1 375 ? -11.832 5.191 18.611 1.00 98.06 375 SER A N 1
ATOM 2908 C CA . SER A 1 375 ? -11.953 3.736 18.701 1.00 98.06 375 SER A CA 1
ATOM 2909 C C . SER A 1 375 ? -10.648 3.016 18.342 1.00 98.06 375 SER A C 1
ATOM 2911 O O . SER A 1 375 ? -9.776 3.549 17.655 1.00 98.06 375 SER A O 1
ATOM 2913 N N . VAL A 1 376 ? -10.527 1.771 18.795 1.00 98.38 376 VAL A N 1
ATOM 2914 C CA . VAL A 1 376 ? -9.499 0.826 18.339 1.00 98.38 376 VAL A CA 1
ATOM 2915 C C . VAL A 1 376 ? -10.171 -0.246 17.489 1.00 98.38 376 VAL A C 1
ATOM 2917 O O . VAL A 1 376 ? -11.275 -0.689 17.805 1.00 98.38 376 VAL A O 1
ATOM 2920 N N . ARG A 1 377 ? -9.493 -0.683 16.430 1.00 97.06 377 ARG A N 1
ATOM 2921 C CA . ARG A 1 377 ? -9.781 -1.930 15.719 1.00 97.06 377 ARG A CA 1
ATOM 2922 C C . ARG A 1 377 ? -8.482 -2.676 15.567 1.00 97.06 377 ARG A C 1
ATOM 2924 O O . ARG A 1 377 ? -7.514 -2.099 15.085 1.00 97.06 377 ARG A O 1
ATOM 2931 N N . CYS A 1 378 ? -8.472 -3.925 15.995 1.00 97.56 378 CYS A N 1
ATOM 2932 C CA . CYS A 1 378 ? -7.267 -4.724 15.953 1.00 97.56 378 CYS A CA 1
ATOM 2933 C C . CYS A 1 378 ? -7.145 -5.463 14.620 1.00 97.56 378 CYS A C 1
ATOM 2935 O O . CYS A 1 378 ? -8.139 -5.851 13.999 1.00 97.56 378 CYS A O 1
ATOM 2937 N N . ILE A 1 379 ? -5.903 -5.682 14.224 1.00 95.31 379 ILE A N 1
ATOM 2938 C CA . ILE A 1 379 ? -5.469 -6.508 13.100 1.00 95.31 379 ILE A CA 1
ATOM 2939 C C . ILE A 1 379 ? -4.757 -7.735 13.681 1.00 95.31 379 ILE A C 1
ATOM 2941 O O . ILE A 1 379 ? -4.101 -7.624 14.714 1.00 95.31 379 ILE A O 1
ATOM 2945 N N . SER A 1 380 ? -4.943 -8.920 13.100 1.00 91.81 380 SER A N 1
ATOM 2946 C CA . SER A 1 380 ? -4.311 -10.137 13.618 1.00 91.81 380 SER A CA 1
ATOM 2947 C C . SER A 1 380 ? -2.831 -10.203 13.237 1.00 91.81 380 SER A C 1
ATOM 2949 O O . SER A 1 380 ? -2.443 -9.800 12.139 1.00 91.81 380 SER A O 1
ATOM 2951 N N . ASP A 1 381 ? -2.013 -10.726 14.152 1.00 83.94 381 ASP A N 1
ATOM 2952 C CA . ASP A 1 381 ? -0.564 -10.886 13.985 1.00 83.94 381 ASP A CA 1
ATOM 2953 C C . ASP A 1 381 ? -0.228 -11.819 12.807 1.00 83.94 381 ASP A C 1
ATOM 2955 O O . ASP A 1 381 ? 0.762 -11.597 12.103 1.00 83.94 381 ASP A O 1
ATOM 2959 N N . ASP A 1 382 ? -1.090 -12.807 12.541 1.00 75.06 382 ASP A N 1
ATOM 2960 C CA . ASP A 1 382 ? -0.966 -13.743 11.425 1.00 75.06 382 ASP A CA 1
ATOM 2961 C C . ASP A 1 382 ? -1.192 -13.048 10.069 1.00 75.06 382 ASP A C 1
ATOM 2963 O O . ASP A 1 382 ? -2.162 -12.311 9.854 1.00 75.06 382 ASP A O 1
ATOM 2967 N N . THR A 1 383 ? -0.305 -13.304 9.106 1.00 59.59 383 THR A N 1
ATOM 2968 C CA . THR A 1 383 ? -0.594 -13.080 7.685 1.00 59.59 383 THR A CA 1
ATOM 2969 C C . THR A 1 383 ? -1.294 -14.308 7.118 1.00 59.59 383 THR A C 1
ATOM 2971 O O . THR A 1 383 ? -0.852 -15.445 7.300 1.00 59.59 383 THR A O 1
ATOM 2974 N N . LEU A 1 384 ? -2.372 -14.100 6.361 1.00 49.00 384 LEU A N 1
ATOM 2975 C CA . LEU A 1 384 ? -2.942 -15.170 5.556 1.00 49.00 384 LEU A CA 1
ATOM 2976 C C . LEU A 1 384 ? -2.014 -15.441 4.373 1.00 49.00 384 LEU A C 1
ATOM 2978 O O . LEU A 1 384 ? -2.042 -14.752 3.354 1.00 49.00 384 LEU A O 1
ATOM 2982 N N . ASN A 1 385 ? -1.201 -16.485 4.508 1.00 37.16 385 ASN A N 1
ATOM 2983 C CA . ASN A 1 385 ? -0.489 -17.092 3.392 1.00 37.16 385 ASN A CA 1
ATOM 2984 C C . ASN A 1 385 ? -1.513 -17.762 2.462 1.00 37.16 385 ASN A C 1
ATOM 2986 O O . ASN A 1 385 ? -1.790 -18.955 2.595 1.00 37.16 385 ASN A O 1
ATOM 2990 N N . ILE A 1 386 ? -2.083 -16.996 1.521 1.00 36.50 386 ILE A N 1
ATOM 2991 C CA . ILE A 1 386 ? -3.016 -17.487 0.490 1.00 36.50 386 ILE A CA 1
ATOM 2992 C C . ILE A 1 386 ? -2.239 -18.281 -0.577 1.00 36.50 386 ILE A C 1
ATOM 2994 O O . ILE A 1 386 ? -2.178 -17.941 -1.756 1.00 36.50 386 ILE A O 1
ATOM 2998 N N . ALA A 1 387 ? -1.622 -19.382 -0.149 1.00 26.44 387 ALA A N 1
ATOM 2999 C CA . ALA A 1 387 ? -1.185 -20.436 -1.043 1.00 26.44 387 ALA A CA 1
ATOM 3000 C C . ALA A 1 387 ? -2.437 -21.146 -1.577 1.00 26.44 387 ALA A C 1
ATOM 3002 O O . ALA A 1 387 ? -3.226 -21.679 -0.790 1.00 26.44 387 ALA A O 1
ATOM 3003 N N . LEU A 1 388 ? -2.610 -21.162 -2.905 1.00 34.62 388 LEU A N 1
ATOM 3004 C CA . LEU A 1 388 ? -3.738 -21.780 -3.618 1.00 34.62 388 LEU A CA 1
ATOM 3005 C C . LEU A 1 388 ? -3.793 -23.306 -3.405 1.00 34.62 388 LEU A C 1
ATOM 3007 O O . LEU A 1 388 ? -3.453 -24.106 -4.274 1.00 34.62 388 LEU A O 1
ATOM 3011 N N . SER A 1 389 ? -4.255 -23.716 -2.225 1.00 26.11 389 SER A N 1
ATOM 3012 C CA . SER A 1 389 ? -4.364 -25.110 -1.789 1.00 26.11 389 SER A CA 1
ATOM 3013 C C . SER A 1 389 ? -5.638 -25.756 -2.333 1.00 26.11 389 SER A C 1
ATOM 3015 O O . SER A 1 389 ? -6.503 -26.216 -1.588 1.00 26.11 389 SER A O 1
ATOM 3017 N N . SER A 1 390 ? -5.758 -25.808 -3.658 1.00 36.31 390 SER A N 1
ATOM 3018 C CA . SER A 1 390 ? -6.882 -26.394 -4.394 1.00 36.31 390 SER A CA 1
ATOM 3019 C C . SER A 1 390 ? -6.886 -27.934 -4.357 1.00 36.31 390 SER A C 1
ATOM 3021 O O . SER A 1 390 ? -7.005 -28.603 -5.384 1.00 36.31 390 SER A O 1
ATOM 3023 N N . SER A 1 391 ? -6.780 -28.542 -3.165 1.00 30.53 391 SER A N 1
ATOM 3024 C CA . SER A 1 391 ? -6.868 -30.000 -3.020 1.00 30.53 391 SER A CA 1
ATOM 3025 C C . SER A 1 391 ? -7.583 -30.511 -1.754 1.00 30.53 391 SER A C 1
ATOM 3027 O O . SER A 1 391 ? -7.051 -30.554 -0.654 1.00 30.53 391 SER A O 1
ATOM 3029 N N . SER A 1 392 ? -8.775 -31.067 -1.990 1.00 32.16 392 SER A N 1
ATOM 3030 C CA . SER A 1 392 ? -9.338 -32.235 -1.289 1.00 32.16 392 SER A CA 1
ATOM 3031 C C . SER A 1 392 ? -9.565 -32.190 0.235 1.00 32.16 392 SER A C 1
ATOM 3033 O O . SER A 1 392 ? -8.834 -32.818 0.999 1.00 32.16 392 SER A O 1
ATOM 3035 N N . ILE A 1 393 ? -10.763 -31.751 0.639 1.00 31.44 393 ILE A N 1
ATOM 3036 C CA . ILE A 1 393 ? -11.551 -32.533 1.612 1.00 31.44 393 ILE A CA 1
ATOM 3037 C C . ILE A 1 393 ? -12.729 -33.177 0.875 1.00 31.44 393 ILE A C 1
ATOM 3039 O O . ILE A 1 393 ? -13.503 -32.513 0.189 1.00 31.44 393 ILE A O 1
ATOM 3043 N N . ARG A 1 394 ? -12.850 -34.505 0.988 1.00 33.50 394 ARG A N 1
ATOM 3044 C CA . ARG A 1 394 ? -13.958 -35.274 0.406 1.00 33.50 394 ARG A CA 1
ATOM 3045 C C . ARG A 1 394 ? -15.201 -35.175 1.289 1.00 33.50 394 ARG A C 1
ATOM 3047 O O . ARG A 1 394 ? -15.144 -35.603 2.436 1.00 33.50 394 ARG A O 1
ATOM 3054 N N . SER A 1 395 ? -16.336 -34.820 0.694 1.00 30.22 395 SER A N 1
ATOM 3055 C CA . SER A 1 395 ? -17.665 -35.202 1.188 1.00 30.22 395 SER A CA 1
ATOM 3056 C C . SER A 1 395 ? -18.529 -35.651 0.016 1.00 30.22 395 SER A C 1
ATOM 3058 O O . SER A 1 395 ? -18.693 -34.921 -0.956 1.00 30.22 395 SER A O 1
ATOM 3060 N N . SER A 1 396 ? -19.041 -36.881 0.077 1.00 32.09 396 SER A N 1
ATOM 3061 C CA . SER A 1 396 ? -19.738 -37.528 -1.038 1.00 32.09 396 SER A CA 1
ATOM 3062 C C . SER A 1 396 ? -21.215 -37.778 -0.736 1.00 32.09 396 SER A C 1
ATOM 3064 O O . SER A 1 396 ? -21.551 -38.751 -0.058 1.00 32.09 396 SER A O 1
ATOM 3066 N N . SER A 1 397 ? -22.099 -36.973 -1.320 1.00 31.00 397 SER A N 1
ATOM 3067 C CA . SER A 1 397 ? -23.481 -37.362 -1.624 1.00 31.00 397 SER A CA 1
ATOM 3068 C C . SER A 1 397 ? -24.067 -36.456 -2.714 1.00 31.00 397 SER A C 1
ATOM 3070 O O . SER A 1 397 ? -23.589 -35.351 -2.953 1.00 31.00 397 SER A O 1
ATOM 3072 N N . SER A 1 398 ? -25.052 -36.972 -3.447 1.00 32.78 398 SER A N 1
ATOM 3073 C CA . SER A 1 398 ? -25.546 -36.399 -4.703 1.00 32.78 398 SER A CA 1
ATOM 3074 C C . SER A 1 398 ? -26.927 -35.756 -4.576 1.00 32.78 398 SER A C 1
ATOM 3076 O O . SER A 1 398 ? -27.842 -36.416 -4.088 1.00 32.78 398 SER A O 1
ATOM 3078 N N . VAL A 1 399 ? -27.115 -34.578 -5.177 1.00 30.41 399 VAL A N 1
ATOM 3079 C CA . VAL A 1 399 ? -28.352 -34.159 -5.876 1.00 30.41 399 VAL A CA 1
ATOM 3080 C C . VAL A 1 399 ? -28.002 -33.114 -6.948 1.00 30.41 399 VAL A C 1
ATOM 3082 O O . VAL A 1 399 ? -26.894 -32.583 -6.959 1.00 30.41 399 VAL A O 1
ATOM 3085 N N . SER A 1 400 ? -28.902 -32.889 -7.908 1.00 29.95 400 SER A N 1
ATOM 3086 C CA . SER A 1 400 ? -28.583 -32.248 -9.191 1.00 29.95 400 SER A CA 1
ATOM 3087 C C . SER A 1 400 ? -29.091 -30.808 -9.340 1.00 29.95 400 SER A C 1
ATOM 3089 O O . SER A 1 400 ? -30.245 -30.523 -9.044 1.00 29.95 400 SER A O 1
ATOM 3091 N N . SER A 1 401 ? -28.247 -29.971 -9.954 1.00 28.81 401 SER A N 1
ATOM 3092 C CA . SER A 1 401 ? -28.585 -28.930 -10.946 1.00 28.81 401 SER A CA 1
ATOM 3093 C C . SER A 1 401 ? -29.713 -27.913 -10.673 1.00 28.81 401 SER A C 1
ATOM 3095 O O . SER A 1 401 ? -30.886 -28.206 -10.902 1.00 28.81 401 SER A O 1
ATOM 3097 N N . SER A 1 402 ? -29.326 -26.645 -10.500 1.00 26.92 402 SER A N 1
ATOM 3098 C CA . SER A 1 402 ? -29.905 -25.519 -11.262 1.00 26.92 402 SER A CA 1
ATOM 3099 C C . SER A 1 402 ? -28.954 -24.316 -11.275 1.00 26.92 402 SER A C 1
ATOM 3101 O O . SER A 1 402 ? -28.196 -24.128 -10.328 1.00 26.92 402 SER A O 1
ATOM 3103 N N . SER A 1 403 ? -28.977 -23.524 -12.347 1.00 33.88 403 SER A N 1
ATOM 3104 C CA . SER A 1 403 ? -27.993 -22.468 -12.623 1.00 33.88 403 SER A CA 1
ATOM 3105 C C . SER A 1 403 ? -28.241 -21.154 -11.872 1.00 33.88 403 SER A C 1
ATOM 3107 O O . SER A 1 403 ? -29.354 -20.632 -11.897 1.00 33.88 403 SER A O 1
ATOM 3109 N N . SER A 1 404 ? -27.170 -20.537 -11.375 1.00 29.05 404 SER A N 1
ATOM 3110 C CA . SER A 1 404 ? -27.049 -19.085 -11.186 1.00 29.05 404 SER A CA 1
ATOM 3111 C C . SER A 1 404 ? -25.583 -18.669 -11.362 1.00 29.05 404 SER A C 1
ATOM 3113 O O . SER A 1 404 ? -24.674 -19.482 -11.202 1.00 29.05 404 SER A O 1
ATOM 3115 N N . SER A 1 405 ? -25.350 -17.426 -11.786 1.00 31.94 405 SER A N 1
ATOM 3116 C CA . SER A 1 405 ? -24.017 -16.900 -12.101 1.00 31.94 405 SER A CA 1
ATOM 3117 C C . SER A 1 405 ? -23.168 -16.703 -10.846 1.00 31.94 405 SER A C 1
ATOM 3119 O O . SER A 1 405 ? -23.549 -15.934 -9.964 1.00 31.94 405 SER A O 1
ATOM 3121 N N . SER A 1 406 ? -21.990 -17.324 -10.806 1.00 28.25 406 SER A N 1
ATOM 3122 C CA . SER A 1 406 ? -20.950 -17.017 -9.825 1.00 28.25 406 SER A CA 1
ATOM 3123 C C . SER A 1 406 ? -20.355 -15.636 -10.107 1.00 28.25 406 SER A C 1
ATOM 3125 O O . SER A 1 406 ? -19.548 -15.481 -11.024 1.00 28.25 406 SER A O 1
ATOM 3127 N N . LEU A 1 407 ? -20.747 -14.638 -9.316 1.00 30.81 407 LEU A N 1
ATOM 3128 C CA . LEU A 1 407 ? -19.924 -13.447 -9.123 1.00 30.81 407 LEU A CA 1
ATOM 3129 C C . LEU A 1 407 ? -18.722 -13.874 -8.276 1.00 30.81 407 LEU A C 1
ATOM 3131 O O . LEU A 1 407 ? -18.905 -14.331 -7.148 1.00 30.81 407 LEU A O 1
ATOM 3135 N N . SER A 1 408 ? -17.514 -13.783 -8.828 1.00 30.05 408 SER A N 1
ATOM 3136 C CA . SER A 1 408 ? -16.294 -14.065 -8.070 1.00 30.05 408 SER A CA 1
ATOM 3137 C C . SER A 1 408 ? -16.125 -13.024 -6.967 1.00 30.05 408 SER A C 1
ATOM 3139 O O . SER A 1 408 ? -16.121 -11.824 -7.234 1.00 30.05 408 SER A O 1
ATOM 3141 N N . SER A 1 409 ? -15.970 -13.481 -5.727 1.00 32.00 409 SER A N 1
ATOM 3142 C CA . SER A 1 409 ? -15.612 -12.633 -4.594 1.00 32.00 409 SER A CA 1
ATOM 3143 C C . SER A 1 409 ? -14.137 -12.237 -4.703 1.00 32.00 409 SER A C 1
ATOM 3145 O O . SER A 1 409 ? -13.262 -12.971 -4.240 1.00 32.00 409 SER A O 1
ATOM 3147 N N . SER A 1 410 ? -13.857 -11.103 -5.346 1.00 34.88 410 SER A N 1
ATOM 3148 C CA . SER A 1 410 ? -12.500 -10.569 -5.507 1.00 34.88 410 SER A CA 1
ATOM 3149 C C . SER A 1 410 ? -11.933 -10.073 -4.173 1.00 34.88 410 SER A C 1
ATOM 3151 O O . SER A 1 410 ? -11.966 -8.883 -3.867 1.00 34.88 410 SER A O 1
ATOM 3153 N N . SER A 1 411 ? -11.393 -10.990 -3.370 1.00 39.53 411 SER A N 1
ATOM 3154 C CA . SER A 1 411 ? -10.524 -10.643 -2.246 1.00 39.53 411 SER A CA 1
ATOM 3155 C C . SER A 1 411 ? -9.278 -9.945 -2.791 1.00 39.53 411 SER A C 1
ATOM 3157 O O . SER A 1 411 ? -8.474 -10.579 -3.477 1.00 39.53 411 SER A O 1
ATOM 3159 N N . VAL A 1 412 ? -9.127 -8.650 -2.503 1.00 42.34 412 VAL A N 1
ATOM 3160 C CA . VAL A 1 412 ? -7.989 -7.839 -2.958 1.00 42.34 412 VAL A CA 1
ATOM 3161 C C . VAL A 1 412 ? -6.693 -8.435 -2.406 1.00 42.34 412 VAL A C 1
ATOM 3163 O O . VAL A 1 412 ? -6.416 -8.335 -1.212 1.00 42.34 412 VAL A O 1
ATOM 3166 N N . GLY A 1 413 ? -5.911 -9.084 -3.268 1.00 46.91 413 GLY A N 1
ATOM 3167 C CA . GLY A 1 413 ? -4.605 -9.622 -2.899 1.00 46.91 413 GLY A CA 1
ATOM 3168 C C . GLY A 1 413 ? -3.603 -8.504 -2.616 1.00 46.91 413 GLY A C 1
ATOM 3169 O O . GLY A 1 413 ? -3.709 -7.409 -3.169 1.00 46.91 413 GLY A O 1
ATOM 3170 N N . LEU A 1 414 ? -2.599 -8.787 -1.786 1.00 50.19 414 LEU A N 1
ATOM 3171 C CA . LEU A 1 414 ? -1.391 -7.964 -1.702 1.00 50.19 414 LEU A CA 1
ATOM 3172 C C . LEU A 1 414 ? -0.249 -8.675 -2.431 1.00 50.19 414 LEU A C 1
ATOM 3174 O O . LEU A 1 414 ? -0.138 -9.901 -2.380 1.00 50.19 414 LEU A O 1
ATOM 3178 N N . THR A 1 415 ? 0.585 -7.894 -3.108 1.00 64.00 415 THR A N 1
ATOM 3179 C CA . THR A 1 415 ? 1.809 -8.372 -3.767 1.00 64.00 415 THR A CA 1
ATOM 3180 C C . THR A 1 415 ? 2.864 -8.819 -2.751 1.00 64.00 415 THR A C 1
ATOM 3182 O O . THR A 1 415 ? 2.932 -8.309 -1.633 1.00 64.00 415 THR A O 1
ATOM 3185 N N . SER A 1 416 ? 3.742 -9.725 -3.179 1.00 72.19 416 SER A N 1
ATOM 3186 C CA . SER A 1 416 ? 5.060 -9.954 -2.578 1.00 72.19 416 SER A CA 1
ATOM 3187 C C . SER A 1 416 ? 6.160 -9.538 -3.563 1.00 72.19 416 SER A C 1
ATOM 3189 O O . SER A 1 416 ? 5.905 -9.533 -4.771 1.00 72.19 416 SER A O 1
ATOM 3191 N N . PRO A 1 417 ? 7.407 -9.304 -3.121 1.00 82.19 417 PRO A N 1
ATOM 3192 C CA . PRO A 1 417 ? 8.573 -9.368 -4.005 1.00 82.19 417 PRO A CA 1
ATOM 3193 C C . PRO A 1 417 ? 8.625 -10.694 -4.792 1.00 82.19 417 PRO A C 1
ATOM 3195 O O . PRO A 1 417 ? 7.989 -11.677 -4.395 1.00 82.19 417 PRO A O 1
ATOM 3198 N N . LEU A 1 418 ? 9.375 -10.733 -5.901 1.00 84.06 418 LEU A N 1
ATOM 3199 C CA . LEU A 1 418 ? 9.660 -11.999 -6.592 1.00 84.06 418 LEU A CA 1
ATOM 3200 C C . LEU A 1 418 ? 10.698 -12.795 -5.794 1.00 84.06 418 LEU A C 1
ATOM 3202 O O . LEU A 1 418 ? 11.707 -12.227 -5.371 1.00 84.06 418 LEU A O 1
ATOM 3206 N N . THR A 1 419 ? 10.495 -14.104 -5.658 1.00 84.44 419 THR A N 1
ATOM 3207 C CA . THR A 1 419 ? 11.531 -15.046 -5.210 1.00 84.44 419 THR A CA 1
ATOM 3208 C C . THR A 1 419 ? 11.994 -15.975 -6.332 1.00 84.44 419 THR A C 1
ATOM 3210 O O . THR A 1 419 ? 13.135 -16.424 -6.294 1.00 84.44 419 THR A O 1
ATOM 3213 N N . GLU A 1 420 ? 11.159 -16.240 -7.345 1.00 88.00 420 GLU A N 1
ATOM 3214 C CA . GLU A 1 420 ? 11.525 -17.054 -8.516 1.00 88.00 420 GLU A CA 1
ATOM 3215 C C . GLU A 1 420 ? 11.105 -16.406 -9.850 1.00 88.00 420 GLU A C 1
ATOM 3217 O O . GLU A 1 420 ? 10.039 -15.795 -9.971 1.00 88.00 420 GLU A O 1
ATOM 3222 N N . LYS A 1 421 ? 11.924 -16.577 -10.902 1.00 86.50 421 LYS A N 1
ATOM 3223 C CA . LYS A 1 421 ? 11.560 -16.127 -12.255 1.00 86.50 421 LYS A CA 1
ATOM 3224 C C . LYS A 1 421 ? 10.417 -16.992 -12.789 1.00 86.50 421 LYS A C 1
ATOM 3226 O O . LYS A 1 421 ? 10.590 -18.182 -13.040 1.00 86.50 421 LYS A O 1
ATOM 3231 N N . GLY A 1 422 ? 9.269 -16.372 -13.034 1.00 88.56 422 GLY A N 1
ATOM 3232 C CA . GLY A 1 422 ? 8.033 -17.042 -13.433 1.00 88.56 422 GLY A CA 1
ATOM 3233 C C . GLY A 1 422 ? 6.832 -16.563 -12.623 1.00 88.56 422 GLY A C 1
ATOM 3234 O O . GLY A 1 422 ? 5.715 -16.553 -13.135 1.00 88.56 422 GLY A O 1
ATOM 3235 N N . GLU A 1 423 ? 7.062 -16.109 -11.390 1.00 90.62 423 GLU A N 1
ATOM 3236 C CA . GLU A 1 423 ? 6.015 -15.637 -10.482 1.00 90.62 423 GLU A CA 1
ATOM 3237 C C . GLU A 1 423 ? 5.304 -14.361 -10.944 1.00 90.62 423 GLU A C 1
ATOM 3239 O O . GLU A 1 423 ? 4.219 -14.063 -10.448 1.00 90.62 423 GLU A O 1
ATOM 3244 N N . GLN A 1 424 ? 5.893 -13.607 -11.877 1.00 93.19 424 GLN A N 1
ATOM 3245 C CA . GLN A 1 424 ? 5.306 -12.364 -12.369 1.00 93.19 424 GLN A CA 1
ATOM 3246 C C . GLN A 1 424 ? 4.138 -12.561 -13.351 1.00 93.19 424 GLN A C 1
ATOM 3248 O O . GLN A 1 424 ? 3.381 -11.619 -13.577 1.00 93.19 424 GLN A O 1
ATOM 3253 N N . PHE A 1 425 ? 3.994 -13.738 -13.965 1.00 94.19 425 PHE A N 1
ATOM 3254 C CA . PHE A 1 425 ? 3.083 -13.926 -15.096 1.00 94.19 425 PHE A CA 1
ATOM 3255 C C . PHE A 1 425 ? 1.668 -14.310 -14.651 1.00 94.19 425 PHE A C 1
ATOM 3257 O O . PHE A 1 425 ? 1.488 -15.310 -13.957 1.00 94.19 425 PHE A O 1
ATOM 3264 N N . ASN A 1 426 ? 0.659 -13.573 -15.127 1.00 90.50 426 ASN A N 1
ATOM 3265 C CA . ASN A 1 426 ? -0.754 -13.922 -14.948 1.00 90.50 426 ASN A CA 1
ATOM 3266 C C . ASN A 1 426 ? -1.058 -15.355 -15.452 1.00 90.50 426 ASN A C 1
ATOM 3268 O O . ASN A 1 426 ? -0.869 -15.603 -16.645 1.00 90.50 426 ASN A O 1
ATOM 3272 N N . PRO A 1 427 ? -1.530 -16.297 -14.611 1.00 87.88 427 PRO A N 1
ATOM 3273 C CA . PRO A 1 427 ? -1.786 -17.678 -15.028 1.00 87.88 427 PRO A CA 1
ATOM 3274 C C . PRO A 1 427 ? -2.955 -17.831 -16.014 1.00 87.88 427 PRO A C 1
ATOM 3276 O O . PRO A 1 427 ? -3.010 -18.846 -16.707 1.00 87.88 427 PRO A O 1
ATOM 3279 N N . ASP A 1 428 ? -3.852 -16.844 -16.106 1.00 88.12 428 ASP A N 1
ATOM 3280 C CA . ASP A 1 428 ? -5.025 -16.877 -16.990 1.00 88.12 428 ASP A CA 1
ATOM 3281 C C . ASP A 1 428 ? -4.726 -16.369 -18.421 1.00 88.12 428 ASP A C 1
ATOM 3283 O O . ASP A 1 428 ? -5.602 -16.393 -19.289 1.00 88.12 428 ASP A O 1
ATOM 3287 N N . ILE A 1 429 ? -3.486 -15.938 -18.701 1.00 89.44 429 ILE A N 1
ATOM 3288 C CA . ILE A 1 429 ? -3.040 -15.454 -20.019 1.00 89.44 429 ILE A CA 1
ATOM 3289 C C . ILE A 1 429 ? -2.217 -16.523 -20.761 1.00 89.44 429 ILE A C 1
ATOM 3291 O O . ILE A 1 429 ? -1.211 -17.029 -20.258 1.00 89.44 429 ILE A O 1
ATOM 3295 N N . GLU A 1 430 ? -2.578 -16.816 -22.016 1.00 93.25 430 GLU A N 1
ATOM 3296 C CA . GLU A 1 430 ? -1.747 -17.631 -22.915 1.00 93.25 430 GLU A CA 1
ATOM 3297 C C . GLU A 1 430 ? -0.597 -16.801 -23.516 1.00 93.25 430 GLU A C 1
ATOM 3299 O O . GLU A 1 430 ? -0.772 -16.036 -24.464 1.00 93.25 430 GLU A O 1
ATOM 3304 N N . TYR A 1 431 ? 0.612 -16.974 -22.977 1.00 95.88 431 TYR A N 1
ATOM 3305 C CA . TYR A 1 431 ? 1.824 -16.329 -23.494 1.00 95.88 431 TYR A CA 1
ATOM 3306 C C . TYR A 1 431 ? 2.426 -17.094 -24.673 1.00 95.88 431 TYR A C 1
ATOM 3308 O O . TYR A 1 431 ? 2.678 -18.298 -24.585 1.00 95.88 431 TYR A O 1
ATOM 3316 N N . GLY A 1 432 ? 2.811 -16.354 -25.711 1.00 96.81 432 GLY A N 1
ATOM 3317 C CA . GLY A 1 432 ? 3.832 -16.798 -26.655 1.00 96.81 432 GLY A CA 1
ATOM 3318 C C . GLY A 1 432 ? 5.238 -16.752 -26.043 1.00 96.81 432 GLY A C 1
ATOM 3319 O O . GLY A 1 432 ? 5.437 -16.329 -24.900 1.00 96.81 432 GLY A O 1
ATOM 3320 N N . THR A 1 433 ? 6.238 -17.164 -26.820 1.00 97.19 433 THR A N 1
ATOM 3321 C CA . THR A 1 433 ? 7.655 -17.067 -26.448 1.00 97.19 433 THR A CA 1
ATOM 3322 C C . THR A 1 433 ? 8.517 -16.652 -27.636 1.00 97.19 433 THR A C 1
ATOM 3324 O O . THR A 1 433 ? 8.193 -16.923 -28.794 1.00 97.19 433 THR A O 1
ATOM 3327 N N . MET A 1 434 ? 9.653 -16.023 -27.342 1.00 96.56 434 MET A N 1
ATOM 3328 C CA . MET A 1 434 ? 10.737 -15.791 -28.294 1.00 96.56 434 MET A CA 1
ATOM 3329 C C . MET A 1 434 ? 12.089 -16.115 -27.652 1.00 96.56 434 MET A C 1
ATOM 3331 O O . MET A 1 434 ? 12.287 -15.866 -26.465 1.00 96.56 434 MET A O 1
ATOM 3335 N N . THR A 1 435 ? 13.028 -16.649 -28.431 1.00 97.00 435 THR A N 1
ATOM 3336 C CA . THR A 1 435 ? 14.409 -16.902 -27.990 1.00 97.00 435 THR A CA 1
ATOM 3337 C C . THR A 1 435 ? 15.337 -15.907 -28.671 1.00 97.00 435 THR A C 1
ATOM 3339 O O . THR A 1 435 ? 15.315 -15.788 -29.897 1.00 97.00 435 THR A O 1
ATOM 3342 N N . ASP A 1 436 ? 16.124 -15.171 -27.892 1.00 96.50 436 ASP A N 1
ATOM 3343 C CA . ASP A 1 436 ? 17.108 -14.226 -28.410 1.00 96.50 436 ASP A CA 1
ATOM 3344 C C . ASP A 1 436 ? 18.302 -15.014 -28.981 1.00 96.50 436 ASP A C 1
ATOM 3346 O O . ASP A 1 436 ? 18.917 -15.808 -28.265 1.00 96.50 436 ASP A O 1
ATOM 3350 N N . PRO A 1 437 ? 18.639 -14.858 -30.275 1.00 94.81 437 PRO A N 1
ATOM 3351 C CA . PRO A 1 437 ? 19.713 -15.624 -30.901 1.00 94.81 437 PRO A CA 1
ATOM 3352 C C . PRO A 1 437 ? 21.121 -15.206 -30.444 1.00 94.81 437 PRO A C 1
ATOM 3354 O O . PRO A 1 437 ? 22.084 -15.846 -30.865 1.00 94.81 437 PRO A O 1
ATOM 3357 N N . ARG A 1 438 ? 21.261 -14.140 -29.641 1.00 95.56 438 ARG A N 1
ATOM 3358 C CA . ARG A 1 438 ? 22.555 -13.612 -29.174 1.00 95.56 438 ARG A CA 1
ATOM 3359 C C . ARG A 1 438 ? 23.066 -14.331 -27.926 1.00 95.56 438 ARG A C 1
ATOM 3361 O O . ARG A 1 438 ? 24.233 -14.699 -27.872 1.00 95.56 438 ARG A O 1
ATOM 3368 N N . ASP A 1 439 ? 22.190 -14.559 -26.948 1.00 94.88 439 ASP A N 1
ATOM 3369 C CA . ASP A 1 439 ? 22.507 -15.199 -25.661 1.00 94.88 439 ASP A CA 1
ATOM 3370 C C . ASP A 1 439 ? 21.764 -16.534 -25.434 1.00 94.88 439 ASP A C 1
ATOM 3372 O O . ASP A 1 439 ? 22.117 -17.292 -24.530 1.00 94.88 439 ASP A O 1
ATOM 3376 N N . GLY A 1 440 ? 20.765 -16.860 -26.263 1.00 93.25 440 GLY A N 1
ATOM 3377 C CA . GLY A 1 440 ? 19.907 -18.037 -26.105 1.00 93.25 440 GLY A CA 1
ATOM 3378 C C . GLY A 1 440 ? 18.796 -17.871 -25.062 1.00 93.25 440 GLY A C 1
ATOM 3379 O O . GLY A 1 440 ? 18.061 -18.828 -24.798 1.00 93.25 440 GLY A O 1
ATOM 3380 N N . MET A 1 441 ? 18.640 -16.683 -24.471 1.00 93.00 441 MET A N 1
ATOM 3381 C CA . MET A 1 441 ? 17.623 -16.417 -23.456 1.00 93.00 441 MET A CA 1
ATOM 3382 C C . MET A 1 441 ? 16.231 -16.438 -24.082 1.00 93.00 441 MET A C 1
ATOM 3384 O O . MET A 1 441 ? 15.983 -15.852 -25.136 1.00 93.00 441 MET A O 1
ATOM 3388 N N . THR A 1 442 ? 15.303 -17.138 -23.430 1.00 95.75 442 THR A N 1
ATOM 3389 C CA . THR A 1 442 ? 13.907 -17.216 -23.873 1.00 95.75 442 THR A CA 1
ATOM 3390 C C . THR A 1 442 ? 13.031 -16.343 -22.988 1.00 95.75 442 THR A C 1
ATOM 3392 O O . THR A 1 442 ? 13.054 -16.474 -21.764 1.00 95.75 442 THR A O 1
ATOM 3395 N N . TYR A 1 443 ? 12.265 -15.470 -23.637 1.00 96.56 443 TYR A N 1
ATOM 3396 C CA . TYR A 1 443 ? 11.394 -14.471 -23.033 1.00 96.56 443 TYR A CA 1
ATOM 3397 C C . TYR A 1 443 ? 9.935 -14.760 -23.425 1.00 96.56 443 TYR A C 1
ATOM 3399 O O . TYR A 1 443 ? 9.657 -15.128 -24.573 1.00 96.56 443 TYR A O 1
ATOM 3407 N N . LYS A 1 444 ? 8.989 -14.597 -22.496 1.00 97.56 444 LYS A N 1
ATOM 3408 C CA . LYS A 1 444 ? 7.546 -14.632 -22.787 1.00 97.56 444 LYS A CA 1
ATOM 3409 C C . LYS A 1 444 ? 7.102 -13.401 -23.577 1.00 97.56 444 LYS A C 1
ATOM 3411 O O . LYS A 1 444 ? 7.660 -12.312 -23.443 1.00 97.56 444 LYS A O 1
ATOM 3416 N N . THR A 1 445 ? 6.052 -13.569 -24.375 1.00 97.75 445 THR A N 1
ATOM 3417 C CA . THR A 1 445 ? 5.476 -12.515 -25.219 1.00 97.75 445 THR A CA 1
ATOM 3418 C C . THR A 1 445 ? 3.953 -12.535 -25.178 1.00 97.75 445 THR A C 1
ATOM 3420 O O . THR A 1 445 ? 3.361 -13.613 -25.131 1.00 97.75 445 THR A O 1
ATOM 3423 N N . VAL A 1 446 ? 3.323 -11.372 -25.301 1.00 96.81 446 VAL A N 1
ATOM 3424 C CA . VAL A 1 446 ? 1.861 -11.207 -25.330 1.00 96.81 446 VAL A CA 1
ATOM 3425 C C . VAL A 1 446 ? 1.453 -10.304 -26.500 1.00 96.81 446 VAL A C 1
ATOM 3427 O O . VAL A 1 446 ? 2.267 -9.510 -26.976 1.00 96.81 446 VAL A O 1
ATOM 3430 N N . GLU A 1 447 ? 0.221 -10.423 -26.997 1.00 94.81 447 GLU A N 1
ATOM 3431 C CA . GLU A 1 447 ? -0.325 -9.510 -28.009 1.00 94.81 447 GLU A CA 1
ATOM 3432 C C . GLU A 1 447 ? -1.264 -8.490 -27.354 1.00 94.81 447 GLU A C 1
ATOM 3434 O O . GLU A 1 447 ? -2.260 -8.859 -26.738 1.00 94.81 447 GLU A O 1
ATOM 3439 N N . VAL A 1 448 ? -0.948 -7.200 -27.498 1.00 89.19 448 VAL A N 1
ATOM 3440 C CA . VAL A 1 448 ? -1.716 -6.082 -26.926 1.00 89.19 448 VAL A CA 1
ATOM 3441 C C . VAL A 1 448 ? -1.913 -5.028 -28.011 1.00 89.19 448 VAL A C 1
ATOM 3443 O O . VAL A 1 448 ? -0.955 -4.607 -28.661 1.00 89.19 448 VAL A O 1
ATOM 3446 N N . ASN A 1 449 ? -3.167 -4.623 -28.242 1.00 84.56 449 ASN A N 1
ATOM 3447 C CA . ASN A 1 449 ? -3.569 -3.698 -29.314 1.00 84.56 449 ASN A CA 1
ATOM 3448 C C . ASN A 1 449 ? -3.010 -4.065 -30.711 1.00 84.56 449 ASN A C 1
ATOM 3450 O O . ASN A 1 449 ? -2.661 -3.189 -31.500 1.00 84.56 449 ASN A O 1
ATOM 3454 N N . GLY A 1 450 ? -2.915 -5.364 -31.022 1.00 86.06 450 GLY A N 1
ATOM 3455 C CA . GLY A 1 450 ? -2.423 -5.865 -32.312 1.00 86.06 450 GLY A CA 1
ATOM 3456 C C . GLY A 1 450 ? -0.903 -5.783 -32.512 1.00 86.06 450 GLY A C 1
ATOM 3457 O O . GLY A 1 450 ? -0.428 -6.019 -33.622 1.00 86.06 450 GLY A O 1
ATOM 3458 N N . ARG A 1 451 ? -0.131 -5.459 -31.464 1.00 92.12 451 ARG A N 1
ATOM 3459 C CA . ARG A 1 451 ? 1.338 -5.556 -31.445 1.00 92.12 451 ARG A CA 1
ATOM 3460 C C . ARG A 1 451 ? 1.777 -6.676 -30.505 1.00 92.12 451 ARG A C 1
ATOM 3462 O O . ARG A 1 451 ? 1.218 -6.825 -29.419 1.00 92.12 451 ARG A O 1
ATOM 3469 N N . THR A 1 452 ? 2.810 -7.431 -30.877 1.00 97.31 452 THR A N 1
ATOM 3470 C CA . THR A 1 452 ? 3.450 -8.382 -29.954 1.00 97.31 452 THR A CA 1
ATOM 3471 C C . THR A 1 452 ? 4.489 -7.658 -29.095 1.00 97.31 452 THR A C 1
ATOM 3473 O O . THR A 1 452 ? 5.427 -7.064 -29.625 1.00 97.31 452 THR A O 1
ATOM 3476 N N . TRP A 1 453 ? 4.344 -7.747 -27.777 1.00 97.56 453 TRP A N 1
ATOM 3477 C CA . TRP A 1 453 ? 5.266 -7.209 -26.776 1.00 97.56 453 TRP A CA 1
ATOM 3478 C C . TRP A 1 453 ? 6.010 -8.341 -26.064 1.00 97.56 453 TRP A C 1
ATOM 3480 O O . TRP A 1 453 ? 5.474 -9.439 -25.896 1.00 97.56 453 TRP A O 1
ATOM 3490 N N . MET A 1 454 ? 7.216 -8.067 -25.567 1.00 97.88 454 MET A N 1
ATOM 3491 C CA . MET A 1 454 ? 7.799 -8.857 -24.480 1.00 97.88 454 MET A CA 1
ATOM 3492 C C . MET A 1 454 ? 6.967 -8.672 -23.201 1.00 97.88 454 MET A C 1
ATOM 3494 O O . MET A 1 454 ? 6.689 -7.543 -22.790 1.00 97.88 454 MET A O 1
ATOM 3498 N N . ALA A 1 455 ? 6.608 -9.782 -22.553 1.00 96.38 455 ALA A N 1
ATOM 3499 C CA . ALA A 1 455 ? 5.909 -9.805 -21.263 1.00 96.38 455 ALA A CA 1
ATOM 3500 C C . ALA A 1 455 ? 6.864 -9.638 -20.063 1.00 96.38 455 ALA A C 1
ATOM 3502 O O . ALA A 1 455 ? 6.435 -9.447 -18.931 1.00 96.38 455 ALA A O 1
ATOM 3503 N N . GLU A 1 456 ? 8.171 -9.656 -20.303 1.00 94.56 456 GLU A N 1
ATOM 3504 C CA . GLU A 1 456 ? 9.219 -9.509 -19.295 1.00 94.56 456 GLU A CA 1
ATOM 3505 C C . GLU A 1 456 ? 10.301 -8.524 -19.762 1.00 94.56 456 GLU A C 1
ATOM 3507 O O . GLU A 1 456 ? 10.332 -8.100 -20.920 1.00 94.56 456 GLU A O 1
ATOM 3512 N N . ASN A 1 457 ? 11.175 -8.123 -18.841 1.00 97.38 457 ASN A N 1
ATOM 3513 C CA . ASN A 1 457 ? 12.258 -7.184 -19.118 1.00 97.38 457 ASN A CA 1
ATOM 3514 C C . ASN A 1 457 ? 13.465 -7.912 -19.742 1.00 97.38 457 ASN A C 1
ATOM 3516 O O . ASN A 1 457 ? 13.813 -9.022 -19.339 1.00 97.38 457 ASN A O 1
ATOM 3520 N N . LEU A 1 458 ? 14.140 -7.265 -20.694 1.00 98.00 458 LEU A N 1
ATOM 3521 C CA . LEU A 1 458 ? 15.330 -7.791 -21.368 1.00 98.00 458 LEU A CA 1
ATOM 3522 C C . LEU A 1 458 ? 16.483 -8.025 -20.368 1.00 98.00 458 LEU A C 1
ATOM 3524 O O . LEU A 1 458 ? 16.743 -7.184 -19.505 1.00 98.00 458 LEU A O 1
ATOM 3528 N N . ASN A 1 459 ? 17.203 -9.144 -20.508 1.00 97.25 459 ASN A N 1
ATOM 3529 C CA . ASN A 1 459 ? 18.371 -9.508 -19.686 1.00 97.25 459 ASN A CA 1
ATOM 3530 C C . ASN A 1 459 ? 19.637 -9.770 -20.538 1.00 97.25 459 ASN A C 1
ATOM 3532 O O . ASN A 1 459 ? 20.603 -10.376 -20.079 1.00 97.25 459 ASN A O 1
ATOM 3536 N N . PHE A 1 460 ? 19.665 -9.284 -21.782 1.00 97.50 460 PHE A N 1
ATOM 3537 C CA . PHE A 1 460 ? 20.831 -9.401 -22.656 1.00 97.50 460 PHE A CA 1
ATOM 3538 C C . PHE A 1 460 ? 22.011 -8.584 -22.104 1.00 97.50 460 PHE A C 1
ATOM 3540 O O . PHE A 1 460 ? 21.966 -7.350 -22.086 1.00 97.50 460 PHE A O 1
ATOM 3547 N N . ALA A 1 461 ? 23.063 -9.266 -21.650 1.00 96.25 461 ALA A N 1
ATOM 3548 C CA . ALA A 1 461 ? 24.219 -8.641 -21.003 1.00 96.25 461 ALA A CA 1
ATOM 3549 C C . ALA A 1 461 ? 25.163 -7.901 -21.967 1.00 96.25 461 ALA A C 1
ATOM 3551 O O . ALA A 1 461 ? 25.905 -7.027 -21.529 1.00 96.25 461 ALA A O 1
ATOM 3552 N N . GLY A 1 462 ? 25.137 -8.229 -23.263 1.00 94.50 462 GLY A N 1
ATOM 3553 C CA . GLY A 1 462 ? 26.144 -7.787 -24.229 1.00 94.50 462 GLY A CA 1
ATOM 3554 C C . GLY A 1 462 ? 27.436 -8.612 -24.197 1.00 94.50 462 GLY A C 1
ATOM 3555 O O . GLY A 1 462 ? 27.765 -9.283 -23.218 1.00 94.50 462 GLY A O 1
ATOM 3556 N N . ASP A 1 463 ? 28.184 -8.546 -25.292 1.00 93.31 463 ASP A N 1
ATOM 3557 C CA . ASP A 1 463 ? 29.405 -9.314 -25.550 1.00 93.31 463 ASP A CA 1
ATOM 3558 C C . ASP A 1 463 ? 30.458 -8.431 -26.271 1.00 93.31 463 ASP A C 1
ATOM 3560 O O . ASP A 1 463 ? 30.505 -7.221 -26.044 1.00 93.31 463 ASP A O 1
ATOM 3564 N N . GLU A 1 464 ? 31.361 -9.013 -27.068 1.00 92.88 464 GLU A N 1
ATOM 3565 C CA . GLU A 1 464 ? 32.343 -8.247 -27.861 1.00 92.88 464 GLU A CA 1
ATOM 3566 C C . GLU A 1 464 ? 31.731 -7.589 -29.117 1.00 92.88 464 GLU A C 1
ATOM 3568 O O . GLU A 1 464 ? 32.219 -6.544 -29.548 1.00 92.88 464 GLU A O 1
ATOM 3573 N N . ASP A 1 465 ? 30.662 -8.162 -29.683 1.00 92.94 465 ASP A N 1
ATOM 3574 C CA . ASP A 1 465 ? 29.916 -7.603 -30.820 1.00 92.94 465 ASP A CA 1
ATOM 3575 C C . ASP A 1 465 ? 28.885 -6.552 -30.347 1.00 92.94 465 ASP A C 1
ATOM 3577 O O . ASP A 1 465 ? 28.552 -5.615 -31.079 1.00 92.94 465 ASP A O 1
ATOM 3581 N N . PHE A 1 466 ? 28.441 -6.653 -29.088 1.00 94.06 466 PHE A N 1
ATOM 3582 C CA . PHE A 1 466 ? 27.510 -5.748 -28.401 1.00 94.06 466 PHE A CA 1
ATOM 3583 C C . PHE A 1 466 ? 28.154 -5.030 -27.184 1.00 94.06 466 PHE A C 1
ATOM 3585 O O . PHE A 1 466 ? 27.696 -5.173 -26.041 1.00 94.06 466 PHE A O 1
ATOM 3592 N N . PRO A 1 467 ? 29.216 -4.219 -27.393 1.00 94.81 467 PRO A N 1
ATOM 3593 C CA . PRO A 1 467 ? 30.041 -3.681 -26.309 1.00 94.81 467 PRO A CA 1
ATOM 3594 C C . PRO A 1 467 ? 29.343 -2.617 -25.448 1.00 94.81 467 PRO A C 1
ATOM 3596 O O . PRO A 1 467 ? 29.738 -2.407 -24.303 1.00 94.81 467 PRO A O 1
ATOM 3599 N N . LEU A 1 468 ? 28.307 -1.935 -25.955 1.00 95.19 468 LEU A N 1
ATOM 3600 C CA . LEU A 1 468 ? 27.595 -0.906 -25.184 1.00 95.19 468 LEU A CA 1
ATOM 3601 C C . LEU A 1 468 ? 26.715 -1.515 -24.093 1.00 95.19 468 LEU A C 1
ATOM 3603 O O . LEU A 1 468 ? 26.667 -0.991 -22.985 1.00 95.19 468 LEU A O 1
ATOM 3607 N N . GLN A 1 469 ? 26.069 -2.645 -24.374 1.00 96.56 469 GLN A N 1
ATOM 3608 C CA . GLN A 1 469 ? 25.309 -3.401 -23.382 1.00 96.56 469 GLN A CA 1
ATOM 3609 C C . GLN A 1 469 ? 26.276 -4.056 -22.384 1.00 96.56 469 GLN A C 1
ATOM 3611 O O . GLN A 1 469 ? 26.041 -3.982 -21.181 1.00 96.56 469 GLN A O 1
ATOM 3616 N N . LYS A 1 470 ? 27.426 -4.554 -22.861 1.00 95.25 470 LYS A N 1
ATOM 3617 C CA . LYS A 1 470 ? 28.493 -5.108 -22.012 1.00 95.25 470 LYS A CA 1
ATOM 3618 C C . LYS A 1 470 ? 29.101 -4.094 -21.038 1.00 95.25 470 LYS A C 1
ATOM 3620 O O . LYS A 1 470 ? 29.507 -4.471 -19.943 1.00 95.25 470 LYS A O 1
ATOM 3625 N N . GLN A 1 471 ? 29.199 -2.823 -21.433 1.00 94.56 471 GLN A N 1
ATOM 3626 C CA . GLN A 1 471 ? 29.810 -1.770 -20.616 1.00 94.56 471 GLN A CA 1
ATOM 3627 C C . GLN A 1 471 ? 28.798 -0.970 -19.777 1.00 94.56 471 GLN A C 1
ATOM 3629 O O . GLN A 1 471 ? 29.165 -0.469 -18.715 1.00 94.56 471 GLN A O 1
ATOM 3634 N N . TYR A 1 472 ? 27.552 -0.831 -20.241 1.00 95.25 472 TYR A N 1
ATOM 3635 C CA . TYR A 1 472 ? 26.541 0.044 -19.632 1.00 95.25 472 TYR A CA 1
ATOM 3636 C C . TYR A 1 472 ? 25.163 -0.635 -19.446 1.00 95.25 472 TYR A C 1
ATOM 3638 O O . TYR A 1 472 ? 24.122 0.032 -19.452 1.00 95.25 472 TYR A O 1
ATOM 3646 N N . SER A 1 473 ? 25.146 -1.957 -19.243 1.00 96.44 473 SER A N 1
ATOM 3647 C CA . SER A 1 473 ? 24.041 -2.679 -18.592 1.00 96.44 473 SER A CA 1
ATOM 3648 C C . SER A 1 473 ? 24.489 -3.244 -17.244 1.00 96.44 473 SER A C 1
ATOM 3650 O O . SER A 1 473 ? 25.654 -3.601 -17.072 1.00 96.44 473 SER A O 1
ATOM 3652 N N . LEU A 1 474 ? 23.571 -3.310 -16.282 1.00 97.31 474 LEU A N 1
ATOM 3653 C CA . LEU A 1 474 ? 23.843 -3.765 -14.918 1.00 97.31 474 LEU A CA 1
ATOM 3654 C C . LEU A 1 474 ? 22.588 -4.347 -14.257 1.00 97.31 474 LEU A C 1
ATOM 3656 O O . LEU A 1 474 ? 21.464 -4.131 -14.719 1.00 97.31 474 LEU A O 1
ATOM 3660 N N . CYS A 1 475 ? 22.790 -5.085 -13.170 1.00 96.94 475 CYS A N 1
ATOM 3661 C CA . CYS A 1 475 ? 21.717 -5.604 -12.324 1.00 96.94 475 CYS A CA 1
ATOM 3662 C C . CYS A 1 475 ? 21.400 -4.610 -11.201 1.00 96.94 475 CYS A C 1
ATOM 3664 O O . CYS A 1 475 ? 22.257 -3.815 -10.812 1.00 96.94 475 CYS A O 1
ATOM 3666 N N . TYR A 1 476 ? 20.185 -4.642 -10.647 1.00 94.12 476 TYR A N 1
ATOM 3667 C CA . TYR A 1 476 ? 19.877 -3.813 -9.478 1.00 94.12 476 TYR A CA 1
ATOM 3668 C C . TYR A 1 476 ? 20.770 -4.225 -8.291 1.00 94.12 476 TYR A C 1
ATOM 3670 O O . TYR A 1 476 ? 20.913 -5.417 -8.016 1.00 94.12 476 TYR A O 1
ATOM 3678 N N . GLU A 1 477 ? 21.375 -3.254 -7.599 1.00 92.94 477 GLU A N 1
ATOM 3679 C CA . GLU A 1 477 ? 22.382 -3.470 -6.539 1.00 92.94 477 GLU A CA 1
ATOM 3680 C C . GLU A 1 477 ? 23.620 -4.282 -6.967 1.00 92.94 477 GLU A C 1
ATOM 3682 O O . GLU A 1 477 ? 24.326 -4.817 -6.116 1.00 92.94 477 GLU A O 1
ATOM 3687 N N . ASP A 1 478 ? 23.894 -4.366 -8.275 1.00 92.38 478 ASP A N 1
ATOM 3688 C CA . ASP A 1 478 ? 25.012 -5.126 -8.853 1.00 92.38 478 ASP A CA 1
ATOM 3689 C C . ASP A 1 478 ? 25.007 -6.629 -8.459 1.00 92.38 478 ASP A C 1
ATOM 3691 O O . ASP A 1 478 ? 26.049 -7.282 -8.410 1.00 92.38 478 ASP A O 1
ATOM 3695 N N . LYS A 1 479 ? 23.808 -7.177 -8.197 1.00 93.19 479 LYS A N 1
ATOM 3696 C CA . LYS A 1 479 ? 23.526 -8.586 -7.853 1.00 93.19 479 LYS A CA 1
ATOM 3697 C C . LYS A 1 479 ? 22.977 -9.349 -9.060 1.00 93.19 479 LYS A C 1
ATOM 3699 O O . LYS A 1 479 ? 21.922 -8.972 -9.572 1.00 93.19 479 LYS A O 1
ATOM 3704 N N . ASP A 1 480 ? 23.636 -10.420 -9.501 1.00 93.31 480 ASP A N 1
ATOM 3705 C CA . ASP A 1 480 ? 23.215 -11.182 -10.691 1.00 93.31 480 ASP A CA 1
ATOM 3706 C C . ASP A 1 480 ? 21.808 -11.799 -10.540 1.00 93.31 480 ASP A C 1
ATOM 3708 O O . ASP A 1 480 ? 21.044 -11.839 -11.505 1.00 93.31 480 ASP A O 1
ATOM 3712 N N . GLU A 1 481 ? 21.398 -12.166 -9.323 1.00 93.06 481 GLU A N 1
ATOM 3713 C CA . GLU A 1 481 ? 20.061 -12.694 -9.021 1.00 93.06 481 GLU A CA 1
ATOM 3714 C C . GLU A 1 481 ? 18.953 -11.684 -9.380 1.00 93.06 481 GLU A C 1
ATOM 3716 O O . GLU A 1 481 ? 17.893 -12.046 -9.898 1.00 93.06 481 GLU A O 1
ATOM 3721 N N . ASN A 1 482 ? 19.216 -10.384 -9.194 1.00 93.62 482 ASN A N 1
ATOM 3722 C CA . ASN A 1 482 ? 18.274 -9.331 -9.570 1.00 93.62 482 ASN A CA 1
ATOM 3723 C C . ASN A 1 482 ? 18.146 -9.181 -11.094 1.00 93.62 482 ASN A C 1
ATOM 3725 O O . ASN A 1 482 ? 17.088 -8.771 -11.568 1.00 93.62 482 ASN A O 1
ATOM 3729 N N . CYS A 1 483 ? 19.174 -9.536 -11.874 1.00 95.06 483 CYS A N 1
ATOM 3730 C CA . CYS A 1 483 ? 19.049 -9.610 -13.331 1.00 95.06 483 CYS A CA 1
ATOM 3731 C C . CYS A 1 483 ? 18.125 -10.759 -13.766 1.00 95.06 483 CYS A C 1
ATOM 3733 O O . CYS A 1 483 ? 17.352 -10.589 -14.709 1.00 95.06 483 CYS A O 1
ATOM 3735 N N . GLU A 1 484 ? 18.179 -11.914 -13.096 1.00 93.06 484 GLU A N 1
ATOM 3736 C CA . GLU A 1 484 ? 17.326 -13.067 -13.420 1.00 93.06 484 GLU A CA 1
ATOM 3737 C C . GLU A 1 484 ? 15.845 -12.814 -13.097 1.00 93.06 484 GLU A C 1
ATOM 3739 O O . GLU A 1 484 ? 14.976 -13.185 -13.890 1.00 93.06 484 GLU A O 1
ATOM 3744 N N . LEU A 1 485 ? 15.561 -12.141 -11.976 1.00 92.56 485 LEU A N 1
ATOM 3745 C CA . LEU A 1 485 ? 14.200 -11.809 -11.539 1.00 92.56 485 LEU A CA 1
ATOM 3746 C C . LEU A 1 485 ? 13.610 -10.584 -12.263 1.00 92.56 485 LEU A C 1
ATOM 3748 O O . LEU A 1 485 ? 12.482 -10.645 -12.755 1.00 92.56 485 LEU A O 1
ATOM 3752 N N . TYR A 1 486 ? 14.357 -9.475 -12.339 1.00 93.62 486 TYR A N 1
ATOM 3753 C CA . TYR A 1 486 ? 13.837 -8.156 -12.741 1.00 93.62 486 TYR A CA 1
ATOM 3754 C C . TYR A 1 486 ? 14.327 -7.662 -14.117 1.00 93.62 486 TYR A C 1
ATOM 3756 O O . TYR A 1 486 ? 13.857 -6.626 -14.605 1.00 93.62 486 TYR A O 1
ATOM 3764 N N . GLY A 1 487 ? 15.240 -8.395 -14.763 1.00 96.00 487 GLY A N 1
ATOM 3765 C CA . GLY A 1 487 ? 15.909 -7.992 -16.003 1.00 96.00 487 GLY A CA 1
ATOM 3766 C C . GLY A 1 487 ? 16.994 -6.929 -15.790 1.00 96.00 487 GLY A C 1
ATOM 3767 O O . GLY A 1 487 ? 17.176 -6.389 -14.697 1.00 96.00 487 GLY A O 1
ATOM 3768 N N . ARG A 1 488 ? 17.729 -6.598 -16.856 1.00 97.19 488 ARG A N 1
ATOM 3769 C CA . ARG A 1 488 ? 18.836 -5.629 -16.805 1.00 97.19 488 ARG A CA 1
ATOM 3770 C C . ARG A 1 488 ? 18.355 -4.190 -16.848 1.00 97.19 488 ARG A C 1
ATOM 3772 O O . ARG A 1 488 ? 17.413 -3.852 -17.569 1.00 97.19 488 ARG A O 1
ATOM 3779 N N . LEU A 1 489 ? 19.062 -3.337 -16.114 1.00 98.12 489 LEU A N 1
ATOM 3780 C CA . LEU A 1 489 ? 18.982 -1.888 -16.225 1.00 98.12 489 LEU A CA 1
ATOM 3781 C C . LEU A 1 489 ? 20.056 -1.425 -17.219 1.00 98.12 489 LEU A C 1
ATOM 3783 O O . LEU A 1 489 ? 21.242 -1.696 -17.040 1.00 98.12 489 LEU A O 1
ATOM 3787 N N . TYR A 1 490 ? 19.643 -0.713 -18.261 1.00 97.00 490 TYR A N 1
ATOM 3788 C CA . TYR A 1 490 ? 20.497 -0.202 -19.332 1.00 97.00 490 TYR A CA 1
ATOM 3789 C C . TYR A 1 490 ? 20.587 1.318 -19.245 1.00 97.00 490 TYR A C 1
ATOM 3791 O O . TYR A 1 490 ? 19.577 1.976 -18.981 1.00 97.00 490 TYR A O 1
ATOM 3799 N N . SER A 1 491 ? 21.755 1.896 -19.524 1.00 93.69 491 SER A N 1
ATOM 3800 C CA . SER A 1 491 ? 21.856 3.333 -19.798 1.00 93.69 491 SER A CA 1
ATOM 3801 C C . SER A 1 491 ? 21.197 3.691 -21.139 1.00 93.69 491 SER A C 1
ATOM 3803 O O . SER A 1 491 ? 20.863 2.811 -21.938 1.00 93.69 491 SER A O 1
ATOM 3805 N N . ARG A 1 492 ? 21.033 4.988 -21.435 1.00 90.62 492 ARG A N 1
ATOM 3806 C CA . ARG A 1 492 ? 20.443 5.434 -22.709 1.00 90.62 492 ARG A CA 1
ATOM 3807 C C . ARG A 1 492 ? 21.285 5.007 -23.915 1.00 90.62 492 ARG A C 1
ATOM 3809 O O . ARG A 1 492 ? 20.723 4.543 -24.900 1.00 90.62 492 ARG A O 1
ATOM 3816 N N . GLU A 1 493 ? 22.611 5.123 -23.855 1.00 91.19 493 GLU A N 1
ATOM 3817 C CA . GLU A 1 493 ? 23.497 4.668 -24.934 1.00 91.19 493 GLU A CA 1
ATOM 3818 C C . GLU A 1 493 ? 23.508 3.144 -25.118 1.00 91.19 493 GLU A C 1
ATOM 3820 O O . GLU A 1 493 ? 23.600 2.691 -26.260 1.00 91.19 493 GLU A O 1
ATOM 3825 N N . ALA A 1 494 ? 23.346 2.354 -24.049 1.00 95.50 494 ALA A N 1
ATOM 3826 C CA . ALA A 1 494 ? 23.173 0.905 -24.162 1.00 95.50 494 ALA A CA 1
ATOM 3827 C C . ALA A 1 494 ? 21.801 0.529 -24.733 1.00 95.50 494 ALA A C 1
ATOM 3829 O O . ALA A 1 494 ? 21.733 -0.277 -25.659 1.00 95.50 494 ALA A O 1
ATOM 3830 N N . ALA A 1 495 ? 20.717 1.135 -24.240 1.00 95.00 495 ALA A N 1
ATOM 3831 C CA . ALA A 1 495 ? 19.367 0.898 -24.743 1.00 95.00 495 ALA A CA 1
ATOM 3832 C C . ALA A 1 495 ? 19.265 1.264 -26.232 1.00 95.00 495 ALA A C 1
ATOM 3834 O O . ALA A 1 495 ? 18.937 0.421 -27.058 1.00 95.00 495 ALA A O 1
ATOM 3835 N N . MET A 1 496 ? 19.656 2.483 -26.608 1.00 92.75 496 MET A N 1
ATOM 3836 C CA . MET A 1 496 ? 19.613 2.952 -28.000 1.00 92.75 496 MET A CA 1
ATOM 3837 C C . MET A 1 496 ? 20.735 2.360 -28.881 1.00 92.75 496 MET A C 1
ATOM 3839 O O . MET A 1 496 ? 20.828 2.700 -30.059 1.00 92.75 496 MET A O 1
ATOM 3843 N N . ASN A 1 497 ? 21.603 1.510 -28.311 1.00 93.88 497 ASN A N 1
ATOM 3844 C CA . ASN A 1 497 ? 22.799 0.918 -28.921 1.00 93.88 497 ASN A CA 1
ATOM 3845 C C . ASN A 1 497 ? 23.647 1.923 -29.726 1.00 93.88 497 ASN A C 1
ATOM 3847 O O . ASN A 1 497 ? 24.054 1.676 -30.862 1.00 93.88 497 ASN A O 1
ATOM 3851 N N . SER A 1 498 ? 23.872 3.109 -29.153 1.00 92.19 498 SER A N 1
ATOM 3852 C CA . SER A 1 498 ? 24.593 4.190 -29.822 1.00 92.19 498 SER A CA 1
ATOM 3853 C C . SER A 1 498 ? 25.237 5.165 -28.842 1.00 92.19 498 SER A C 1
ATOM 3855 O O . SER A 1 498 ? 24.555 5.834 -28.064 1.00 92.19 498 SER A O 1
ATOM 3857 N N . THR A 1 499 ? 26.553 5.355 -28.968 1.00 90.88 499 THR A N 1
ATOM 3858 C CA . THR A 1 499 ? 27.304 6.402 -28.250 1.00 90.88 499 THR A CA 1
ATOM 3859 C C . THR A 1 499 ? 26.837 7.818 -28.598 1.00 90.88 499 THR A C 1
ATOM 3861 O O . THR A 1 499 ? 27.029 8.737 -27.806 1.00 90.88 499 THR A O 1
ATOM 3864 N N . ALA A 1 500 ? 26.173 8.015 -29.744 1.00 89.19 500 ALA A N 1
ATOM 3865 C CA . ALA A 1 500 ? 25.566 9.298 -30.091 1.00 89.19 500 ALA A CA 1
ATOM 3866 C C . ALA A 1 500 ? 24.360 9.644 -29.197 1.00 89.19 500 ALA A C 1
ATOM 3868 O O . ALA A 1 500 ? 24.047 10.824 -29.050 1.00 89.19 500 ALA A O 1
ATOM 3869 N N . CYS A 1 501 ? 23.715 8.648 -28.575 1.00 87.25 501 CYS A N 1
ATOM 3870 C CA . CYS A 1 501 ? 22.584 8.806 -27.653 1.00 87.25 501 CYS A CA 1
ATOM 3871 C C . CYS A 1 501 ? 22.976 8.891 -26.168 1.00 87.25 501 CYS A C 1
ATOM 3873 O O . CYS A 1 501 ? 22.088 8.843 -25.312 1.00 87.25 501 CYS A O 1
ATOM 3875 N N . ALA A 1 502 ? 24.269 9.027 -25.867 1.00 86.00 502 ALA A N 1
ATOM 3876 C CA . ALA A 1 502 ? 24.795 9.069 -24.511 1.00 86.00 502 ALA A CA 1
ATOM 3877 C C . ALA A 1 502 ? 24.159 10.121 -23.585 1.00 86.00 502 ALA A C 1
ATOM 3879 O O . ALA A 1 502 ? 23.438 11.043 -23.989 1.00 86.00 502 ALA A O 1
ATOM 3880 N N . TYR A 1 503 ? 24.453 9.987 -22.292 1.00 77.88 503 TYR A N 1
ATOM 3881 C CA . TYR A 1 503 ? 24.129 11.011 -21.307 1.00 77.88 503 TYR A CA 1
ATOM 3882 C C . TYR A 1 503 ? 24.554 12.419 -21.772 1.00 77.88 503 TYR A C 1
ATOM 3884 O O . TYR A 1 503 ? 25.683 12.649 -22.205 1.00 77.88 503 TYR A O 1
ATOM 3892 N N . ASN A 1 504 ? 23.621 13.368 -21.661 1.00 77.69 504 ASN A N 1
ATOM 3893 C CA . ASN A 1 504 ? 23.759 14.761 -22.096 1.00 77.69 504 ASN A CA 1
ATOM 3894 C C . ASN A 1 504 ? 24.048 14.984 -23.603 1.00 77.69 504 ASN A C 1
ATOM 3896 O O . ASN A 1 504 ? 24.488 16.069 -23.985 1.00 77.69 504 ASN A O 1
ATOM 3900 N N . THR A 1 505 ? 23.752 14.018 -24.485 1.00 82.56 505 THR A N 1
ATOM 3901 C CA . THR A 1 505 ? 23.795 14.217 -25.947 1.00 82.56 505 THR A CA 1
ATOM 3902 C C . THR A 1 505 ? 22.408 14.190 -26.600 1.00 82.56 505 THR A C 1
ATOM 3904 O O . THR A 1 505 ? 21.458 13.548 -26.137 1.00 82.56 505 THR A O 1
ATOM 3907 N N . SER A 1 506 ? 22.287 14.915 -27.716 1.00 82.38 506 SER A N 1
ATOM 3908 C CA . SER A 1 506 ? 21.117 14.855 -28.597 1.00 82.38 506 SER A CA 1
ATOM 3909 C C . SER A 1 506 ? 21.333 13.790 -29.665 1.00 82.38 506 SER A C 1
ATOM 3911 O O . SER A 1 506 ? 22.360 13.821 -30.344 1.00 82.38 506 SER A O 1
ATOM 3913 N N . CYS A 1 507 ? 20.367 12.895 -29.853 1.00 84.44 507 CYS A N 1
ATOM 3914 C CA . CYS A 1 507 ? 20.382 11.926 -30.943 1.00 84.44 507 CYS A CA 1
ATOM 3915 C C . CYS A 1 507 ? 19.009 11.820 -31.605 1.00 84.44 507 CYS A C 1
ATOM 3917 O O . CYS A 1 507 ? 17.985 12.077 -30.982 1.00 84.44 507 CYS A O 1
ATOM 3919 N N . SER A 1 508 ? 18.999 11.441 -32.880 1.00 83.75 508 SER A N 1
ATOM 3920 C CA . SER A 1 508 ? 17.783 11.174 -33.649 1.00 83.75 508 SER A CA 1
ATOM 3921 C C . SER A 1 508 ? 17.903 9.784 -34.273 1.00 83.75 508 SER A C 1
ATOM 3923 O O . SER A 1 508 ? 18.226 9.690 -35.460 1.00 83.75 508 SER A O 1
ATOM 3925 N N . PRO A 1 509 ? 17.741 8.707 -33.482 1.00 83.06 509 PRO A N 1
ATOM 3926 C CA . PRO A 1 509 ? 17.609 7.358 -34.025 1.00 83.06 509 PRO A CA 1
ATOM 3927 C C . PRO A 1 509 ? 16.480 7.288 -35.063 1.00 83.06 509 PRO A C 1
ATOM 3929 O O . PRO A 1 509 ? 15.567 8.117 -35.071 1.00 83.06 509 PRO A O 1
ATOM 3932 N N . ALA A 1 510 ? 16.563 6.298 -35.951 1.00 84.25 510 ALA A N 1
ATOM 3933 C CA . ALA A 1 510 ? 15.437 5.933 -36.803 1.00 84.25 510 ALA A CA 1
ATOM 3934 C C . ALA A 1 510 ? 14.312 5.308 -35.960 1.00 84.25 510 ALA A C 1
ATOM 3936 O O . ALA A 1 510 ? 14.538 4.917 -34.816 1.00 84.25 510 ALA A O 1
ATOM 3937 N N . ASP A 1 511 ? 13.119 5.212 -36.535 1.00 83.94 511 ASP A N 1
ATOM 3938 C CA . ASP A 1 511 ? 11.964 4.561 -35.920 1.00 83.94 511 ASP A CA 1
ATOM 3939 C C . ASP A 1 511 ? 11.349 3.602 -36.961 1.00 83.94 511 ASP A C 1
ATOM 3941 O O . ASP A 1 511 ? 11.131 4.041 -38.099 1.00 83.94 511 ASP A O 1
ATOM 3945 N N . PRO A 1 512 ? 11.134 2.308 -36.647 1.00 91.31 512 PRO A N 1
ATOM 3946 C CA . PRO A 1 512 ? 11.472 1.631 -35.389 1.00 91.31 512 PRO A CA 1
ATOM 3947 C C . PRO A 1 512 ? 12.990 1.541 -35.129 1.00 91.31 512 PRO A C 1
ATOM 3949 O O . PRO A 1 512 ? 13.799 1.468 -36.058 1.00 91.31 512 PRO A O 1
ATOM 3952 N N . LEU A 1 513 ? 13.383 1.529 -33.849 1.00 94.19 513 LEU A N 1
ATOM 3953 C CA . LEU A 1 513 ? 14.776 1.379 -33.409 1.00 94.19 513 LEU A CA 1
ATOM 3954 C C . LEU A 1 513 ? 15.009 0.021 -32.744 1.00 94.19 513 LEU A C 1
ATOM 3956 O O . LEU A 1 513 ? 14.576 -0.178 -31.612 1.00 94.19 513 LEU A O 1
ATOM 3960 N N . GLN A 1 514 ? 15.805 -0.858 -33.363 1.00 95.12 514 GLN A N 1
ATOM 3961 C CA . GLN A 1 514 ? 16.245 -2.098 -32.708 1.00 95.12 514 GLN A CA 1
ATOM 3962 C C . GLN A 1 514 ? 16.941 -1.818 -31.360 1.00 95.12 514 GLN A C 1
ATOM 3964 O O . GLN A 1 514 ? 16.555 -2.354 -30.325 1.00 95.12 514 GLN A O 1
ATOM 3969 N N . GLY A 1 515 ? 17.968 -0.961 -31.351 1.00 94.69 515 GLY A N 1
ATOM 3970 C CA . GLY A 1 515 ? 18.713 -0.647 -30.131 1.00 94.69 515 GLY A CA 1
ATOM 3971 C C . GLY A 1 515 ? 19.306 -1.910 -29.490 1.00 94.69 515 GLY A C 1
ATOM 3972 O O . GLY A 1 515 ? 20.031 -2.662 -30.144 1.00 94.69 515 GLY A O 1
ATOM 3973 N N . ALA A 1 516 ? 19.004 -2.134 -28.211 1.00 97.12 516 ALA A N 1
ATOM 3974 C CA . ALA A 1 516 ? 19.387 -3.327 -27.459 1.00 97.12 516 ALA A CA 1
ATOM 3975 C C . ALA A 1 516 ? 18.530 -4.572 -27.770 1.00 97.12 516 ALA A C 1
ATOM 3977 O O . ALA A 1 516 ? 18.905 -5.673 -27.359 1.00 97.12 516 ALA A O 1
ATOM 3978 N N . CYS A 1 517 ? 17.403 -4.440 -28.475 1.00 97.75 517 CYS A N 1
ATOM 3979 C CA . CYS A 1 517 ? 16.479 -5.542 -28.741 1.00 97.75 517 CYS A CA 1
ATOM 3980 C C . CYS A 1 517 ? 17.037 -6.584 -29.739 1.00 97.75 517 CYS A C 1
ATOM 3982 O O . CY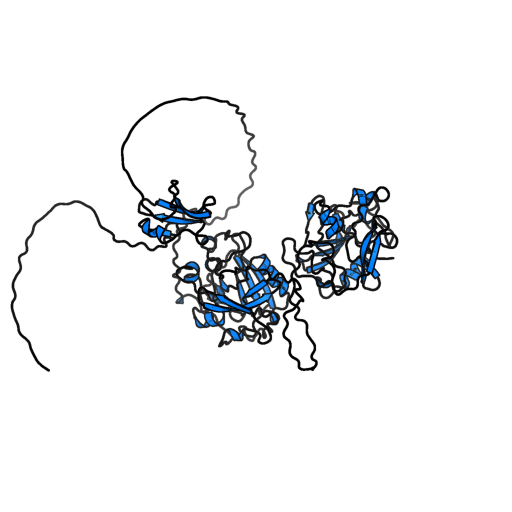S A 1 517 ? 17.975 -6.294 -30.494 1.00 97.75 517 CYS A O 1
ATOM 3984 N N . PRO A 1 518 ? 16.489 -7.816 -29.749 1.00 97.00 518 PRO A N 1
ATOM 3985 C CA . PRO A 1 518 ? 16.823 -8.825 -30.754 1.00 97.00 518 PRO A CA 1
ATOM 3986 C C . PRO A 1 518 ? 16.473 -8.352 -32.173 1.00 97.00 518 PRO A C 1
ATOM 3988 O O . PRO A 1 518 ? 15.642 -7.470 -32.361 1.00 97.00 518 PRO A O 1
ATOM 3991 N N . THR A 1 519 ? 17.064 -8.960 -33.200 1.00 95.69 519 THR A N 1
ATOM 3992 C CA . THR A 1 519 ? 16.698 -8.659 -34.595 1.00 95.69 519 THR A CA 1
ATOM 3993 C C . THR A 1 519 ? 15.240 -9.054 -34.865 1.00 95.69 519 THR A C 1
ATOM 3995 O O . THR A 1 519 ? 14.842 -10.172 -34.534 1.00 95.69 519 THR A O 1
ATOM 3998 N N . GLY A 1 520 ? 14.453 -8.165 -35.483 1.00 96.19 520 GLY A N 1
ATOM 3999 C CA . GLY A 1 520 ? 12.997 -8.328 -35.629 1.00 96.19 520 GLY A CA 1
ATOM 4000 C C . GLY A 1 520 ? 12.182 -7.756 -34.458 1.00 96.19 520 GLY A C 1
ATOM 4001 O O . GLY A 1 520 ? 10.993 -8.055 -34.343 1.00 96.19 520 GLY A O 1
ATOM 4002 N N . TRP A 1 521 ? 12.834 -7.003 -33.567 1.00 98.00 521 TRP A N 1
ATOM 4003 C CA . TRP A 1 521 ? 12.237 -6.328 -32.420 1.00 98.00 521 TRP A CA 1
ATOM 4004 C C . TRP A 1 521 ? 12.872 -4.946 -32.216 1.00 98.00 521 TRP A C 1
ATOM 4006 O O . TRP A 1 521 ? 14.069 -4.760 -32.447 1.00 98.00 521 TRP A O 1
ATOM 4016 N N . HIS A 1 522 ? 12.099 -4.005 -31.682 1.00 97.19 522 HIS A N 1
ATOM 4017 C CA . HIS A 1 522 ? 12.497 -2.629 -31.409 1.00 97.19 522 HIS A CA 1
ATOM 4018 C C . HIS A 1 522 ? 12.159 -2.171 -29.986 1.00 97.19 522 HIS A C 1
ATOM 4020 O O . HIS A 1 522 ? 11.326 -2.750 -29.287 1.00 97.19 522 HIS A O 1
ATOM 4026 N N . ILE A 1 523 ? 12.823 -1.098 -29.556 1.00 96.06 523 ILE A N 1
ATOM 4027 C CA . ILE A 1 523 ? 12.421 -0.307 -28.390 1.00 96.06 523 ILE A CA 1
ATOM 4028 C C . ILE A 1 523 ? 11.145 0.461 -28.761 1.00 96.06 523 ILE A C 1
ATOM 4030 O O . ILE A 1 523 ? 11.151 1.117 -29.805 1.00 96.06 523 ILE A O 1
ATOM 4034 N N . PRO A 1 524 ? 10.080 0.423 -27.933 1.00 95.00 524 PRO A N 1
ATOM 4035 C CA . PRO A 1 524 ? 8.809 1.081 -28.234 1.00 95.00 524 PRO A CA 1
ATOM 4036 C C . PRO A 1 524 ? 8.999 2.571 -28.518 1.00 95.00 524 PRO A C 1
ATOM 4038 O O . PRO A 1 524 ? 9.684 3.269 -27.765 1.00 95.00 524 PRO A O 1
ATOM 4041 N N . SER A 1 525 ? 8.360 3.072 -29.572 1.00 91.88 525 SER A N 1
ATOM 4042 C CA . SER A 1 525 ? 8.284 4.503 -29.866 1.00 91.88 525 SER A CA 1
ATOM 4043 C C . SER A 1 525 ? 7.550 5.274 -28.762 1.00 91.88 525 SER A C 1
ATOM 4045 O O . SER A 1 525 ? 6.839 4.711 -27.925 1.00 91.88 525 SER A O 1
ATOM 4047 N N . GLU A 1 526 ? 7.660 6.604 -28.779 1.00 87.88 526 GLU A N 1
ATOM 4048 C CA . GLU A 1 526 ? 6.786 7.466 -27.975 1.00 87.88 526 GLU A CA 1
ATOM 4049 C C . GLU A 1 526 ? 5.293 7.207 -28.248 1.00 87.88 526 GLU A C 1
ATOM 4051 O O . GLU A 1 526 ? 4.485 7.343 -27.327 1.00 87.88 526 GLU A O 1
ATOM 4056 N N . SER A 1 527 ? 4.928 6.792 -29.470 1.00 89.44 527 SER A N 1
ATOM 4057 C CA . SER A 1 527 ? 3.558 6.390 -29.803 1.00 89.44 527 SER A CA 1
ATOM 4058 C C . SER A 1 527 ? 3.173 5.124 -29.041 1.00 89.44 527 SER A C 1
ATOM 4060 O O . SER A 1 527 ? 2.258 5.186 -28.228 1.00 89.44 527 SER A O 1
ATOM 4062 N N . GLU A 1 528 ? 3.941 4.035 -29.168 1.00 92.75 528 GLU A N 1
ATOM 4063 C CA . GLU A 1 528 ? 3.675 2.778 -28.450 1.00 92.75 528 GLU A CA 1
ATOM 4064 C C . GLU A 1 528 ? 3.633 2.957 -26.926 1.00 92.75 528 GLU A C 1
ATOM 4066 O O . GLU A 1 528 ? 2.748 2.420 -26.262 1.00 92.75 528 GLU A O 1
ATOM 4071 N N . ALA A 1 529 ? 4.568 3.727 -26.361 1.00 91.38 529 ALA A N 1
ATOM 4072 C CA . ALA A 1 529 ? 4.599 4.012 -24.930 1.00 91.38 529 ALA A CA 1
ATOM 4073 C C . ALA A 1 529 ? 3.369 4.815 -24.465 1.00 91.38 529 ALA A C 1
ATOM 4075 O O . ALA A 1 529 ? 2.898 4.623 -23.345 1.00 91.38 529 ALA A O 1
ATOM 4076 N N . THR A 1 530 ? 2.837 5.701 -25.313 1.00 89.62 530 THR A N 1
ATOM 4077 C CA . THR A 1 530 ? 1.638 6.499 -25.010 1.00 89.62 530 THR A CA 1
ATOM 4078 C C . THR A 1 530 ? 0.361 5.687 -25.217 1.00 89.62 530 THR A C 1
ATOM 4080 O O . THR A 1 530 ? -0.496 5.689 -24.343 1.00 89.62 530 THR A O 1
ATOM 4083 N N . GLU A 1 531 ? 0.263 4.910 -26.298 1.00 89.75 531 GLU A N 1
ATOM 4084 C CA . GLU A 1 531 ? -0.832 3.965 -26.553 1.00 89.75 531 GLU A CA 1
ATOM 4085 C C . GLU A 1 531 ? -0.968 2.935 -25.416 1.00 89.75 531 GLU A C 1
ATOM 4087 O O . GLU A 1 531 ? -2.080 2.631 -24.990 1.00 89.75 531 GLU A O 1
ATOM 4092 N N . LEU A 1 532 ? 0.153 2.451 -24.864 1.00 89.12 532 LEU A N 1
ATOM 4093 C CA . LEU A 1 532 ? 0.166 1.576 -23.687 1.00 89.12 532 LEU A CA 1
ATOM 4094 C C . LEU A 1 532 ? -0.251 2.305 -22.395 1.00 89.12 532 LEU A C 1
ATOM 4096 O O . LEU A 1 532 ? -0.937 1.736 -21.551 1.00 89.12 532 LEU A O 1
ATOM 4100 N N . LYS A 1 533 ? 0.141 3.572 -22.231 1.00 88.62 533 LYS A N 1
ATOM 4101 C CA . LYS A 1 533 ? -0.236 4.412 -21.080 1.00 88.62 533 LYS A CA 1
ATOM 4102 C C . LYS A 1 533 ? -1.704 4.854 -21.124 1.00 88.62 533 LYS A C 1
ATOM 4104 O O . LYS A 1 533 ? -2.276 5.160 -20.080 1.00 88.62 533 LYS A O 1
ATOM 4109 N N . ASP A 1 534 ? -2.300 4.948 -22.307 1.00 85.75 534 ASP A N 1
ATOM 4110 C CA . ASP A 1 534 ? -3.696 5.355 -22.508 1.00 85.75 534 ASP A CA 1
ATOM 4111 C C . ASP A 1 534 ? -4.664 4.156 -22.523 1.00 85.75 534 ASP A C 1
ATOM 4113 O O . ASP A 1 534 ? -5.868 4.348 -22.359 1.00 85.75 534 ASP A O 1
ATOM 4117 N N . LEU A 1 535 ? -4.142 2.928 -22.633 1.00 78.62 535 LEU A N 1
ATOM 4118 C CA . LEU A 1 535 ? -4.884 1.678 -22.442 1.00 78.62 535 LEU A CA 1
ATOM 4119 C C . LEU A 1 535 ? -5.487 1.587 -21.026 1.00 78.62 535 LEU A C 1
ATOM 4121 O O . LEU A 1 535 ? -6.692 1.388 -20.888 1.00 78.62 535 LEU A O 1
ATOM 4125 N N . VAL A 1 536 ? -4.673 1.847 -19.995 1.00 71.50 536 VAL A N 1
ATOM 4126 C CA . VAL A 1 536 ? -5.044 1.823 -18.560 1.00 71.50 536 VAL A CA 1
ATOM 4127 C C . VAL A 1 536 ? -5.824 3.058 -18.101 1.00 71.50 536 VAL A C 1
ATOM 4129 O O . VAL A 1 536 ? -5.502 3.717 -17.112 1.00 71.50 536 VAL A O 1
ATOM 4132 N N . SER A 1 537 ? -6.860 3.414 -18.856 1.00 56.03 537 SER A N 1
ATOM 4133 C CA . SER A 1 537 ? -7.730 4.559 -18.558 1.00 56.03 537 SER A CA 1
ATOM 4134 C C . SER A 1 537 ? -8.623 4.365 -17.320 1.00 56.03 537 SER A C 1
ATOM 4136 O O . SER A 1 537 ? -9.201 5.341 -16.837 1.00 56.03 537 SER A O 1
ATOM 4138 N N . THR A 1 538 ? -8.726 3.133 -16.810 1.00 59.81 538 THR A N 1
ATOM 4139 C CA . THR A 1 538 ? -9.599 2.718 -15.701 1.00 59.81 538 THR A CA 1
ATOM 4140 C C . THR A 1 538 ? -8.839 2.403 -14.412 1.00 59.81 538 THR A C 1
ATOM 4142 O O . THR A 1 538 ? -9.186 2.954 -13.369 1.00 59.81 538 THR A O 1
ATOM 4145 N N . SER A 1 539 ? -7.794 1.572 -14.458 1.00 77.12 539 SER A N 1
ATOM 4146 C CA . SER A 1 539 ? -6.980 1.212 -13.292 1.00 77.12 539 SER A CA 1
ATOM 4147 C C . SER A 1 539 ? -5.516 0.986 -13.669 1.00 77.12 539 SER A C 1
ATOM 4149 O O . SER A 1 539 ? -5.197 0.280 -14.620 1.00 77.12 539 SER A O 1
ATOM 4151 N N . PHE A 1 540 ? -4.589 1.528 -12.871 1.00 80.19 540 PHE A N 1
ATOM 4152 C CA . PHE A 1 540 ? -3.158 1.256 -13.054 1.00 80.19 540 PHE A CA 1
ATOM 4153 C C . PHE A 1 540 ? -2.793 -0.217 -12.788 1.00 80.19 540 PHE A C 1
ATOM 4155 O O . PHE A 1 540 ? -1.796 -0.698 -13.327 1.00 80.19 540 PHE A O 1
ATOM 4162 N N . LEU A 1 541 ? -3.603 -0.933 -11.992 1.00 81.94 541 LEU A N 1
ATOM 4163 C CA . LEU A 1 541 ? -3.383 -2.335 -11.613 1.00 81.94 541 LEU A CA 1
ATOM 4164 C C . LEU A 1 541 ? -3.431 -3.295 -12.811 1.00 81.94 541 LEU A C 1
ATOM 4166 O O . LEU A 1 541 ? -2.789 -4.340 -12.762 1.00 81.94 541 LEU A O 1
ATOM 4170 N N . GLU A 1 542 ? -4.107 -2.913 -13.897 1.00 87.31 542 GLU A N 1
ATOM 4171 C CA . GLU A 1 542 ? -4.264 -3.693 -15.135 1.00 87.31 542 GLU A CA 1
ATOM 4172 C C . GLU A 1 542 ? -2.926 -4.032 -15.833 1.00 87.31 542 GLU A C 1
ATOM 4174 O O . GLU A 1 542 ? -2.872 -4.950 -16.653 1.00 87.31 542 GLU A O 1
ATOM 4179 N N . LEU A 1 543 ? -1.843 -3.302 -15.523 1.00 89.38 543 LEU A N 1
ATOM 4180 C CA . LEU A 1 543 ? -0.483 -3.557 -16.030 1.00 89.38 543 LEU A CA 1
ATOM 4181 C C . LEU A 1 543 ? 0.488 -4.107 -14.981 1.00 89.38 543 LEU A C 1
ATOM 4183 O O . LEU A 1 543 ? 1.543 -4.632 -15.347 1.00 89.38 543 LEU A O 1
ATOM 4187 N N . LEU A 1 544 ? 0.177 -3.967 -13.691 1.00 90.62 544 LEU A N 1
ATOM 4188 C CA . LEU A 1 544 ? 0.995 -4.551 -12.633 1.00 90.62 544 LEU A CA 1
ATOM 4189 C C . LEU A 1 544 ? 0.833 -6.071 -12.668 1.00 90.62 544 LEU A C 1
ATOM 4191 O O . LEU A 1 544 ? -0.281 -6.577 -12.733 1.00 90.62 544 LEU A O 1
ATOM 4195 N N . SER A 1 545 ? 1.938 -6.789 -12.512 1.00 92.69 545 SER A N 1
ATOM 4196 C CA . SER A 1 545 ? 1.915 -8.169 -12.040 1.00 92.69 545 SER A CA 1
ATOM 4197 C C . SER A 1 545 ? 1.299 -8.273 -10.636 1.00 92.69 545 SER A C 1
ATOM 4199 O O . SER A 1 545 ? 1.456 -7.377 -9.801 1.00 92.69 545 SER A O 1
ATOM 4201 N N . ALA A 1 546 ? 0.676 -9.416 -10.340 1.00 86.25 546 ALA A N 1
ATOM 4202 C CA . ALA A 1 546 ? 0.239 -9.791 -8.995 1.00 86.25 546 ALA A CA 1
ATOM 4203 C C . ALA A 1 546 ? 1.394 -9.897 -7.969 1.00 86.25 546 ALA A C 1
ATOM 4205 O O . ALA A 1 546 ? 1.142 -9.904 -6.763 1.00 86.25 546 ALA A O 1
ATOM 4206 N N . LYS A 1 547 ? 2.650 -9.982 -8.434 1.00 88.81 547 LYS A N 1
ATOM 4207 C CA . LYS A 1 547 ? 3.877 -10.065 -7.625 1.00 88.81 547 LYS A CA 1
ATOM 4208 C C . LYS A 1 547 ? 4.968 -9.127 -8.157 1.00 88.81 547 LYS A C 1
ATOM 4210 O O . LYS A 1 547 ? 4.814 -8.474 -9.180 1.00 88.81 547 LYS A O 1
ATOM 4215 N N . GLY A 1 548 ? 6.099 -9.059 -7.462 1.00 87.19 548 GLY A N 1
ATOM 4216 C CA . GLY A 1 548 ? 7.252 -8.233 -7.821 1.00 87.19 548 GLY A CA 1
ATOM 4217 C C . GLY A 1 548 ? 7.152 -6.772 -7.389 1.00 87.19 548 GLY A C 1
ATOM 4218 O O . GLY A 1 548 ? 7.940 -5.953 -7.856 1.00 87.19 548 GLY A O 1
ATOM 4219 N N . TRP A 1 549 ? 6.222 -6.442 -6.494 1.00 87.75 549 TRP A N 1
ATOM 4220 C CA . TRP A 1 549 ? 6.065 -5.114 -5.895 1.00 87.75 549 TRP A CA 1
ATOM 4221 C C . TRP A 1 549 ? 6.098 -5.201 -4.360 1.00 87.75 549 TRP A C 1
ATOM 4223 O O . TRP A 1 549 ? 5.890 -6.277 -3.798 1.00 87.75 549 TRP A O 1
ATOM 4233 N N . GLY A 1 550 ? 6.328 -4.065 -3.695 1.00 69.12 550 GLY A N 1
ATOM 4234 C CA . GLY A 1 550 ? 6.306 -3.937 -2.234 1.00 69.12 550 GLY A CA 1
ATOM 4235 C C . GLY A 1 550 ? 7.545 -4.497 -1.526 1.00 69.12 550 GLY A C 1
ATOM 4236 O O . GLY A 1 550 ? 7.467 -5.517 -0.852 1.00 69.12 550 GLY A O 1
ATOM 4237 N N . ASN A 1 551 ? 8.695 -3.825 -1.665 1.00 55.41 551 ASN A N 1
ATOM 4238 C CA . ASN A 1 551 ? 9.945 -4.215 -0.985 1.00 55.41 551 ASN A CA 1
ATOM 4239 C C . ASN A 1 551 ? 10.078 -3.657 0.452 1.00 55.41 551 ASN A C 1
ATOM 4241 O O . ASN A 1 551 ? 11.022 -4.000 1.147 1.00 55.41 551 ASN A O 1
ATOM 4245 N N . ASP A 1 552 ? 9.142 -2.800 0.868 1.00 46.12 552 ASP A N 1
ATOM 4246 C CA . ASP A 1 552 ? 8.978 -2.244 2.229 1.00 46.12 552 ASP A CA 1
ATOM 4247 C C . ASP A 1 552 ? 7.546 -1.686 2.396 1.00 46.12 552 ASP A C 1
ATOM 4249 O O . ASP A 1 552 ? 6.964 -1.729 3.476 1.00 46.12 552 ASP A O 1
ATOM 4253 N N . THR A 1 553 ? 6.942 -1.185 1.310 1.00 46.06 553 THR A N 1
ATOM 4254 C CA . THR A 1 553 ? 5.564 -0.673 1.273 1.00 46.06 553 THR A CA 1
ATOM 4255 C C . THR A 1 553 ? 4.540 -1.755 0.917 1.00 46.06 553 THR A C 1
ATOM 4257 O O . THR A 1 553 ? 4.747 -2.557 0.007 1.00 46.06 553 THR A O 1
ATOM 4260 N N . LEU A 1 554 ? 3.390 -1.757 1.600 1.00 52.22 554 LEU A N 1
ATOM 4261 C CA . LEU A 1 554 ? 2.271 -2.652 1.287 1.00 52.22 554 LEU A CA 1
ATOM 4262 C C . LEU A 1 554 ? 1.518 -2.159 0.043 1.00 52.22 554 LEU A C 1
ATOM 4264 O O . LEU A 1 554 ? 0.858 -1.119 0.062 1.00 52.22 554 LEU A O 1
ATOM 4268 N N . VAL A 1 555 ? 1.617 -2.929 -1.040 1.00 63.00 555 VAL A N 1
ATOM 4269 C CA . VAL A 1 555 ? 1.045 -2.615 -2.355 1.00 63.00 555 VAL A CA 1
ATOM 4270 C C . VAL A 1 555 ? -0.009 -3.671 -2.720 1.00 63.00 555 VAL A C 1
ATOM 4272 O O . VAL A 1 555 ? 0.115 -4.850 -2.381 1.00 63.00 555 VAL A O 1
ATOM 4275 N N . VAL A 1 556 ? -1.078 -3.248 -3.396 1.00 65.19 556 VAL A N 1
ATOM 4276 C CA . VAL A 1 556 ? -2.122 -4.151 -3.906 1.00 65.19 556 VAL A CA 1
ATOM 4277 C C . VAL A 1 556 ? -1.549 -5.010 -5.038 1.00 65.19 556 VAL A C 1
ATOM 4279 O O . VAL A 1 556 ? -0.785 -4.514 -5.864 1.00 65.19 556 VAL A O 1
ATOM 4282 N N . ALA A 1 557 ? -1.896 -6.298 -5.070 1.00 73.94 557 ALA A N 1
ATOM 4283 C CA . ALA A 1 557 ? -1.524 -7.188 -6.163 1.00 73.94 557 ALA A CA 1
ATOM 4284 C C . ALA A 1 557 ? -2.105 -6.665 -7.484 1.00 73.94 557 ALA A C 1
ATOM 4286 O O . ALA A 1 557 ? -3.293 -6.352 -7.562 1.00 73.94 557 ALA A O 1
ATOM 4287 N N . GLY A 1 558 ? -1.268 -6.566 -8.515 1.00 82.56 558 GLY A N 1
ATOM 4288 C CA . GLY A 1 558 ? -1.722 -6.212 -9.851 1.00 82.56 558 GLY A CA 1
ATOM 4289 C C . GLY A 1 558 ? -2.645 -7.259 -10.469 1.00 82.56 558 GLY A C 1
ATOM 4290 O O . GLY A 1 558 ? -2.578 -8.444 -10.142 1.00 82.56 558 GLY A O 1
ATOM 4291 N N . GLU A 1 559 ? -3.500 -6.801 -11.377 1.00 84.50 559 GLU A N 1
ATOM 4292 C CA . GLU A 1 559 ? -4.469 -7.633 -12.097 1.00 84.50 559 GLU A CA 1
ATOM 4293 C C . GLU A 1 559 ? -3.837 -8.289 -13.336 1.00 84.50 559 GLU A C 1
ATOM 4295 O O . GLU A 1 559 ? -4.304 -9.331 -13.789 1.00 84.50 559 GLU A O 1
ATOM 4300 N N . ASP A 1 560 ? -2.773 -7.678 -13.878 1.00 90.88 560 ASP A N 1
ATOM 4301 C CA . ASP A 1 560 ? -2.075 -8.058 -15.112 1.00 90.88 560 ASP A CA 1
ATOM 4302 C C . ASP A 1 560 ? -3.030 -8.473 -16.247 1.00 90.88 560 ASP A C 1
ATOM 4304 O O . ASP A 1 560 ? -2.849 -9.485 -16.932 1.00 90.88 560 ASP A O 1
ATOM 4308 N N . THR A 1 561 ? -4.085 -7.675 -16.417 1.00 88.75 561 THR A N 1
ATOM 4309 C CA . THR A 1 561 ? -5.199 -7.858 -17.359 1.00 88.75 561 THR A CA 1
ATOM 4310 C C . THR A 1 561 ? -4.726 -7.997 -18.808 1.00 88.75 561 THR A C 1
ATOM 4312 O O . THR A 1 561 ? -5.394 -8.624 -19.629 1.00 88.75 561 THR A O 1
ATOM 4315 N N . TYR A 1 562 ? -3.556 -7.433 -19.122 1.00 89.88 562 TYR A N 1
ATOM 4316 C CA . TYR A 1 562 ? -2.945 -7.454 -20.452 1.00 89.88 562 TYR A CA 1
ATOM 4317 C C . TYR A 1 562 ? -1.761 -8.424 -20.593 1.00 89.88 562 TYR A C 1
ATOM 4319 O O . TYR A 1 562 ? -1.149 -8.454 -21.659 1.00 89.88 562 TYR A O 1
ATOM 4327 N N . GLY A 1 563 ? -1.411 -9.197 -19.556 1.00 92.81 563 GLY A N 1
ATOM 4328 C CA . GLY A 1 563 ? -0.272 -10.126 -19.581 1.00 92.81 563 GLY A CA 1
ATOM 4329 C C . GLY A 1 563 ? 1.074 -9.448 -19.856 1.00 92.81 563 GLY A C 1
ATOM 4330 O O . GLY A 1 563 ? 1.941 -10.017 -20.522 1.00 92.81 563 GLY A O 1
ATOM 4331 N N . LEU A 1 564 ? 1.232 -8.202 -19.411 1.00 93.81 564 LEU A N 1
ATOM 4332 C CA . LEU A 1 564 ? 2.471 -7.438 -19.546 1.00 93.81 564 LEU A CA 1
ATOM 4333 C C . LEU A 1 564 ? 3.332 -7.505 -18.283 1.00 93.81 564 LEU A C 1
ATOM 4335 O O . LEU A 1 564 ? 4.500 -7.131 -18.345 1.00 93.81 564 LEU A O 1
ATOM 4339 N N . SER A 1 565 ? 2.812 -8.020 -17.172 1.00 94.38 565 SER A N 1
ATOM 4340 C CA . SER A 1 565 ? 3.582 -8.473 -16.013 1.00 94.38 565 SER A CA 1
ATOM 4341 C C . SER A 1 565 ? 4.650 -7.464 -15.567 1.00 94.38 565 SER A C 1
ATOM 4343 O O . SER A 1 565 ? 5.821 -7.814 -15.379 1.00 94.38 565 SER A O 1
ATOM 4345 N N . PHE A 1 566 ? 4.288 -6.177 -15.456 1.00 94.94 566 PHE A N 1
ATOM 4346 C CA . PHE A 1 566 ? 5.224 -5.182 -14.936 1.00 94.94 566 PHE A CA 1
ATOM 4347 C C . PHE A 1 566 ? 5.487 -5.454 -13.454 1.00 94.94 566 PHE A C 1
ATOM 4349 O O . PHE A 1 566 ? 4.576 -5.764 -12.687 1.00 94.94 566 PHE A O 1
ATOM 4356 N N . ILE A 1 567 ? 6.748 -5.306 -13.067 1.00 94.31 567 ILE A N 1
ATOM 4357 C CA . ILE A 1 567 ? 7.296 -5.602 -11.741 1.00 94.31 567 ILE A CA 1
ATOM 4358 C C . ILE A 1 567 ? 8.174 -4.437 -11.301 1.00 94.31 567 ILE A C 1
ATOM 4360 O O . ILE A 1 567 ? 8.800 -3.797 -12.146 1.00 94.31 567 ILE A O 1
ATOM 4364 N N . GLY A 1 568 ? 8.244 -4.179 -9.996 1.00 93.00 568 GLY A N 1
ATOM 4365 C CA . GLY A 1 568 ? 8.992 -3.084 -9.382 1.00 93.00 568 GLY A CA 1
ATOM 4366 C C . GLY A 1 568 ? 10.510 -3.270 -9.445 1.00 93.00 568 GLY A C 1
ATOM 4367 O O . GLY A 1 568 ? 11.170 -3.379 -8.417 1.00 93.00 568 GLY A O 1
ATOM 4368 N N . SER A 1 569 ? 11.075 -3.298 -10.647 1.00 92.81 569 SER A N 1
ATOM 4369 C CA . SER A 1 569 ? 12.507 -3.465 -10.921 1.00 92.81 569 SER A CA 1
ATOM 4370 C C . SER A 1 569 ? 13.392 -2.312 -10.428 1.00 92.81 569 SER A C 1
ATOM 4372 O O . SER A 1 569 ? 14.614 -2.451 -10.384 1.00 92.81 569 SER A O 1
ATOM 4374 N N . GLY A 1 570 ? 12.798 -1.174 -10.057 1.00 92.50 570 GLY A N 1
ATOM 4375 C CA . GLY A 1 570 ? 13.510 0.030 -9.648 1.00 92.50 570 GLY A CA 1
ATOM 4376 C C . GLY A 1 570 ? 14.324 0.657 -10.785 1.00 92.50 570 GLY A C 1
ATOM 4377 O O . GLY A 1 570 ? 14.066 0.442 -11.969 1.00 92.50 570 GLY A O 1
ATOM 4378 N N . TYR A 1 571 ? 15.296 1.495 -10.427 1.00 93.62 571 TYR A N 1
ATOM 4379 C CA . TYR A 1 571 ? 16.202 2.155 -11.373 1.00 93.62 571 TYR A CA 1
ATOM 4380 C C . TYR A 1 571 ? 17.510 2.591 -10.696 1.00 93.62 571 TYR A C 1
ATOM 4382 O O . TYR A 1 571 ? 17.572 2.718 -9.473 1.00 93.62 571 TYR A O 1
ATOM 4390 N N . LYS A 1 572 ? 18.560 2.872 -11.482 1.00 93.38 572 LYS A N 1
ATOM 4391 C CA . LYS A 1 572 ? 19.785 3.542 -10.993 1.00 93.38 572 LYS A CA 1
ATOM 4392 C C . LYS A 1 572 ? 19.771 5.005 -11.433 1.00 93.38 572 LYS A C 1
ATOM 4394 O O . LYS A 1 572 ? 19.532 5.289 -12.606 1.00 93.38 572 LYS A O 1
ATOM 4399 N N . LEU A 1 573 ? 20.037 5.926 -10.509 1.00 89.75 573 LEU A N 1
ATOM 4400 C CA . LEU A 1 573 ? 20.116 7.371 -10.739 1.00 89.75 573 LEU A CA 1
ATOM 4401 C C . LEU A 1 573 ? 21.500 7.873 -10.315 1.00 89.75 573 LEU A C 1
ATOM 4403 O O . LEU A 1 573 ? 21.820 7.899 -9.125 1.00 89.75 573 LEU A O 1
ATOM 4407 N N . GLY A 1 574 ? 22.332 8.247 -11.287 1.00 87.12 574 GLY A N 1
ATOM 4408 C CA . GLY A 1 574 ? 23.765 8.427 -11.068 1.00 87.12 574 GLY A CA 1
ATOM 4409 C C . GLY A 1 574 ? 24.372 7.119 -10.562 1.00 87.12 574 GLY A C 1
ATOM 4410 O O . GLY A 1 574 ? 24.367 6.117 -11.279 1.00 87.12 574 GLY A O 1
ATOM 4411 N N . ASP A 1 575 ? 24.820 7.118 -9.306 1.00 86.06 575 ASP A N 1
ATOM 4412 C CA . ASP A 1 575 ? 25.394 5.955 -8.616 1.00 86.06 575 ASP A CA 1
ATOM 4413 C C . ASP A 1 575 ? 24.539 5.417 -7.461 1.00 86.06 575 ASP A C 1
ATOM 4415 O O . ASP A 1 575 ? 25.018 4.647 -6.637 1.00 86.06 575 ASP A O 1
ATOM 4419 N N . ILE A 1 576 ? 23.256 5.791 -7.413 1.00 89.62 576 ILE A N 1
ATOM 4420 C CA . ILE A 1 576 ? 22.319 5.361 -6.369 1.00 89.62 576 ILE A CA 1
ATOM 4421 C C . ILE A 1 576 ? 21.201 4.522 -6.997 1.00 89.62 576 ILE A C 1
ATOM 4423 O O . ILE A 1 576 ? 20.461 5.012 -7.852 1.00 89.62 576 ILE A O 1
ATOM 4427 N N . PHE A 1 577 ? 21.061 3.275 -6.549 1.00 89.75 577 PHE A N 1
ATOM 4428 C CA . PHE A 1 577 ? 19.900 2.426 -6.828 1.00 89.75 577 PHE A CA 1
ATOM 4429 C C . PHE A 1 577 ? 18.674 2.909 -6.042 1.00 89.75 577 PHE A C 1
ATOM 4431 O O . PHE A 1 577 ? 18.807 3.352 -4.900 1.00 89.75 577 PHE A O 1
ATOM 4438 N N . LYS A 1 578 ? 17.490 2.883 -6.664 1.00 87.81 578 LYS A N 1
ATOM 4439 C CA . LYS A 1 578 ? 16.257 3.449 -6.106 1.00 87.81 578 LYS A CA 1
ATOM 4440 C C . LYS A 1 578 ? 15.006 2.644 -6.442 1.00 87.81 578 LYS A C 1
ATOM 4442 O O . LYS A 1 578 ? 14.823 2.195 -7.572 1.00 87.81 578 LYS A O 1
ATOM 4447 N N . ASN A 1 579 ? 14.090 2.629 -5.475 1.00 87.06 579 ASN A N 1
ATOM 4448 C CA . ASN A 1 579 ? 12.670 2.319 -5.642 1.00 87.06 579 ASN A CA 1
ATOM 4449 C C . ASN A 1 579 ? 12.373 0.912 -6.208 1.00 87.06 579 ASN A C 1
ATOM 4451 O O . ASN A 1 579 ? 11.391 0.736 -6.936 1.00 87.06 579 ASN A O 1
ATOM 4455 N N . MET A 1 580 ? 13.185 -0.093 -5.850 1.00 88.31 580 MET A N 1
ATOM 4456 C CA . MET A 1 580 ? 12.788 -1.503 -5.984 1.00 88.31 580 MET A CA 1
ATOM 4457 C C . MET A 1 580 ? 11.445 -1.733 -5.269 1.00 88.31 580 MET A C 1
ATOM 4459 O O . MET A 1 580 ? 11.162 -1.122 -4.240 1.00 88.31 580 MET A O 1
ATOM 4463 N N . GLY A 1 581 ? 10.581 -2.559 -5.849 1.00 86.06 581 GLY A N 1
ATOM 4464 C CA . GLY A 1 581 ? 9.216 -2.805 -5.392 1.00 86.06 581 GLY A CA 1
ATOM 4465 C C . GLY A 1 581 ? 8.237 -1.636 -5.587 1.00 86.06 581 GLY A C 1
ATOM 4466 O O . GLY A 1 581 ? 7.049 -1.828 -5.348 1.00 86.06 581 GLY A O 1
ATOM 4467 N N . VAL A 1 582 ? 8.694 -0.454 -6.027 1.00 85.56 582 VAL A N 1
ATOM 4468 C CA . VAL A 1 582 ? 7.891 0.788 -6.087 1.00 85.56 582 VAL A CA 1
ATOM 4469 C C . VAL A 1 582 ? 7.796 1.378 -7.500 1.00 85.56 582 VAL A C 1
ATOM 4471 O O . VAL A 1 582 ? 6.757 1.933 -7.874 1.00 85.56 582 VAL A O 1
ATOM 4474 N N . ASN A 1 583 ? 8.855 1.263 -8.307 1.00 90.56 583 ASN A N 1
ATOM 4475 C CA . ASN A 1 583 ? 8.872 1.735 -9.690 1.00 90.56 583 ASN A CA 1
ATOM 4476 C C . ASN A 1 583 ? 9.257 0.642 -10.685 1.00 90.56 583 ASN A C 1
ATOM 4478 O O . ASN A 1 583 ? 10.160 -0.148 -10.432 1.00 90.56 583 ASN A O 1
ATOM 4482 N N . ALA A 1 584 ? 8.621 0.687 -11.855 1.00 93.75 584 ALA A N 1
ATOM 4483 C CA . ALA A 1 584 ? 9.048 -0.017 -13.059 1.00 93.75 584 ALA A CA 1
ATOM 4484 C C . ALA A 1 584 ? 9.224 1.017 -14.173 1.00 93.75 584 ALA A C 1
ATOM 4486 O O . ALA A 1 584 ? 8.253 1.696 -14.516 1.00 93.75 584 ALA A O 1
ATOM 4487 N N . PHE A 1 585 ? 10.434 1.162 -14.720 1.00 94.19 585 PHE A N 1
ATOM 4488 C CA . PHE A 1 585 ? 10.723 2.074 -15.835 1.00 94.19 585 PHE A CA 1
ATOM 4489 C C . PHE A 1 585 ? 11.255 1.290 -17.038 1.00 94.19 585 PHE A C 1
ATOM 4491 O O . PHE A 1 585 ? 12.187 0.499 -16.893 1.00 94.19 585 PHE A O 1
ATOM 4498 N N . MET A 1 586 ? 10.722 1.567 -18.233 1.00 95.06 586 MET A N 1
ATOM 4499 C CA . MET A 1 586 ? 11.262 1.054 -19.496 1.00 95.06 586 MET A CA 1
ATOM 4500 C C . MET A 1 586 ? 11.572 2.187 -20.478 1.00 95.06 586 MET A C 1
ATOM 4502 O O . MET A 1 586 ? 10.790 3.131 -20.620 1.00 95.06 586 MET A O 1
ATOM 4506 N N . TRP A 1 587 ? 12.709 2.100 -21.167 1.00 94.50 587 TRP A N 1
ATOM 4507 C CA . TRP A 1 587 ? 13.088 3.071 -22.197 1.00 94.50 587 TRP A CA 1
ATOM 4508 C C . TRP A 1 587 ? 12.080 3.124 -23.349 1.00 94.50 587 TRP A C 1
ATOM 4510 O O . TRP A 1 587 ? 11.558 2.095 -23.770 1.00 94.50 587 TRP A O 1
ATOM 4520 N N . ALA A 1 588 ? 11.869 4.326 -23.889 1.00 92.62 588 ALA A N 1
ATOM 4521 C CA . ALA A 1 588 ? 11.091 4.556 -25.103 1.00 92.62 588 ALA A CA 1
ATOM 4522 C C . ALA A 1 588 ? 11.898 5.401 -26.104 1.00 92.62 588 ALA A C 1
ATOM 4524 O O . ALA A 1 588 ? 12.689 6.267 -25.712 1.00 92.62 588 ALA A O 1
ATOM 4525 N N . ASN A 1 589 ? 11.717 5.140 -27.397 1.00 89.44 589 ASN A N 1
ATOM 4526 C CA . ASN A 1 589 ? 12.436 5.798 -28.480 1.00 89.44 589 ASN A CA 1
ATOM 4527 C C . ASN A 1 589 ? 11.895 7.221 -28.716 1.00 89.44 589 ASN A C 1
ATOM 4529 O O . ASN A 1 589 ? 10.690 7.425 -28.870 1.00 89.44 589 ASN A O 1
ATOM 4533 N N . ILE A 1 590 ? 12.791 8.213 -28.760 1.00 80.25 590 ILE A N 1
ATOM 4534 C CA . ILE A 1 590 ? 12.474 9.599 -29.132 1.00 80.25 590 ILE A CA 1
ATOM 4535 C C . ILE A 1 590 ? 13.681 10.266 -29.807 1.00 80.25 590 ILE A C 1
ATOM 4537 O O . ILE A 1 590 ? 14.819 10.164 -29.342 1.00 80.25 590 ILE A O 1
ATOM 4541 N N . ALA A 1 591 ? 13.423 11.025 -30.873 1.00 72.19 591 ALA A N 1
ATOM 4542 C CA . ALA A 1 591 ? 14.399 11.933 -31.460 1.00 72.19 591 ALA A CA 1
ATOM 4543 C C . ALA A 1 591 ? 14.566 13.205 -30.602 1.00 72.19 591 ALA A C 1
ATOM 4545 O O . ALA A 1 591 ? 13.666 14.041 -30.527 1.00 72.19 591 ALA A O 1
ATOM 4546 N N . GLY A 1 592 ? 15.735 13.386 -29.978 1.00 72.00 592 GLY A N 1
ATOM 4547 C CA . GLY A 1 592 ? 16.078 14.600 -29.236 1.00 72.00 592 GLY A CA 1
ATOM 4548 C C . GLY A 1 592 ? 17.193 14.452 -28.193 1.00 72.00 592 GLY A C 1
ATOM 4549 O O . GLY A 1 592 ? 17.950 13.477 -28.150 1.00 72.00 592 GLY A O 1
ATOM 4550 N N . ASN A 1 593 ? 17.284 15.460 -27.321 1.00 66.88 593 ASN A N 1
ATOM 4551 C CA . ASN A 1 593 ? 18.187 15.517 -26.163 1.00 66.88 593 ASN A CA 1
ATOM 4552 C C . ASN A 1 593 ? 17.509 15.148 -24.830 1.00 66.88 593 ASN A C 1
ATOM 4554 O O . ASN A 1 593 ? 18.173 15.119 -23.789 1.00 66.88 593 ASN A O 1
ATOM 4558 N N . THR A 1 594 ? 16.203 14.887 -24.857 1.00 70.50 594 THR A N 1
ATOM 4559 C CA . THR A 1 594 ? 15.409 14.428 -23.719 1.00 70.50 594 THR A CA 1
ATOM 4560 C C . THR A 1 594 ? 15.637 12.943 -23.443 1.00 70.50 594 THR A C 1
ATOM 4562 O O . THR A 1 594 ? 15.850 12.134 -24.349 1.00 70.50 594 THR A O 1
ATOM 4565 N N . GLN A 1 595 ? 15.562 12.577 -22.165 1.00 75.31 595 GLN A N 1
ATOM 4566 C CA . GLN A 1 595 ? 15.290 11.200 -21.765 1.00 75.31 595 GLN A CA 1
ATOM 4567 C C . GLN A 1 595 ? 13.769 10.998 -21.775 1.00 75.31 595 GLN A C 1
ATOM 4569 O O . GLN A 1 595 ? 13.030 11.840 -21.250 1.00 75.31 595 GLN A O 1
ATOM 4574 N N . ARG A 1 596 ? 13.314 9.889 -22.362 1.00 84.50 596 ARG A N 1
ATOM 4575 C CA . ARG A 1 596 ? 11.916 9.456 -22.367 1.00 84.50 596 ARG A CA 1
ATOM 4576 C C . ARG A 1 596 ? 11.850 7.973 -22.025 1.00 84.50 596 ARG A C 1
ATOM 4578 O O . ARG A 1 596 ? 12.607 7.162 -22.553 1.00 84.50 596 ARG A O 1
ATOM 4585 N N . TYR A 1 597 ? 10.970 7.658 -21.091 1.00 89.88 597 TYR A N 1
ATOM 4586 C CA . TYR A 1 597 ? 10.706 6.314 -20.606 1.00 89.88 597 TYR A CA 1
ATOM 4587 C C . TYR A 1 597 ? 9.238 6.233 -20.194 1.00 89.88 597 TYR A C 1
ATOM 4589 O O . TYR A 1 597 ? 8.665 7.213 -19.706 1.00 89.88 597 TYR A O 1
ATOM 4597 N N . PHE A 1 598 ? 8.638 5.070 -20.411 1.00 93.31 598 PHE A N 1
ATOM 4598 C CA . PHE A 1 598 ? 7.381 4.702 -19.776 1.00 93.31 598 PHE A CA 1
ATOM 4599 C C . PHE A 1 598 ? 7.677 4.322 -18.322 1.00 93.31 598 PHE A C 1
ATOM 4601 O O . PHE A 1 598 ? 8.717 3.721 -18.034 1.00 93.31 598 PHE A O 1
ATOM 4608 N N . GLY A 1 599 ? 6.786 4.684 -17.405 1.00 92.94 599 GLY A N 1
ATOM 4609 C CA . GLY A 1 599 ? 6.962 4.437 -15.986 1.00 92.94 599 GLY A CA 1
ATOM 4610 C C . GLY A 1 599 ? 5.662 4.151 -15.252 1.00 92.94 599 GLY A C 1
ATOM 4611 O O . GLY A 1 599 ? 4.616 4.724 -15.552 1.00 92.94 599 GLY A O 1
ATOM 4612 N N . ILE A 1 600 ? 5.772 3.284 -14.249 1.00 92.12 600 ILE A N 1
ATOM 4613 C CA . ILE A 1 600 ? 4.736 2.997 -13.256 1.00 92.12 600 ILE A CA 1
ATOM 4614 C C . ILE A 1 600 ? 5.270 3.416 -11.881 1.00 92.12 600 ILE A C 1
ATOM 4616 O O . ILE A 1 600 ? 6.436 3.165 -11.552 1.00 92.12 600 ILE A O 1
ATOM 4620 N N . ASN A 1 601 ? 4.430 4.063 -11.073 1.00 89.31 601 ASN A N 1
ATOM 4621 C CA . ASN A 1 601 ? 4.682 4.371 -9.668 1.00 89.31 601 ASN A CA 1
ATOM 4622 C C . ASN A 1 601 ? 3.476 3.950 -8.819 1.00 89.31 601 ASN A C 1
ATOM 4624 O O . ASN A 1 601 ? 2.398 4.531 -8.943 1.00 89.31 601 ASN A O 1
ATOM 4628 N N . VAL A 1 602 ? 3.666 2.956 -7.950 1.00 82.06 602 VAL A N 1
ATOM 4629 C CA . VAL A 1 602 ? 2.559 2.337 -7.200 1.00 82.06 602 VAL A CA 1
ATOM 4630 C C . VAL A 1 602 ? 2.113 3.151 -5.984 1.00 82.06 602 VAL A C 1
ATOM 4632 O O . VAL A 1 602 ? 0.915 3.254 -5.742 1.00 82.06 602 VAL A O 1
ATOM 4635 N N . GLU A 1 603 ? 3.037 3.820 -5.285 1.00 79.44 603 GLU A N 1
ATOM 4636 C CA . GLU A 1 603 ? 2.736 4.712 -4.147 1.00 79.44 603 GLU A CA 1
ATOM 4637 C C . GLU A 1 603 ? 1.829 5.879 -4.563 1.00 79.44 603 GLU A C 1
ATOM 4639 O O . GLU A 1 603 ? 0.944 6.308 -3.819 1.00 79.44 603 GLU A O 1
ATOM 4644 N N . LYS A 1 604 ? 2.048 6.382 -5.782 1.00 78.00 604 LYS A N 1
ATOM 4645 C CA . LYS A 1 604 ? 1.256 7.444 -6.405 1.00 78.00 604 LYS A CA 1
ATOM 4646 C C . LYS A 1 604 ? 0.054 6.950 -7.220 1.00 78.00 604 LYS A C 1
ATOM 4648 O O . LYS A 1 604 ? -0.709 7.789 -7.692 1.00 78.00 604 LYS A O 1
ATOM 4653 N N . LYS A 1 605 ? -0.085 5.636 -7.444 1.00 79.56 605 LYS A N 1
ATOM 4654 C CA . LYS A 1 605 ? -1.070 5.039 -8.372 1.00 79.56 605 LYS A CA 1
ATOM 4655 C C . LYS A 1 605 ? -0.981 5.613 -9.808 1.00 79.56 605 LYS A C 1
ATOM 4657 O O . LYS A 1 605 ? -1.993 5.851 -10.460 1.00 79.56 605 LYS A O 1
ATOM 4662 N N . GLU A 1 606 ? 0.235 5.888 -10.291 1.00 83.62 606 GLU A N 1
ATOM 4663 C CA . GLU A 1 606 ? 0.520 6.689 -11.500 1.00 83.62 606 GLU A CA 1
ATOM 4664 C C . GLU A 1 606 ? 1.163 5.842 -12.623 1.00 83.62 606 GLU A C 1
ATOM 4666 O O . GLU A 1 606 ? 2.164 5.159 -12.400 1.00 83.62 606 GLU A O 1
ATOM 4671 N N . VAL A 1 607 ? 0.630 5.939 -13.852 1.00 89.19 607 VAL A N 1
ATOM 4672 C CA . VAL A 1 607 ? 1.252 5.421 -15.091 1.00 89.19 607 VAL A CA 1
ATOM 4673 C C . VAL A 1 607 ? 1.515 6.591 -16.035 1.00 89.19 607 VAL A C 1
ATOM 4675 O O . VAL A 1 607 ? 0.620 7.387 -16.328 1.00 89.19 607 VAL A O 1
ATOM 4678 N N . PHE A 1 608 ? 2.758 6.734 -16.492 1.00 87.75 608 PHE A N 1
ATOM 4679 C CA . PHE A 1 608 ? 3.231 7.952 -17.143 1.00 87.75 608 PHE A CA 1
ATOM 4680 C C . PHE A 1 608 ? 4.269 7.690 -18.237 1.00 87.75 608 PHE A C 1
ATOM 4682 O O . PHE A 1 608 ? 5.022 6.723 -18.196 1.00 87.75 608 PHE A O 1
ATOM 4689 N N . VAL A 1 609 ? 4.357 8.614 -19.198 1.00 88.12 609 VAL A N 1
ATOM 4690 C CA . VAL A 1 609 ? 5.453 8.680 -20.176 1.00 88.12 609 VAL A CA 1
ATOM 4691 C C . VAL A 1 609 ? 6.259 9.939 -19.879 1.00 88.12 609 VAL A C 1
ATOM 4693 O O . VAL A 1 609 ? 5.825 11.058 -20.158 1.00 88.12 609 VAL A O 1
ATOM 4696 N N . HIS A 1 610 ? 7.430 9.777 -19.265 1.00 81.75 610 HIS A N 1
ATOM 4697 C CA . HIS A 1 610 ? 8.244 10.910 -18.839 1.00 81.75 610 HIS A CA 1
ATOM 4698 C C . HIS A 1 610 ? 8.879 11.641 -20.031 1.00 81.75 610 HIS A C 1
ATOM 4700 O O . HIS A 1 610 ? 9.209 11.036 -21.051 1.00 81.75 610 HIS A O 1
ATOM 4706 N N . SER A 1 611 ? 9.110 12.944 -19.880 1.00 73.31 611 SER A N 1
ATOM 4707 C CA . SER A 1 611 ? 10.062 13.710 -20.691 1.00 73.31 611 SER A CA 1
ATOM 4708 C C . SER A 1 611 ? 10.868 14.619 -19.780 1.00 73.31 611 SER A C 1
ATOM 4710 O O . SER A 1 611 ? 10.325 15.578 -19.225 1.00 73.31 611 SER A O 1
ATOM 4712 N N . GLY A 1 612 ? 12.158 14.327 -19.655 1.00 65.38 612 GLY A N 1
ATOM 4713 C CA . GLY A 1 612 ? 13.083 15.073 -18.811 1.00 65.38 612 GLY A CA 1
ATOM 4714 C C . GLY A 1 612 ? 14.300 15.545 -19.593 1.00 65.38 612 GLY A C 1
ATOM 4715 O O . GLY A 1 612 ? 14.778 14.863 -20.503 1.00 65.38 612 GLY A O 1
ATOM 4716 N N . TYR A 1 613 ? 14.835 16.707 -19.220 1.00 59.03 613 TYR A N 1
ATOM 4717 C CA . TYR A 1 613 ? 16.178 17.087 -19.645 1.00 59.03 613 TYR A CA 1
ATOM 4718 C C . TYR A 1 613 ? 17.230 16.250 -18.911 1.00 59.03 613 TYR A C 1
ATOM 4720 O O . TYR A 1 613 ? 17.049 15.841 -17.765 1.00 59.03 613 TYR A O 1
ATOM 4728 N N . ASN A 1 614 ? 18.337 16.020 -19.610 1.00 57.16 614 ASN A N 1
ATOM 4729 C CA . ASN A 1 614 ? 19.428 15.099 -19.293 1.00 57.16 614 ASN A CA 1
ATOM 4730 C C . ASN A 1 614 ? 20.270 15.580 -18.077 1.00 57.16 614 ASN A C 1
ATOM 4732 O O . ASN A 1 614 ? 21.420 15.979 -18.226 1.00 57.16 614 ASN A O 1
ATOM 4736 N N . SER A 1 615 ? 19.676 15.618 -16.877 1.00 64.75 615 SER A N 1
ATOM 4737 C CA . SER A 1 615 ? 20.288 16.181 -15.656 1.00 64.75 615 SER A CA 1
ATOM 4738 C C . SER A 1 615 ? 21.045 15.168 -14.791 1.00 64.75 615 SER A C 1
ATOM 4740 O O . SER A 1 615 ? 21.870 15.567 -13.972 1.00 64.75 615 SER A O 1
ATOM 4742 N N . ASN A 1 616 ? 20.753 13.876 -14.958 1.00 76.81 616 ASN A N 1
ATOM 4743 C CA . ASN A 1 616 ? 21.419 12.753 -14.304 1.00 76.81 616 ASN A CA 1
ATOM 4744 C C . ASN A 1 616 ? 21.466 11.554 -15.263 1.00 76.81 616 ASN A C 1
ATOM 4746 O O . ASN A 1 616 ? 20.582 11.398 -16.112 1.00 76.81 616 ASN A O 1
ATOM 4750 N N . ILE A 1 617 ? 22.467 10.686 -15.108 1.00 84.62 617 ILE A N 1
ATOM 4751 C CA . ILE A 1 617 ? 22.477 9.375 -15.767 1.00 84.62 617 ILE A CA 1
ATOM 4752 C C . ILE A 1 617 ? 21.365 8.532 -15.131 1.00 84.62 617 ILE A C 1
ATOM 4754 O O . ILE A 1 617 ? 21.291 8.449 -13.905 1.00 84.62 617 ILE A O 1
ATOM 4758 N N . ILE A 1 618 ? 20.518 7.914 -15.951 1.00 89.12 618 ILE A N 1
ATOM 4759 C CA . ILE A 1 618 ? 19.520 6.932 -15.515 1.00 89.12 618 ILE A CA 1
ATOM 4760 C C . ILE A 1 618 ? 19.854 5.589 -16.163 1.00 89.12 618 ILE A C 1
ATOM 4762 O O . ILE A 1 618 ? 20.233 5.554 -17.334 1.00 89.12 618 ILE A O 1
ATOM 4766 N N . TYR A 1 619 ? 19.690 4.505 -15.403 1.00 94.44 619 TYR A N 1
ATOM 4767 C CA . TYR A 1 619 ? 19.579 3.153 -15.942 1.00 94.44 619 TYR A CA 1
ATOM 4768 C C . TYR A 1 619 ? 18.170 2.628 -15.654 1.00 94.44 619 TYR A C 1
ATOM 4770 O O . TYR A 1 619 ? 17.735 2.634 -14.500 1.00 94.44 619 TYR A O 1
ATOM 4778 N N . ALA A 1 620 ? 17.482 2.186 -16.703 1.00 95.44 620 ALA A N 1
ATOM 4779 C CA . ALA A 1 620 ? 16.114 1.664 -16.690 1.00 95.44 620 ALA A CA 1
ATOM 4780 C C . ALA A 1 620 ? 16.039 0.402 -17.566 1.00 95.44 620 ALA A C 1
ATOM 4782 O O . ALA A 1 620 ? 16.957 0.140 -18.349 1.00 95.44 620 ALA A O 1
ATOM 4783 N N . ASN A 1 621 ? 14.980 -0.397 -17.447 1.00 97.56 621 ASN A N 1
ATOM 4784 C CA . ASN A 1 621 ? 14.871 -1.624 -18.231 1.00 97.56 621 ASN A CA 1
ATOM 4785 C C . ASN A 1 621 ? 14.648 -1.344 -19.726 1.00 97.56 621 ASN A C 1
ATOM 4787 O O . ASN A 1 621 ? 14.239 -0.258 -20.145 1.00 97.56 621 ASN A O 1
ATOM 4791 N N . VAL A 1 622 ? 14.888 -2.368 -20.541 1.00 97.62 622 VAL A N 1
ATOM 4792 C CA . VAL A 1 622 ? 14.416 -2.436 -21.927 1.00 97.62 622 VAL A CA 1
ATOM 4793 C C . VAL A 1 622 ? 13.359 -3.532 -22.008 1.00 97.62 622 VAL A C 1
ATOM 4795 O O . VAL A 1 622 ? 13.492 -4.580 -21.378 1.00 97.62 622 VAL A O 1
ATOM 4798 N N . ARG A 1 623 ? 12.306 -3.281 -22.781 1.00 96.81 623 ARG A N 1
ATOM 4799 C CA . ARG A 1 623 ? 11.225 -4.218 -23.083 1.00 96.81 623 ARG A CA 1
ATOM 4800 C C . ARG A 1 623 ? 10.830 -3.975 -24.530 1.00 96.81 623 ARG A C 1
ATOM 4802 O O . ARG A 1 623 ? 10.588 -2.829 -24.898 1.00 96.81 623 ARG A O 1
ATOM 4809 N N . CYS A 1 624 ? 10.849 -5.021 -25.345 1.00 97.69 624 CYS A N 1
ATOM 4810 C CA . CYS A 1 624 ? 10.810 -4.865 -26.794 1.00 97.69 624 CYS A CA 1
ATOM 4811 C C . CYS A 1 624 ? 9.415 -5.109 -27.379 1.00 97.69 624 CYS A C 1
ATOM 4813 O O . CYS A 1 624 ? 8.641 -5.925 -26.872 1.00 97.69 624 CYS A O 1
ATOM 4815 N N . VAL A 1 625 ? 9.145 -4.426 -28.486 1.00 97.38 625 VAL A N 1
ATOM 4816 C CA . VAL A 1 625 ? 7.992 -4.607 -29.374 1.00 97.38 625 VAL A CA 1
ATOM 4817 C C . VAL A 1 625 ? 8.482 -5.295 -30.647 1.00 97.38 625 VAL A C 1
ATOM 4819 O O . VAL A 1 625 ? 9.642 -5.139 -31.021 1.00 97.38 625 VAL A O 1
ATOM 4822 N N . LYS A 1 626 ? 7.646 -6.109 -31.282 1.00 96.75 626 LYS A N 1
ATOM 4823 C CA . LYS A 1 626 ? 7.996 -6.840 -32.505 1.00 96.75 626 LYS A CA 1
ATOM 4824 C C . LYS A 1 626 ? 7.742 -6.007 -33.769 1.00 96.75 626 LYS A C 1
ATOM 4826 O O . LYS A 1 626 ? 6.754 -5.275 -33.815 1.00 96.75 626 LYS A O 1
ATOM 4831 N N . ASP A 1 627 ? 8.611 -6.165 -34.768 1.00 91.31 627 ASP A N 1
ATOM 4832 C CA . ASP A 1 627 ? 8.505 -5.556 -36.111 1.00 91.31 627 ASP A CA 1
ATOM 4833 C C . ASP A 1 627 ? 7.378 -6.166 -36.983 1.00 91.31 627 ASP A C 1
ATOM 4835 O O . ASP A 1 627 ? 7.113 -7.390 -36.858 1.00 91.31 627 ASP A O 1
#

Radius of gyration: 35.52 Å; chains: 1; bounding box: 99×76×130 Å